Protein AF-A0A9D8P2E3-F1 (afdb_monomer)

Solvent-accessible surface area (backbone atoms only — not comparable to full-atom values): 29169 Å² total; per-residue (Å²): 138,85,83,88,77,84,81,76,83,80,77,72,72,70,61,58,59,57,54,50,51,53,44,51,53,55,45,45,49,53,52,40,58,39,42,75,50,46,48,81,75,89,86,77,85,79,82,81,90,66,70,71,58,58,64,69,48,49,19,51,64,49,50,43,54,34,58,38,59,102,59,78,70,54,92,93,61,76,92,52,52,84,47,95,86,68,56,60,76,79,76,80,75,77,88,76,88,56,60,74,71,55,41,52,54,51,53,50,34,49,52,54,42,51,51,45,50,49,53,26,52,52,40,48,55,60,71,46,38,33,45,60,37,39,52,32,76,71,88,42,74,64,48,43,43,51,50,51,30,30,46,50,18,46,23,49,38,45,32,58,51,54,49,43,42,58,48,35,79,68,34,75,81,51,68,69,54,44,73,40,96,79,84,43,28,60,89,45,56,67,64,60,22,33,53,74,66,74,49,82,53,68,67,63,52,42,51,36,31,32,38,14,31,60,62,40,90,37,77,38,65,62,50,93,55,98,43,68,56,27,41,49,49,38,46,46,40,26,57,56,34,65,64,42,56,64,26,52,54,48,48,53,50,56,41,48,73,54,24,48,80,50,57,45,33,62,60,62,10,56,46,78,64,44,62,58,81,67,59,68,90,66,32,55,47,94,54,72,74,41,41,54,46,33,56,51,50,36,70,77,50,44,34,61,42,32,56,67,56,47,74,68,55,35,52,45,31,26,52,52,50,55,43,46,53,51,42,53,57,48,38,48,54,31,37,31,34,73,73,62,32,59,40,48,65,46,94,87,61,82,79,69,36,66,70,44,32,51,55,44,50,54,45,45,53,53,43,38,53,47,49,54,44,46,26,75,34,91,83,58,77,58,63,70,61,49,52,53,46,30,50,48,44,42,66,70,43,32,50,52,27,56,74,46,50,24,28,38,24,39,32,35,29,42,32,70,66,46,33,82,30,46,52,52,54,77,62,70,81,57,94,41,65,68,56,38,24,52,50,34,33,34,38,26,53,44,50,40,53,55,43,48,56,50,44,74,71,46,85,47,66,72,59,36,54,53,41,53,51,50,39,52,55,39,48,54,38,21,50,32,30,75,76,43,59,65,75,49,25,59,49,31,43,56,50,49,32,55,50,50,53,34,62,87,47,26,68,76,75,43,42,53,58,45,48,54,30,70,75,77,72,36,60,59,71,58,54,52,42,66,90

pLDDT: mean 74.82, std 20.62, range [27.02, 98.5]

Structure (mmCIF, N/CA/C/O backbone):
data_AF-A0A9D8P2E3-F1
#
_entry.id   AF-A0A9D8P2E3-F1
#
loop_
_atom_site.group_PDB
_atom_site.id
_atom_site.type_symbol
_atom_site.label_atom_id
_atom_site.label_alt_id
_atom_site.label_comp_id
_atom_site.label_asym_id
_atom_site.label_entity_id
_atom_site.label_seq_id
_atom_site.pdbx_PDB_ins_code
_atom_site.Cartn_x
_atom_site.Cartn_y
_atom_site.Cartn_z
_atom_site.occupancy
_atom_site.B_iso_or_equiv
_atom_site.auth_seq_id
_atom_site.auth_comp_id
_atom_site.auth_asym_id
_atom_site.auth_atom_id
_atom_site.pdbx_PDB_model_num
ATOM 1 N N . MET A 1 1 ? 17.710 -29.732 71.715 1.00 38.12 1 MET A N 1
ATOM 2 C CA . MET A 1 1 ? 17.005 -28.810 70.798 1.00 38.12 1 MET A CA 1
ATOM 3 C C . MET A 1 1 ? 17.079 -29.367 69.381 1.00 38.12 1 MET A C 1
ATOM 5 O O . MET A 1 1 ? 18.173 -29.362 68.826 1.00 38.12 1 MET A O 1
ATOM 9 N N . PRO A 1 2 ? 15.993 -29.917 68.810 1.00 34.78 2 PRO A N 1
ATOM 10 C CA . PRO A 1 2 ? 15.981 -30.360 67.421 1.00 34.78 2 PRO A CA 1
ATOM 11 C C . PRO A 1 2 ? 15.560 -29.222 66.476 1.00 34.78 2 PRO A C 1
ATOM 13 O O . PRO A 1 2 ? 14.739 -28.375 66.820 1.00 34.78 2 PRO A O 1
ATOM 16 N N . LYS A 1 3 ? 16.186 -29.203 65.296 1.00 35.50 3 LYS A N 1
ATOM 17 C CA . LYS A 1 3 ? 16.074 -28.186 64.243 1.00 35.50 3 LYS A CA 1
ATOM 18 C C . LYS A 1 3 ? 14.697 -28.227 63.565 1.00 35.50 3 LYS A C 1
ATOM 20 O O . LYS A 1 3 ? 14.269 -29.285 63.114 1.00 35.50 3 LYS A O 1
ATOM 25 N N . HIS A 1 4 ? 14.054 -27.066 63.443 1.00 31.39 4 HIS A N 1
ATOM 26 C CA . HIS A 1 4 ? 12.866 -26.866 62.612 1.00 31.39 4 HIS A CA 1
ATOM 27 C C . HIS A 1 4 ? 13.264 -26.854 61.127 1.00 31.39 4 HIS A C 1
ATOM 29 O O . HIS A 1 4 ? 14.080 -26.035 60.709 1.00 31.39 4 HIS A O 1
ATOM 35 N N . ASN A 1 5 ? 12.677 -27.755 60.340 1.00 31.25 5 ASN A N 1
ATOM 36 C CA . ASN A 1 5 ? 12.717 -27.738 58.877 1.00 31.25 5 ASN A CA 1
ATOM 37 C C . ASN A 1 5 ? 11.469 -26.977 58.385 1.00 31.25 5 ASN A C 1
ATOM 39 O O . ASN A 1 5 ? 10.368 -27.373 58.777 1.00 31.25 5 ASN A O 1
ATOM 43 N N . PRO A 1 6 ? 11.577 -25.914 57.567 1.00 34.22 6 PRO A N 1
ATOM 44 C CA . PRO A 1 6 ? 10.404 -25.274 56.988 1.00 34.22 6 PRO A CA 1
ATOM 45 C C . PRO A 1 6 ? 9.897 -26.126 55.819 1.00 34.22 6 PRO A C 1
ATOM 47 O O . PRO A 1 6 ? 10.613 -26.390 54.852 1.00 34.22 6 PRO A O 1
ATOM 50 N N . SER A 1 7 ? 8.654 -26.587 55.927 1.00 31.66 7 SER A N 1
ATOM 51 C CA . SER A 1 7 ? 7.916 -27.246 54.852 1.00 31.66 7 SER A CA 1
ATOM 52 C C . SER A 1 7 ? 7.829 -26.331 53.627 1.00 31.66 7 SER A C 1
ATOM 54 O O . SER A 1 7 ? 7.375 -25.191 53.735 1.00 31.66 7 SER A O 1
ATOM 56 N N . LYS A 1 8 ? 8.252 -26.837 52.461 1.00 33.72 8 LYS A N 1
ATOM 57 C CA . LYS A 1 8 ? 8.002 -26.207 51.156 1.00 33.72 8 LYS A CA 1
ATOM 58 C C . LYS A 1 8 ? 6.492 -25.989 50.971 1.00 33.72 8 LYS A C 1
ATOM 60 O O . LYS A 1 8 ? 5.734 -26.907 51.289 1.00 33.72 8 LYS A O 1
ATOM 65 N N . PRO A 1 9 ? 6.047 -24.842 50.429 1.00 32.91 9 PRO A N 1
ATOM 66 C CA . PRO A 1 9 ? 4.656 -24.682 50.038 1.00 32.91 9 PRO A CA 1
ATOM 67 C C . PRO A 1 9 ? 4.351 -25.663 48.899 1.00 32.91 9 PRO A C 1
ATOM 69 O O . PRO A 1 9 ? 5.03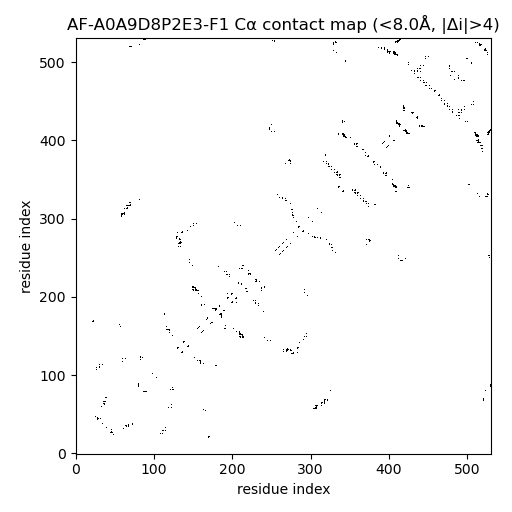6 -25.683 47.875 1.00 32.91 9 PRO A O 1
ATOM 72 N N . GLN A 1 10 ? 3.349 -26.514 49.116 1.00 30.88 10 GLN A N 1
ATOM 73 C CA . GLN A 1 10 ? 2.713 -27.301 48.068 1.00 30.88 10 GLN A CA 1
ATOM 74 C C . GLN A 1 10 ? 1.991 -26.308 47.153 1.00 30.88 10 GLN A C 1
ATOM 76 O O . GLN A 1 10 ? 1.020 -25.680 47.566 1.00 30.88 10 GLN A O 1
ATOM 81 N N . VAL A 1 11 ? 2.514 -26.115 45.943 1.00 32.72 11 VAL A N 1
ATOM 82 C CA . VAL A 1 11 ? 1.806 -25.401 44.878 1.00 32.72 11 VAL A CA 1
ATOM 83 C C . VAL A 1 11 ? 0.678 -26.321 44.422 1.00 32.72 11 VAL A C 1
ATOM 85 O O . VAL A 1 11 ? 0.929 -27.446 43.984 1.00 32.72 11 VAL A O 1
ATOM 88 N N . ASP A 1 12 ? -0.558 -25.874 44.615 1.00 33.88 12 ASP A N 1
ATOM 89 C CA . ASP A 1 12 ? -1.760 -26.603 44.233 1.00 33.88 12 ASP A CA 1
ATOM 90 C C . ASP A 1 12 ? -1.906 -26.545 42.702 1.00 33.88 12 ASP A C 1
ATOM 92 O O . ASP A 1 12 ? -2.413 -25.583 42.136 1.00 33.88 12 ASP A O 1
ATOM 96 N N . LEU A 1 13 ? -1.407 -27.574 42.011 1.00 32.78 13 LEU A N 1
ATOM 97 C CA . LEU A 1 13 ? -1.396 -27.706 40.541 1.00 32.78 13 LEU A CA 1
ATOM 98 C C . LEU A 1 13 ? -2.802 -27.830 39.909 1.00 32.78 13 LEU A C 1
ATOM 100 O O . LEU A 1 13 ? -2.926 -28.101 38.714 1.00 32.78 13 LEU A O 1
ATOM 104 N N . LYS A 1 14 ? -3.877 -27.679 40.690 1.00 30.48 14 LYS A N 1
ATOM 105 C CA . LYS A 1 14 ? -5.259 -27.763 40.198 1.00 30.48 14 LYS A CA 1
ATOM 106 C C . LYS A 1 14 ? -5.775 -26.458 39.582 1.00 30.48 14 LYS A C 1
ATOM 108 O O . LYS A 1 14 ? -6.649 -26.537 38.721 1.00 30.48 14 LYS A O 1
ATOM 113 N N . ASP A 1 15 ? -5.200 -25.304 39.926 1.00 35.75 15 ASP A N 1
ATOM 114 C CA . ASP A 1 15 ? -5.577 -24.007 39.328 1.00 35.75 15 ASP A CA 1
ATOM 115 C C . ASP A 1 15 ? -4.941 -23.766 37.940 1.00 35.75 15 ASP A C 1
ATOM 117 O O . ASP A 1 15 ? -5.504 -23.051 37.101 1.00 35.75 15 ASP A O 1
ATOM 121 N N . ASP A 1 16 ? -3.825 -24.434 37.629 1.00 36.22 16 ASP A N 1
ATOM 122 C CA . ASP A 1 16 ? -3.137 -24.304 36.333 1.00 36.22 16 ASP A CA 1
ATOM 123 C C . ASP A 1 16 ? -3.916 -24.963 35.182 1.00 36.22 16 ASP A C 1
ATOM 125 O O . ASP A 1 16 ? -3.954 -24.446 34.062 1.00 36.22 16 ASP A O 1
ATOM 129 N N . ALA A 1 17 ? -4.615 -26.071 35.453 1.00 31.86 17 ALA A N 1
ATOM 130 C CA . ALA A 1 17 ? -5.436 -26.750 34.449 1.00 31.86 17 ALA A CA 1
ATOM 131 C C . ALA A 1 17 ? -6.659 -25.909 34.038 1.00 31.86 17 ALA A C 1
ATOM 133 O O . ALA A 1 17 ? -7.037 -25.882 32.865 1.00 31.86 17 ALA A O 1
ATOM 134 N N . HIS A 1 18 ? -7.261 -25.176 34.981 1.00 35.44 18 HIS A N 1
ATOM 135 C CA . HIS A 1 18 ? -8.414 -24.317 34.704 1.00 35.44 18 HIS A CA 1
ATOM 136 C C . HIS A 1 18 ? -8.012 -23.077 33.887 1.00 35.44 18 HIS A C 1
ATOM 138 O O . HIS A 1 18 ? -8.683 -22.716 32.918 1.00 35.44 18 HIS A O 1
ATOM 144 N N . SER A 1 19 ? -6.854 -22.498 34.209 1.00 35.47 19 SER A N 1
ATOM 145 C CA . SER A 1 19 ? -6.251 -21.371 33.488 1.00 35.47 19 SER A CA 1
ATOM 146 C C . SER A 1 19 ? -5.864 -21.743 32.048 1.00 35.47 19 SER A C 1
ATOM 148 O O . SER A 1 19 ? -6.140 -20.990 31.109 1.00 35.47 19 SER A O 1
ATOM 150 N N . GLY A 1 20 ? -5.321 -22.951 31.846 1.00 33.09 20 GLY A N 1
ATOM 151 C CA . GLY A 1 20 ? -5.002 -23.493 30.522 1.00 33.09 20 GLY A CA 1
ATOM 152 C C . GLY A 1 20 ? -6.233 -23.698 29.630 1.00 33.09 20 GLY A C 1
ATOM 153 O O . GLY A 1 20 ? -6.209 -23.339 28.454 1.00 33.09 20 GLY A O 1
ATOM 154 N N . HIS A 1 21 ? -7.345 -24.197 30.178 1.00 38.09 21 HIS A N 1
ATOM 155 C CA . HIS A 1 21 ? -8.589 -24.373 29.416 1.00 38.09 21 HIS A CA 1
ATOM 156 C C . HIS A 1 21 ? -9.238 -23.044 28.995 1.00 38.09 21 HIS A C 1
ATOM 158 O O . HIS A 1 21 ? -9.774 -22.943 27.888 1.00 38.09 21 HIS A O 1
ATOM 164 N N . ILE A 1 22 ? -9.156 -22.003 29.830 1.00 40.62 22 ILE A N 1
ATOM 165 C CA . ILE A 1 22 ? -9.660 -20.660 29.499 1.00 40.62 22 ILE A CA 1
ATOM 166 C C . ILE A 1 22 ? -8.820 -20.028 28.378 1.00 40.62 22 ILE A C 1
ATOM 168 O O . ILE A 1 22 ? -9.382 -19.488 27.420 1.00 40.62 22 ILE A O 1
ATOM 172 N N . ALA A 1 23 ? -7.492 -20.160 28.453 1.00 36.94 23 ALA A N 1
ATOM 173 C CA . ALA A 1 23 ? -6.564 -19.727 27.409 1.00 36.94 23 ALA A CA 1
ATOM 174 C C . ALA A 1 23 ? -6.827 -20.437 26.068 1.00 36.94 23 ALA A C 1
ATOM 176 O O . ALA A 1 23 ? -6.941 -19.783 25.030 1.00 36.94 23 ALA A O 1
ATOM 177 N N . LEU A 1 24 ? -7.011 -21.762 26.097 1.00 37.88 24 LEU A N 1
ATOM 178 C CA . LEU A 1 24 ? -7.303 -22.584 24.917 1.00 37.88 24 LEU A CA 1
ATOM 179 C C . LEU A 1 24 ? -8.671 -22.261 24.289 1.00 37.88 24 LEU A C 1
ATOM 181 O O . LEU A 1 24 ? -8.797 -22.239 23.066 1.00 37.88 24 LEU A O 1
ATOM 185 N N . SER A 1 25 ? -9.689 -21.946 25.095 1.00 42.81 25 SER A N 1
ATOM 186 C CA . SER A 1 25 ? -11.013 -21.547 24.591 1.00 42.81 25 SER A CA 1
ATOM 187 C C . SER A 1 25 ? -11.018 -20.129 24.003 1.00 42.81 25 SER A C 1
ATOM 189 O O . SER A 1 25 ? -11.703 -19.868 23.015 1.00 42.81 25 SER A O 1
ATOM 191 N N . ALA A 1 26 ? -10.236 -19.196 24.560 1.00 43.19 26 ALA A N 1
ATOM 192 C CA . ALA A 1 26 ? -10.021 -17.882 23.948 1.00 43.19 26 ALA A CA 1
ATOM 193 C C . ALA A 1 26 ? -9.244 -17.994 22.619 1.00 43.19 26 ALA A C 1
ATOM 195 O O . ALA A 1 26 ? -9.565 -17.297 21.657 1.00 43.19 26 ALA A O 1
ATOM 196 N N . TYR A 1 27 ? -8.286 -18.921 22.549 1.00 49.69 27 TYR A N 1
ATOM 197 C CA . TYR A 1 27 ? -7.486 -19.231 21.365 1.00 49.69 27 TYR A CA 1
ATOM 198 C C . TYR A 1 27 ? -8.309 -19.840 20.224 1.00 49.69 27 TYR A C 1
ATOM 200 O O . TYR A 1 27 ? -8.257 -19.324 19.110 1.00 49.69 27 TYR A O 1
ATOM 208 N N . ALA A 1 28 ? -9.146 -20.848 20.497 1.00 47.94 28 ALA A N 1
ATOM 209 C CA . ALA A 1 28 ? -10.042 -21.439 19.498 1.00 47.94 28 ALA A CA 1
ATOM 210 C C . ALA A 1 28 ? -10.922 -20.385 18.800 1.00 47.94 28 ALA A C 1
ATOM 212 O O . ALA A 1 28 ? -11.223 -20.521 17.620 1.00 47.94 28 ALA A O 1
ATOM 213 N N . ARG A 1 29 ? -11.267 -19.294 19.496 1.00 54.09 29 ARG A N 1
ATOM 214 C CA . ARG A 1 29 ? -12.080 -18.188 18.966 1.00 54.09 29 ARG A CA 1
ATOM 215 C C . ARG A 1 29 ? -11.291 -17.179 18.141 1.00 54.09 29 ARG A C 1
ATOM 217 O O . ARG A 1 29 ? -11.833 -16.655 17.174 1.00 54.09 29 ARG A O 1
ATOM 224 N N . ILE A 1 30 ? -10.039 -16.892 18.510 1.00 51.50 30 ILE A N 1
ATOM 225 C CA . ILE A 1 30 ? -9.130 -16.100 17.666 1.00 51.50 30 ILE A CA 1
ATOM 226 C C . ILE A 1 30 ? -8.897 -16.855 16.356 1.00 51.50 30 ILE A C 1
ATOM 228 O O . ILE A 1 30 ? -9.066 -16.282 15.282 1.00 51.50 30 ILE A O 1
ATOM 232 N N . LEU A 1 31 ? -8.616 -18.159 16.446 1.00 49.06 31 LEU A N 1
ATOM 233 C CA . LEU A 1 31 ? -8.481 -19.022 15.278 1.00 49.06 31 LEU A CA 1
ATOM 234 C C . LEU A 1 31 ? -9.785 -19.121 14.477 1.00 49.06 31 LEU A C 1
ATOM 236 O O . LEU A 1 31 ? -9.736 -19.069 13.255 1.00 49.06 31 LEU A O 1
ATOM 240 N N . GLU A 1 32 ? -10.950 -19.206 15.126 1.00 53.66 32 GLU A N 1
ATOM 241 C CA . GLU A 1 32 ? -12.249 -19.203 14.443 1.00 53.66 32 GLU A CA 1
ATOM 242 C C . GLU A 1 32 ? -12.482 -17.880 13.701 1.00 53.66 32 GLU A C 1
ATOM 244 O O . GLU A 1 32 ? -12.817 -17.892 12.519 1.00 53.66 32 GLU A O 1
ATOM 249 N N . LEU A 1 33 ? -12.244 -16.734 14.343 1.00 50.31 33 LEU A N 1
ATOM 250 C CA . LEU A 1 33 ? -12.372 -15.420 13.714 1.00 50.31 33 LEU A CA 1
ATOM 251 C C . LEU A 1 33 ? -11.429 -15.280 12.509 1.00 50.31 33 LEU A C 1
ATOM 253 O O . LEU A 1 33 ? -11.852 -14.811 11.456 1.00 50.31 33 LEU A O 1
ATOM 257 N N . MET A 1 34 ? -10.186 -15.749 12.634 1.00 44.75 34 MET A N 1
ATOM 258 C CA . MET A 1 34 ? -9.228 -15.804 11.526 1.00 44.75 34 MET A CA 1
ATOM 259 C C . MET A 1 34 ? -9.680 -16.781 10.423 1.00 44.75 34 MET A C 1
ATOM 261 O O . MET A 1 34 ? -9.564 -16.466 9.237 1.00 44.75 34 MET A O 1
ATOM 265 N N . SER A 1 35 ? -10.296 -17.911 10.787 1.00 43.91 35 SER A N 1
ATOM 266 C CA . SER A 1 35 ? -10.834 -18.897 9.840 1.00 43.91 35 SER A CA 1
ATOM 267 C C . SER A 1 35 ? -12.041 -18.374 9.051 1.00 43.91 35 SER A C 1
ATOM 269 O O . SER A 1 35 ? -12.167 -18.668 7.864 1.00 43.91 35 SER A O 1
ATOM 271 N N . VAL A 1 36 ? -12.879 -17.522 9.659 1.00 45.44 36 VAL A N 1
ATOM 272 C CA . VAL A 1 36 ? -14.002 -16.832 8.994 1.00 45.44 36 VAL A CA 1
ATOM 273 C C . VAL A 1 36 ? -13.502 -15.880 7.894 1.00 45.44 36 VAL A C 1
ATOM 275 O O . VAL A 1 36 ? -14.210 -15.648 6.916 1.00 45.44 36 VAL A O 1
ATOM 278 N N . GLY A 1 37 ? -12.269 -15.372 8.009 1.00 36.78 37 GLY A N 1
ATOM 279 C CA . GLY A 1 37 ? -11.584 -14.591 6.971 1.00 36.78 37 GLY A CA 1
ATOM 280 C C . GLY A 1 37 ? -10.866 -15.425 5.900 1.00 36.78 37 GLY A C 1
ATOM 281 O O . GLY A 1 37 ? -10.373 -14.856 4.930 1.00 36.78 37 GLY A O 1
ATOM 282 N N . GLY A 1 38 ? -10.813 -16.755 6.037 1.00 34.66 38 GLY A N 1
ATOM 283 C CA . GLY A 1 38 ? -10.058 -17.638 5.143 1.00 34.66 38 GLY A CA 1
ATOM 284 C C . GLY A 1 38 ? -8.575 -17.808 5.501 1.00 34.66 38 GLY A C 1
ATOM 285 O O . GLY A 1 38 ? -7.848 -18.421 4.721 1.00 34.66 38 GLY A O 1
ATOM 286 N N . HIS A 1 39 ? -8.119 -17.327 6.665 1.00 37.47 39 HIS A N 1
ATOM 287 C CA . HIS A 1 39 ? -6.762 -17.585 7.156 1.00 37.47 39 HIS A CA 1
ATOM 288 C C . HIS A 1 39 ? -6.723 -18.983 7.789 1.00 37.47 39 HIS A C 1
ATOM 290 O O . HIS A 1 39 ? -7.245 -19.213 8.880 1.00 37.47 39 HIS A O 1
ATOM 296 N N . THR A 1 40 ? -6.153 -19.961 7.083 1.00 32.44 40 THR A N 1
ATOM 297 C CA . THR A 1 40 ? -6.008 -21.325 7.608 1.00 32.44 40 THR A CA 1
ATOM 298 C C . THR A 1 40 ? -4.780 -21.427 8.506 1.00 32.44 40 THR A C 1
ATOM 300 O O . THR A 1 40 ? -3.667 -21.612 8.015 1.00 32.44 40 THR A O 1
ATOM 303 N N . THR A 1 41 ? -4.976 -21.420 9.820 1.00 32.34 41 THR A N 1
ATOM 304 C CA . THR A 1 41 ? -4.053 -22.093 10.737 1.00 32.34 41 THR A CA 1
ATOM 305 C C . THR A 1 41 ? -4.379 -23.585 10.678 1.00 32.34 41 THR A C 1
ATOM 307 O O . THR A 1 41 ? -5.477 -24.036 11.004 1.00 32.34 41 THR A O 1
ATOM 310 N N . ARG A 1 42 ? -3.462 -24.388 10.132 1.00 31.27 42 ARG A N 1
ATOM 311 C CA . ARG A 1 42 ? -3.657 -25.842 10.055 1.00 31.27 42 ARG A CA 1
ATOM 312 C C . ARG A 1 42 ? -3.800 -26.408 11.473 1.00 31.27 42 ARG A C 1
ATOM 314 O O . ARG A 1 42 ? -2.842 -26.343 12.232 1.00 31.27 42 ARG A O 1
ATOM 321 N N . GLY A 1 43 ? -4.936 -27.045 11.776 1.00 33.47 43 GLY A N 1
ATOM 322 C CA . GLY A 1 43 ? -4.951 -28.162 12.729 1.00 33.47 43 GLY A CA 1
ATOM 323 C C . GLY A 1 43 ? -5.905 -28.140 13.925 1.00 33.47 43 GLY A C 1
ATOM 324 O O . GLY A 1 43 ? -5.767 -29.042 14.743 1.00 33.47 43 GLY A O 1
ATOM 325 N N . LEU A 1 44 ? -6.866 -27.219 14.070 1.00 32.66 44 LEU A N 1
ATOM 326 C CA . LEU A 1 44 ? -7.792 -27.252 15.220 1.00 32.66 44 LEU A CA 1
ATOM 327 C C . LEU A 1 44 ? -9.249 -26.980 14.819 1.00 32.66 44 LEU A C 1
ATOM 329 O O . LEU A 1 44 ? -9.533 -26.069 14.046 1.00 32.66 44 LEU A O 1
ATOM 333 N N . THR A 1 45 ? -10.171 -27.799 15.331 1.00 30.70 45 THR A N 1
ATOM 334 C CA . THR A 1 45 ? -11.615 -27.709 15.067 1.00 30.70 45 THR A CA 1
ATOM 335 C C . THR A 1 45 ? -12.293 -26.693 15.994 1.00 30.70 45 THR A C 1
ATOM 337 O O . THR A 1 45 ? -12.127 -26.795 17.211 1.00 30.70 45 THR A O 1
ATOM 340 N N . PRO A 1 46 ? -13.089 -25.750 15.456 1.00 35.09 46 PRO A N 1
ATOM 341 C CA . PRO A 1 46 ? -13.830 -24.775 16.244 1.00 35.09 46 PRO A CA 1
ATOM 342 C C . PRO A 1 46 ? -15.150 -25.382 16.733 1.00 35.09 46 PRO A C 1
ATOM 344 O O . PRO A 1 46 ? -16.108 -25.523 15.977 1.00 35.09 46 PRO A O 1
ATOM 347 N N . SER A 1 47 ? -15.214 -25.745 18.009 1.00 31.06 47 SER A N 1
ATOM 348 C CA . SER A 1 47 ? -16.483 -25.982 18.697 1.00 31.06 47 SER A CA 1
ATOM 349 C C . SER A 1 47 ? -16.382 -25.440 20.117 1.00 31.06 47 SER A C 1
ATOM 351 O O . SER A 1 47 ? -15.613 -25.973 20.910 1.00 31.06 47 SER A O 1
ATOM 353 N N . ASP A 1 48 ? -17.104 -24.338 20.348 1.00 29.83 48 ASP A N 1
ATOM 354 C CA . ASP A 1 48 ? -17.612 -23.776 21.615 1.00 29.83 48 ASP A CA 1
ATOM 355 C C . ASP A 1 48 ? -17.503 -22.239 21.595 1.00 29.83 48 ASP A C 1
ATOM 357 O O . ASP A 1 48 ? -16.601 -21.605 22.159 1.00 29.83 48 ASP A O 1
ATOM 361 N N . ILE A 1 49 ? -18.459 -21.633 20.883 1.00 32.22 49 ILE A N 1
ATOM 362 C CA . ILE A 1 49 ? -18.629 -20.183 20.750 1.00 32.22 49 ILE A CA 1
ATOM 363 C C . ILE A 1 49 ? -19.076 -19.611 22.099 1.00 32.22 49 ILE A C 1
ATOM 365 O O . ILE A 1 49 ? -20.086 -20.025 22.661 1.00 32.22 49 ILE A O 1
ATOM 369 N N . ASN A 1 50 ? -18.366 -18.597 22.592 1.00 33.44 50 ASN A N 1
ATOM 370 C CA . ASN A 1 50 ? -18.812 -17.780 23.720 1.00 33.44 50 ASN A CA 1
ATOM 371 C C . ASN A 1 50 ? -18.875 -16.318 23.243 1.00 33.44 50 ASN A C 1
ATOM 373 O O . ASN A 1 50 ? -17.850 -15.647 23.076 1.00 33.44 50 ASN A O 1
ATOM 377 N N . GLU A 1 51 ? -20.101 -15.852 22.996 1.00 33.59 51 GLU A N 1
ATOM 378 C CA . GLU A 1 51 ? -20.483 -14.519 22.501 1.00 33.59 51 GLU A CA 1
ATOM 379 C C . GLU A 1 51 ? -19.852 -13.286 23.198 1.00 33.59 51 GLU A C 1
ATOM 381 O O . GLU A 1 51 ? -19.668 -12.275 22.516 1.00 33.59 51 GLU A O 1
ATOM 386 N N . PRO A 1 52 ? -19.474 -13.289 24.496 1.00 37.06 52 PRO A N 1
ATOM 387 C CA . PRO A 1 52 ? -18.996 -12.082 25.178 1.00 37.06 52 PRO A CA 1
ATOM 388 C C . PRO A 1 52 ? -17.661 -11.520 24.661 1.00 37.06 52 PRO A C 1
ATOM 390 O O . PRO A 1 52 ? -17.445 -10.321 24.739 1.00 37.06 52 PRO A O 1
ATOM 393 N N . PHE A 1 53 ? -16.765 -12.344 24.102 1.00 36.34 53 PHE A N 1
ATOM 394 C CA . PHE A 1 53 ? -15.479 -11.863 23.554 1.00 36.34 53 PHE A CA 1
ATOM 395 C C . PHE A 1 53 ? -15.635 -11.141 22.218 1.00 36.34 53 PHE A C 1
ATOM 397 O O . PHE A 1 53 ? -15.000 -10.121 21.975 1.00 36.34 53 PHE A O 1
ATOM 404 N N . ILE A 1 54 ? -16.525 -11.655 21.366 1.00 37.94 54 ILE A N 1
ATOM 405 C CA . ILE A 1 54 ? -16.884 -11.005 20.102 1.00 37.94 54 ILE A CA 1
ATOM 406 C C . ILE A 1 54 ? -17.588 -9.671 20.396 1.00 37.94 54 ILE A C 1
ATOM 408 O O . ILE A 1 54 ? -17.378 -8.708 19.670 1.00 37.94 54 ILE A O 1
ATOM 412 N N . ARG A 1 55 ? -18.328 -9.576 21.513 1.00 37.97 55 ARG A N 1
ATOM 413 C CA . ARG A 1 55 ? -18.866 -8.302 22.022 1.00 37.97 55 ARG A CA 1
ATOM 414 C C . ARG A 1 55 ? -17.809 -7.332 22.570 1.00 37.97 55 ARG A C 1
ATOM 416 O O . ARG A 1 55 ? -18.129 -6.158 22.701 1.00 37.97 55 ARG A O 1
ATOM 423 N N . GLU A 1 56 ? -16.597 -7.774 22.912 1.00 45.00 56 GLU A N 1
ATOM 424 C CA . GLU A 1 56 ? -15.485 -6.887 23.317 1.00 45.00 56 GLU A CA 1
ATOM 425 C C . GLU A 1 56 ? -14.683 -6.410 22.095 1.00 45.00 56 GLU A C 1
ATOM 427 O O . GLU A 1 56 ? -14.296 -5.247 22.015 1.00 45.00 56 GLU A O 1
ATOM 432 N N . ALA A 1 57 ? -14.522 -7.275 21.091 1.00 51.41 57 ALA A N 1
ATOM 433 C CA . ALA A 1 57 ? -13.981 -6.962 19.768 1.00 51.41 57 ALA A CA 1
ATOM 434 C C . ALA A 1 57 ? -15.062 -6.381 18.829 1.00 51.41 57 ALA A C 1
ATOM 436 O O . ALA A 1 57 ? -15.207 -6.824 17.685 1.00 51.41 57 ALA A O 1
ATOM 437 N N . LYS A 1 58 ? -15.844 -5.414 19.331 1.00 58.81 58 LYS A N 1
ATOM 438 C CA . LYS A 1 58 ? -16.994 -4.823 18.630 1.00 58.81 58 LYS A CA 1
ATOM 439 C C . LYS A 1 58 ? -16.651 -4.409 17.204 1.00 58.81 58 LYS A C 1
ATOM 441 O O . LYS A 1 58 ? -15.666 -3.713 16.960 1.00 58.81 58 LYS A O 1
ATOM 446 N N . GLY A 1 59 ? -17.452 -4.856 16.250 1.00 56.31 59 GLY A N 1
ATOM 447 C CA . GLY A 1 59 ? -17.375 -4.485 14.846 1.00 56.31 59 GLY A CA 1
ATOM 448 C C . GLY A 1 59 ? -16.274 -5.181 14.047 1.00 56.31 59 GLY A C 1
ATOM 449 O O . GLY A 1 59 ? -16.371 -5.233 12.821 1.00 56.31 59 GLY A O 1
ATOM 450 N N . LEU A 1 60 ? -15.255 -5.766 14.693 1.00 62.38 60 LEU A N 1
ATOM 451 C CA . LEU A 1 60 ? -14.107 -6.381 14.010 1.00 62.38 60 LEU A CA 1
ATOM 452 C C . LEU A 1 60 ? -14.508 -7.579 13.152 1.00 62.38 60 LEU A C 1
ATOM 454 O O . LEU A 1 60 ? -13.996 -7.730 12.047 1.00 62.38 60 LEU A O 1
ATOM 458 N N . LYS A 1 61 ? -15.455 -8.404 13.619 1.00 66.69 61 LYS A N 1
ATOM 459 C CA . LYS A 1 61 ? -15.979 -9.532 12.834 1.00 66.69 61 LYS A CA 1
ATOM 460 C C . LYS A 1 61 ? -16.638 -9.046 11.547 1.00 66.69 61 LYS A C 1
ATOM 462 O O . LYS A 1 61 ? -16.318 -9.540 10.471 1.00 66.69 61 LYS A O 1
ATOM 467 N N . ASN A 1 62 ? -17.530 -8.063 11.638 1.00 66.50 62 ASN A N 1
ATOM 468 C CA . ASN A 1 62 ? -18.212 -7.533 10.460 1.00 66.50 62 ASN A CA 1
ATOM 469 C C . ASN A 1 62 ? -17.247 -6.775 9.544 1.00 66.50 62 ASN A C 1
ATOM 471 O O . ASN A 1 62 ? -17.331 -6.917 8.328 1.00 66.50 62 ASN A O 1
ATOM 475 N N . LEU A 1 63 ? -16.273 -6.055 10.100 1.00 62.97 63 LEU A N 1
ATOM 476 C CA . LEU A 1 63 ? -15.203 -5.431 9.330 1.00 62.97 63 LEU A CA 1
ATOM 477 C C . LEU A 1 63 ? -14.367 -6.473 8.575 1.00 62.97 63 LEU A C 1
ATOM 479 O O . LEU A 1 63 ? -14.179 -6.330 7.368 1.00 62.97 63 LEU A O 1
ATOM 483 N N . LEU A 1 64 ? -13.962 -7.564 9.227 1.00 64.75 64 LEU A N 1
ATOM 484 C CA . LEU A 1 64 ? -13.288 -8.684 8.572 1.00 64.75 64 LEU A CA 1
ATOM 485 C C . LEU A 1 64 ? -14.165 -9.286 7.468 1.00 64.75 64 LEU A C 1
ATOM 487 O O . LEU A 1 64 ? -13.685 -9.525 6.367 1.00 64.75 64 LEU A O 1
ATOM 491 N N . LEU A 1 65 ? -15.469 -9.451 7.698 1.00 61.12 65 LEU A N 1
ATOM 492 C CA . LEU A 1 65 ? -16.400 -9.946 6.678 1.00 61.12 65 LEU A CA 1
ATOM 493 C C . LEU A 1 65 ? -16.532 -8.991 5.482 1.00 61.12 65 LEU A C 1
ATOM 495 O O . LEU A 1 65 ? -16.595 -9.454 4.343 1.00 61.12 65 LEU A O 1
ATOM 499 N N . THR A 1 66 ? -16.496 -7.670 5.695 1.00 61.03 66 THR A N 1
ATOM 500 C CA . THR A 1 66 ? -16.443 -6.693 4.587 1.00 61.03 66 THR A CA 1
ATOM 501 C C . THR A 1 66 ? -15.133 -6.745 3.796 1.00 61.03 66 THR A C 1
ATOM 503 O O . THR A 1 66 ? -15.042 -6.146 2.722 1.00 61.03 66 THR A O 1
ATOM 506 N N . MET A 1 67 ? -14.117 -7.432 4.320 1.00 59.91 67 MET A N 1
ATOM 507 C CA . MET A 1 67 ? -12.812 -7.606 3.692 1.00 59.91 67 MET A CA 1
ATOM 508 C C . MET A 1 67 ? -12.560 -9.010 3.152 1.00 59.91 67 MET A C 1
ATOM 510 O O . MET A 1 67 ? -11.762 -9.143 2.228 1.00 59.91 67 MET A O 1
ATOM 514 N N . SER A 1 68 ? -13.243 -10.022 3.698 1.00 51.12 68 SER A N 1
ATOM 515 C CA . SER A 1 68 ? -13.184 -11.409 3.244 1.00 51.12 68 SER A CA 1
ATOM 516 C C . SER A 1 68 ? -13.434 -11.435 1.740 1.00 51.12 68 SER A C 1
ATOM 518 O O . SER A 1 68 ? -14.489 -11.032 1.242 1.00 51.12 68 SER A O 1
ATOM 520 N N . SER A 1 69 ? -12.391 -11.770 0.996 1.00 44.19 69 SER A N 1
ATOM 521 C CA . SER A 1 69 ? -12.334 -11.605 -0.444 1.00 44.19 69 SER A CA 1
ATOM 522 C C . SER A 1 69 ? -13.448 -12.380 -1.143 1.00 44.19 69 SER A C 1
ATOM 524 O O . SER A 1 69 ? -13.932 -13.418 -0.699 1.00 44.19 69 SER A O 1
ATOM 526 N N . VAL A 1 70 ? -13.798 -11.905 -2.334 1.00 33.72 70 VAL A N 1
ATOM 527 C CA . VAL A 1 70 ? -14.660 -12.585 -3.312 1.00 33.72 70 VAL A CA 1
ATOM 528 C C . VAL A 1 70 ? -13.988 -13.872 -3.881 1.00 33.72 70 VAL A C 1
ATOM 530 O O . VAL A 1 70 ? -14.416 -14.392 -4.900 1.00 33.72 70 VAL A O 1
ATOM 533 N N . ALA A 1 71 ? -12.939 -14.418 -3.243 1.00 28.66 71 ALA A N 1
ATOM 534 C CA . ALA A 1 71 ? -12.431 -15.794 -3.400 1.00 28.66 71 ALA A CA 1
ATOM 535 C C . ALA A 1 71 ? -11.457 -16.134 -2.245 1.00 28.66 71 ALA A C 1
ATOM 537 O O . ALA A 1 71 ? -10.794 -15.216 -1.764 1.00 28.66 71 ALA A O 1
ATOM 538 N N . PRO A 1 72 ? -11.331 -17.405 -1.817 1.00 28.95 72 PRO A N 1
ATOM 539 C CA . PRO A 1 72 ? -10.478 -17.806 -0.694 1.00 28.95 72 PRO A CA 1
ATOM 540 C C . PRO A 1 72 ? -8.994 -17.485 -0.922 1.00 28.95 72 PRO A C 1
ATOM 542 O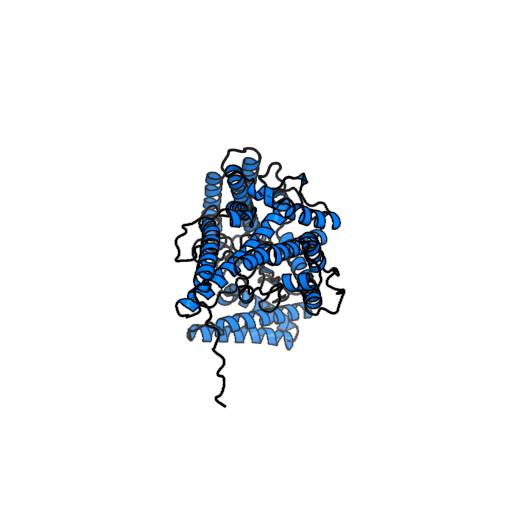 O . PRO A 1 72 ? -8.503 -17.572 -2.051 1.00 28.95 72 PRO A O 1
ATOM 545 N N . ALA A 1 73 ? -8.292 -17.156 0.168 1.00 32.34 73 ALA A N 1
ATOM 546 C CA . ALA A 1 73 ? -6.838 -17.057 0.207 1.00 32.34 73 ALA A CA 1
ATOM 547 C C . ALA A 1 73 ? -6.219 -18.334 -0.387 1.00 32.34 73 ALA A C 1
ATOM 549 O O . ALA A 1 73 ? -6.556 -19.454 0.004 1.00 32.34 73 ALA A O 1
ATOM 550 N N . ILE A 1 74 ? -5.350 -18.174 -1.384 1.00 31.58 74 ILE A N 1
ATOM 551 C CA . ILE A 1 74 ? -4.597 -19.292 -1.954 1.00 31.58 74 ILE A CA 1
ATOM 552 C C . ILE A 1 74 ? -3.326 -19.429 -1.104 1.00 31.58 74 ILE A C 1
ATOM 554 O O . ILE A 1 74 ? -2.718 -18.407 -0.785 1.00 31.58 74 ILE A O 1
ATOM 558 N N . PRO A 1 75 ? -2.872 -20.647 -0.764 1.00 30.27 75 PRO A N 1
ATOM 559 C CA . PRO A 1 75 ? -1.553 -20.832 -0.164 1.00 30.27 75 PRO A CA 1
ATOM 560 C C . PRO A 1 75 ? -0.478 -20.082 -0.977 1.00 30.27 75 PRO A C 1
ATOM 562 O O . PRO A 1 75 ? -0.514 -20.099 -2.210 1.00 30.27 75 PRO A O 1
ATOM 565 N N . ASP A 1 76 ? 0.446 -19.403 -0.294 1.00 34.97 76 ASP A N 1
ATOM 566 C CA . ASP A 1 76 ? 1.546 -18.591 -0.856 1.00 34.97 76 ASP A CA 1
ATOM 567 C C . ASP A 1 76 ? 1.188 -17.189 -1.403 1.00 34.97 76 ASP A C 1
ATOM 569 O O . ASP A 1 76 ? 2.021 -16.539 -2.047 1.00 34.97 76 ASP A O 1
ATOM 573 N N . THR A 1 77 ? -0.021 -16.671 -1.162 1.00 34.28 77 THR A N 1
ATOM 574 C CA . THR A 1 77 ? -0.270 -15.217 -1.228 1.00 34.28 77 THR A CA 1
ATOM 575 C C . THR A 1 77 ? -0.142 -14.634 0.169 1.00 34.28 77 THR A C 1
ATOM 577 O O . THR A 1 77 ? -0.847 -15.089 1.063 1.00 34.28 77 THR A O 1
ATOM 580 N N . SER A 1 78 ? 0.762 -13.672 0.372 1.00 36.22 78 SER A N 1
ATOM 581 C CA . SER A 1 78 ? 0.823 -12.955 1.642 1.00 36.22 78 SER A CA 1
ATOM 582 C C . SER A 1 78 ? -0.435 -12.102 1.806 1.00 36.22 78 SER A C 1
ATOM 584 O O . SER A 1 78 ? -0.945 -11.539 0.835 1.00 36.22 78 SER A O 1
ATOM 586 N N . ASP A 1 79 ? -0.919 -11.985 3.040 1.00 38.22 79 ASP A N 1
ATOM 587 C CA . ASP A 1 79 ? -2.031 -11.112 3.438 1.00 38.22 79 ASP A CA 1
ATOM 588 C C . ASP A 1 79 ? -1.684 -9.606 3.294 1.00 38.22 79 ASP A C 1
ATOM 590 O O . ASP A 1 79 ? -2.395 -8.740 3.793 1.00 38.22 79 ASP A O 1
ATOM 594 N N . GLU A 1 80 ? -0.577 -9.265 2.624 1.00 39.66 80 GLU A N 1
ATOM 595 C CA . GLU A 1 80 ? 0.150 -7.993 2.744 1.00 39.66 80 GLU A CA 1
ATOM 596 C C . GLU A 1 80 ? -0.406 -6.831 1.910 1.00 39.66 80 GLU A C 1
ATOM 598 O O . GLU A 1 80 ? 0.019 -5.692 2.089 1.00 39.66 80 GLU A O 1
ATOM 603 N N . GLU A 1 81 ? -1.323 -7.063 0.972 1.00 48.94 81 GLU A N 1
ATOM 604 C CA . GLU A 1 81 ? -1.473 -6.127 -0.159 1.00 48.94 81 GLU A CA 1
ATOM 605 C C . GLU A 1 81 ? -2.916 -5.637 -0.381 1.00 48.94 81 GLU A C 1
ATOM 607 O O . GLU A 1 81 ? -3.268 -5.120 -1.443 1.00 48.94 81 GLU A O 1
ATOM 612 N N . TRP A 1 82 ? -3.776 -5.747 0.633 1.00 43.16 82 TRP A N 1
ATOM 613 C CA . TRP A 1 82 ? -5.171 -5.295 0.547 1.00 43.16 82 TRP A CA 1
ATOM 614 C C . TRP A 1 82 ? -5.372 -3.825 0.961 1.00 43.16 82 TRP A C 1
ATOM 616 O O . TRP A 1 82 ? -6.330 -3.199 0.500 1.00 43.16 82 TRP A O 1
ATOM 626 N N . ASN A 1 83 ? -4.473 -3.249 1.771 1.00 47.97 83 ASN A N 1
ATOM 627 C CA . ASN A 1 83 ? -4.469 -1.822 2.095 1.00 47.97 83 ASN A CA 1
ATOM 628 C C . ASN A 1 83 ? -3.219 -1.128 1.524 1.00 47.97 83 ASN A C 1
ATOM 630 O O . ASN A 1 83 ? -2.137 -1.250 2.097 1.00 47.97 83 ASN A O 1
ATOM 634 N N . PRO A 1 84 ? -3.341 -0.333 0.447 1.00 42.56 84 PRO A N 1
ATOM 635 C CA . PRO A 1 84 ? -2.198 0.366 -0.139 1.00 42.56 84 PRO A CA 1
ATOM 636 C C . PRO A 1 84 ? -1.605 1.467 0.752 1.00 42.56 84 PRO A C 1
ATOM 638 O O . PRO A 1 84 ? -0.613 2.085 0.377 1.00 42.56 84 PRO A O 1
ATOM 641 N N . LEU A 1 85 ? -2.229 1.766 1.896 1.00 38.91 85 LEU A N 1
ATOM 642 C CA . LEU A 1 85 ? -1.827 2.839 2.803 1.00 38.91 85 LEU A CA 1
ATOM 643 C C . LEU A 1 85 ? -1.222 2.341 4.126 1.00 38.91 85 LEU A C 1
ATOM 645 O O . LEU A 1 85 ? -0.702 3.176 4.862 1.00 38.91 85 LEU A O 1
ATOM 649 N N . SER A 1 86 ? -1.276 1.036 4.432 1.00 42.75 86 SER A N 1
ATOM 650 C CA . SER A 1 86 ? -0.798 0.476 5.713 1.00 42.75 86 SER A CA 1
ATOM 651 C C . SER A 1 86 ? 0.028 -0.809 5.583 1.00 42.75 86 SER A C 1
ATOM 653 O O . SER A 1 86 ? 0.072 -1.617 6.498 1.00 42.75 86 SER A O 1
ATOM 655 N N . GLN A 1 87 ? 0.716 -1.028 4.462 1.00 44.41 87 GLN A N 1
ATOM 656 C CA . GLN A 1 87 ? 1.451 -2.285 4.275 1.00 44.41 87 GLN A CA 1
ATOM 657 C C . GLN A 1 87 ? 2.588 -2.419 5.300 1.00 44.41 87 GLN A C 1
ATOM 659 O O . GLN A 1 87 ? 3.490 -1.578 5.370 1.00 44.41 87 GLN A O 1
ATOM 664 N N . ARG A 1 88 ? 2.560 -3.510 6.069 1.00 38.44 88 ARG A N 1
ATOM 665 C CA . ARG A 1 88 ? 3.671 -3.941 6.920 1.00 38.44 88 ARG A CA 1
ATOM 666 C C . ARG A 1 88 ? 4.394 -5.104 6.249 1.00 38.44 88 ARG A C 1
ATOM 668 O O . ARG A 1 88 ? 3.721 -6.009 5.763 1.00 38.44 88 ARG A O 1
ATOM 675 N N . PRO A 1 89 ? 5.734 -5.125 6.248 1.00 30.91 89 PRO A N 1
ATOM 676 C CA . PRO A 1 89 ? 6.459 -6.334 5.892 1.00 30.91 89 PRO A CA 1
ATOM 677 C C . PRO A 1 89 ? 6.183 -7.420 6.944 1.00 30.91 89 PRO A C 1
ATOM 679 O O . PRO A 1 89 ? 6.414 -7.194 8.135 1.00 30.91 89 PRO A O 1
ATOM 682 N N . HIS A 1 90 ? 5.707 -8.599 6.534 1.00 29.56 90 HIS A N 1
ATOM 683 C CA . HIS A 1 90 ? 5.705 -9.768 7.408 1.00 29.56 90 HIS A CA 1
ATOM 684 C C . HIS A 1 90 ? 7.150 -10.199 7.657 1.00 29.56 90 HIS A C 1
ATOM 686 O O . HIS A 1 90 ? 7.899 -10.548 6.742 1.00 29.56 90 HIS A O 1
ATOM 692 N N . ALA A 1 91 ? 7.534 -10.257 8.929 1.00 27.27 91 ALA A N 1
ATOM 693 C CA . ALA A 1 91 ? 8.636 -11.115 9.320 1.00 27.27 91 ALA A CA 1
ATOM 694 C C . ALA A 1 91 ? 8.154 -12.567 9.185 1.00 27.27 91 ALA A C 1
ATOM 696 O O . ALA A 1 91 ? 7.197 -12.969 9.847 1.00 27.27 91 ALA A O 1
ATOM 697 N N . LEU A 1 92 ? 8.802 -13.353 8.321 1.00 27.02 92 LEU A N 1
ATOM 698 C CA . LEU A 1 92 ? 8.639 -14.805 8.315 1.00 27.02 92 LEU A CA 1
ATOM 699 C C . LEU A 1 92 ? 8.959 -15.317 9.724 1.00 27.02 92 LEU A C 1
ATOM 701 O O . LEU A 1 92 ? 10.096 -15.191 10.185 1.00 27.02 92 LEU A O 1
ATOM 705 N N . LEU A 1 93 ? 7.957 -15.868 10.410 1.00 31.05 93 LEU A N 1
ATOM 706 C CA . LEU A 1 93 ? 8.172 -16.521 11.694 1.00 31.05 93 LEU A CA 1
ATOM 707 C C . LEU A 1 93 ? 9.156 -17.686 11.486 1.00 31.05 93 LEU A C 1
ATOM 709 O O . LEU A 1 93 ? 8.957 -18.495 10.573 1.00 31.05 93 LEU A O 1
ATOM 713 N N . PRO A 1 94 ? 10.232 -17.789 12.284 1.00 28.77 94 PRO A N 1
ATOM 714 C CA . PRO A 1 94 ? 11.140 -18.920 12.193 1.00 28.77 94 PRO A CA 1
ATOM 715 C C . PRO A 1 94 ? 10.381 -20.217 12.481 1.00 28.77 94 PRO A C 1
ATOM 717 O O . PRO A 1 94 ? 9.609 -20.287 13.436 1.00 28.77 94 PRO A O 1
ATOM 720 N N . ALA A 1 95 ? 10.636 -21.262 11.692 1.00 30.55 95 ALA A N 1
ATOM 721 C CA . ALA A 1 95 ? 10.163 -22.604 12.008 1.00 30.55 95 ALA A CA 1
ATOM 722 C C . ALA A 1 95 ? 10.835 -23.072 13.310 1.00 30.55 95 ALA A C 1
ATOM 724 O O . ALA A 1 95 ? 12.002 -23.468 13.309 1.00 30.55 95 ALA A O 1
ATOM 725 N N . ALA A 1 96 ? 10.125 -22.980 14.432 1.00 37.22 96 ALA A N 1
ATOM 726 C CA . ALA A 1 96 ? 10.609 -23.491 15.703 1.00 37.22 96 ALA A CA 1
ATOM 727 C C . ALA A 1 96 ? 10.378 -25.009 15.763 1.00 37.22 96 ALA A C 1
ATOM 729 O O . ALA A 1 96 ? 9.244 -25.481 15.728 1.00 37.22 96 ALA A O 1
ATOM 730 N N . TYR A 1 97 ? 11.467 -25.772 15.861 1.00 41.19 97 TYR A N 1
ATOM 731 C CA . TYR A 1 97 ? 11.442 -27.144 16.369 1.00 41.19 97 TYR A CA 1
ATOM 732 C C . TYR A 1 97 ? 11.180 -27.080 17.874 1.00 41.19 97 TYR A C 1
ATOM 734 O O . TYR A 1 97 ? 12.061 -26.625 18.601 1.00 41.19 97 TYR A O 1
ATOM 742 N N . LEU A 1 98 ? 10.005 -27.502 18.344 1.00 36.84 98 LEU A N 1
ATOM 743 C CA . LEU A 1 98 ? 9.694 -27.556 19.775 1.00 36.84 98 LEU A CA 1
ATOM 744 C C . LEU A 1 98 ? 8.748 -28.719 20.106 1.00 36.84 98 LEU A C 1
ATOM 746 O O . LEU A 1 98 ? 7.793 -28.973 19.372 1.00 36.84 98 LEU A O 1
ATOM 750 N N . ASP A 1 99 ? 9.023 -29.379 21.235 1.00 46.72 99 ASP A N 1
ATOM 751 C CA . ASP A 1 99 ? 8.187 -30.403 21.879 1.00 46.72 99 ASP A CA 1
ATOM 752 C C . ASP A 1 99 ? 6.756 -29.889 22.167 1.00 46.72 99 ASP A C 1
ATOM 754 O O . ASP A 1 99 ? 6.529 -28.679 22.230 1.00 46.72 99 ASP A O 1
ATOM 758 N N . GLU A 1 100 ? 5.787 -30.792 22.379 1.00 46.56 100 GLU A N 1
ATOM 759 C CA . GLU A 1 100 ? 4.332 -30.507 22.416 1.00 46.56 100 GLU A CA 1
ATOM 760 C C . GLU A 1 100 ? 3.912 -29.289 23.267 1.00 46.56 100 GLU A C 1
ATOM 762 O O . GLU A 1 100 ? 3.083 -28.489 22.829 1.00 46.56 100 GLU A O 1
ATOM 767 N N . LEU A 1 101 ? 4.503 -29.085 24.452 1.00 42.41 101 LEU A N 1
ATOM 768 C CA . LEU A 1 101 ? 4.183 -27.936 25.315 1.00 42.41 101 LEU A CA 1
ATOM 769 C C . LEU A 1 101 ? 4.761 -26.613 24.778 1.00 42.41 101 LEU A C 1
ATOM 771 O O . LEU A 1 101 ? 4.107 -25.570 24.831 1.00 42.41 101 LEU A O 1
ATOM 775 N N . GLY A 1 102 ? 5.979 -26.659 24.230 1.00 50.69 102 GLY A N 1
ATOM 776 C CA . GLY A 1 102 ? 6.603 -25.516 23.564 1.00 50.69 102 GLY A CA 1
ATOM 777 C C . GLY A 1 102 ? 5.849 -25.140 22.290 1.00 50.69 102 GLY A C 1
ATOM 778 O O . GLY A 1 102 ? 5.620 -23.960 22.041 1.00 50.69 102 GLY A O 1
ATOM 779 N N . SER A 1 103 ? 5.368 -26.140 21.546 1.00 56.56 103 SER A N 1
ATOM 780 C CA . SER A 1 103 ? 4.515 -25.951 20.372 1.00 56.56 103 SER A CA 1
ATOM 781 C C . SER A 1 103 ? 3.213 -25.220 20.718 1.00 56.56 103 SER A C 1
ATOM 783 O O . SER A 1 103 ? 2.872 -24.252 20.041 1.00 56.56 103 SER A O 1
ATOM 785 N N . ALA A 1 104 ? 2.529 -25.597 21.805 1.00 53.94 104 ALA A N 1
ATOM 786 C CA . ALA A 1 104 ? 1.276 -24.958 22.216 1.00 53.94 104 ALA A CA 1
ATOM 787 C C . ALA A 1 104 ? 1.457 -23.482 22.623 1.00 53.94 104 ALA A C 1
ATOM 789 O O . ALA A 1 104 ? 0.685 -22.620 22.199 1.00 53.94 104 ALA A O 1
ATOM 790 N N . ILE A 1 105 ? 2.498 -23.165 23.404 1.00 57.44 105 ILE A N 1
ATOM 791 C CA . ILE A 1 105 ? 2.795 -21.784 23.822 1.00 57.44 105 ILE A CA 1
ATOM 792 C C . ILE A 1 105 ? 3.242 -20.933 22.627 1.00 57.44 105 ILE A C 1
ATOM 794 O O . ILE A 1 105 ? 2.805 -19.790 22.487 1.00 57.44 105 ILE A O 1
ATOM 798 N N . THR A 1 106 ? 4.077 -21.476 21.737 1.00 61.47 106 THR A N 1
ATOM 799 C CA . THR A 1 106 ? 4.481 -20.783 20.507 1.00 61.47 106 THR A CA 1
ATOM 800 C C . THR A 1 106 ? 3.291 -20.548 19.581 1.00 61.47 106 THR A C 1
ATOM 802 O O . THR A 1 106 ? 3.138 -19.440 19.079 1.00 61.47 106 THR A O 1
ATOM 805 N N . ALA A 1 107 ? 2.406 -21.530 19.408 1.00 60.41 107 ALA A N 1
ATOM 806 C CA . ALA A 1 107 ? 1.199 -21.381 18.600 1.00 60.41 107 ALA A CA 1
ATOM 807 C C . ALA A 1 107 ? 0.245 -20.319 19.174 1.00 60.41 107 ALA A C 1
ATOM 809 O O . ALA A 1 107 ? -0.331 -19.538 18.414 1.00 60.41 107 ALA A O 1
ATOM 810 N N . LEU A 1 108 ? 0.115 -20.249 20.505 1.00 59.47 108 LEU A N 1
ATOM 811 C CA . LEU A 1 108 ? -0.647 -19.200 21.183 1.00 59.47 108 LEU A CA 1
ATOM 812 C C . LEU A 1 108 ? -0.032 -17.817 20.940 1.00 59.47 108 LEU A C 1
ATOM 814 O O . LEU A 1 108 ? -0.745 -16.904 20.534 1.00 59.47 108 LEU A O 1
ATOM 818 N N . LYS A 1 109 ? 1.285 -17.675 21.144 1.00 63.25 109 LYS A N 1
ATOM 819 C CA . LYS A 1 109 ? 2.031 -16.437 20.869 1.00 63.25 109 LYS A CA 1
ATOM 820 C C . LYS A 1 109 ? 1.790 -15.962 19.436 1.00 63.25 109 LYS A C 1
ATOM 822 O O . LYS A 1 109 ? 1.335 -14.841 19.234 1.00 63.25 109 LYS A O 1
ATOM 827 N N . THR A 1 110 ? 2.005 -16.849 18.466 1.00 64.50 110 THR A N 1
ATOM 828 C CA . THR A 1 110 ? 1.806 -16.567 17.042 1.00 64.50 110 THR A CA 1
ATOM 829 C C . THR A 1 110 ? 0.385 -16.108 16.738 1.00 64.50 110 THR A C 1
ATOM 831 O O . THR A 1 110 ? 0.222 -15.081 16.092 1.00 64.50 110 THR A O 1
ATOM 834 N N . ALA A 1 111 ? -0.647 -16.797 17.229 1.00 62.12 111 ALA A N 1
ATOM 835 C CA . ALA A 1 111 ? -2.020 -16.401 16.919 1.00 62.12 111 ALA A CA 1
ATOM 836 C C . ALA A 1 111 ? -2.415 -15.061 17.549 1.00 62.12 111 ALA A C 1
ATOM 838 O O . ALA A 1 111 ? -3.148 -14.290 16.932 1.00 62.12 111 ALA A O 1
ATOM 839 N N . VAL A 1 112 ? -1.951 -14.761 18.769 1.00 64.94 112 VAL A N 1
ATOM 840 C CA . VAL A 1 112 ? -2.229 -13.454 19.381 1.00 64.94 112 VAL A CA 1
ATOM 841 C C . VAL A 1 112 ? -1.478 -12.350 18.636 1.00 64.94 112 VAL A C 1
ATOM 843 O O . VAL A 1 112 ? -2.069 -11.298 18.386 1.00 64.94 112 VAL A O 1
ATOM 846 N N . ASP A 1 113 ? -0.231 -12.586 18.223 1.00 69.12 113 ASP A N 1
ATOM 847 C CA . ASP A 1 113 ? 0.536 -11.647 17.398 1.00 69.12 113 ASP A CA 1
ATOM 848 C C . ASP A 1 113 ? -0.158 -11.393 16.052 1.00 69.12 113 ASP A C 1
ATOM 850 O O . ASP A 1 113 ? -0.427 -10.240 15.707 1.00 69.12 113 ASP A O 1
ATOM 854 N N . GLU A 1 114 ? -0.532 -12.451 15.330 1.00 66.06 114 GLU A N 1
ATOM 855 C CA . GLU A 1 114 ? -1.242 -12.371 14.050 1.00 66.06 114 GLU A CA 1
ATOM 856 C C . GLU A 1 114 ? -2.586 -11.656 14.191 1.00 66.06 114 GLU A C 1
ATOM 858 O O . GLU A 1 114 ? -2.884 -10.754 13.414 1.00 66.06 114 GLU A O 1
ATOM 863 N N . PHE A 1 115 ? -3.381 -11.978 15.214 1.00 66.38 115 PHE A N 1
ATOM 864 C CA . PHE A 1 115 ? -4.655 -11.307 15.465 1.00 66.38 115 PHE A CA 1
ATOM 865 C C . PHE A 1 115 ? -4.484 -9.825 15.796 1.00 66.38 115 PHE A C 1
ATOM 867 O O . PHE A 1 115 ? -5.266 -8.975 15.361 1.00 66.38 115 PHE A O 1
ATOM 874 N N . THR A 1 116 ? -3.452 -9.498 16.566 1.00 70.62 116 THR A N 1
ATOM 875 C CA . THR A 1 116 ? -3.155 -8.124 16.958 1.00 70.62 116 THR A CA 1
ATOM 876 C C . THR A 1 116 ? -2.656 -7.323 15.752 1.00 70.62 116 THR A C 1
ATOM 878 O O . THR A 1 116 ? -3.024 -6.159 15.597 1.00 70.62 116 THR A O 1
ATOM 881 N N . ILE A 1 117 ? -1.853 -7.922 14.865 1.00 70.38 117 ILE A N 1
ATOM 882 C CA . ILE A 1 117 ? -1.463 -7.335 13.572 1.00 70.38 117 ILE A CA 1
ATOM 883 C C . ILE A 1 117 ? -2.689 -7.169 12.671 1.00 70.38 117 ILE A C 1
ATOM 885 O O . ILE A 1 117 ? -2.934 -6.071 12.187 1.00 70.38 117 ILE A O 1
ATOM 889 N N . LEU A 1 118 ? -3.512 -8.202 12.509 1.00 68.81 118 LEU A N 1
ATOM 890 C CA . LEU A 1 118 ? -4.725 -8.134 11.701 1.00 68.81 118 LEU A CA 1
ATOM 891 C C . LEU A 1 118 ? -5.642 -7.008 12.188 1.00 68.81 118 LEU A C 1
ATOM 893 O O . LEU A 1 118 ? -6.050 -6.169 11.396 1.00 68.81 118 LEU A O 1
ATOM 897 N N . SER A 1 119 ? -5.906 -6.926 13.493 1.00 70.00 119 SER A N 1
ATOM 898 C CA . SER A 1 119 ? -6.739 -5.871 14.088 1.00 70.00 119 SER A CA 1
ATOM 899 C C . SER A 1 119 ? -6.205 -4.466 13.798 1.00 70.00 119 SER A C 1
ATOM 901 O O . SER A 1 119 ? -6.986 -3.557 13.519 1.00 70.00 119 SER A O 1
ATOM 903 N N . HIS A 1 120 ? -4.881 -4.292 13.831 1.00 77.88 120 HIS A N 1
ATOM 904 C CA . HIS A 1 120 ? -4.222 -3.045 13.451 1.00 77.88 120 HIS A CA 1
ATOM 905 C C . HIS A 1 120 ? -4.533 -2.666 11.998 1.00 77.88 120 HIS A C 1
ATOM 907 O O . HIS A 1 120 ? -4.976 -1.552 11.718 1.00 77.88 120 HIS A O 1
ATOM 913 N N . GLU A 1 121 ? -4.354 -3.614 11.081 1.00 72.56 121 GLU A N 1
ATOM 914 C CA . GLU A 1 121 ? -4.578 -3.385 9.657 1.00 72.56 121 GLU A CA 1
ATOM 915 C C . GLU A 1 121 ? -6.062 -3.154 9.335 1.00 72.56 121 GLU A C 1
ATOM 917 O O . GLU A 1 121 ? -6.403 -2.212 8.614 1.00 72.56 121 GLU A O 1
ATOM 922 N N . LEU A 1 122 ? -6.966 -3.934 9.943 1.00 73.75 122 LEU A N 1
ATOM 923 C CA . LEU A 1 122 ? -8.420 -3.751 9.859 1.00 73.75 122 LEU A CA 1
ATOM 924 C C . LEU A 1 122 ? -8.815 -2.312 10.214 1.00 73.75 122 LEU A C 1
ATOM 926 O O . LEU A 1 122 ? -9.577 -1.675 9.478 1.00 73.75 122 LEU A O 1
ATOM 930 N N . MET A 1 123 ? -8.266 -1.777 11.308 1.00 82.19 123 MET A N 1
ATOM 931 C CA . MET A 1 123 ? -8.554 -0.410 11.735 1.00 82.19 123 MET A CA 1
ATOM 932 C C . MET A 1 123 ? -8.116 0.627 10.707 1.00 82.19 123 MET A C 1
ATOM 934 O O . MET A 1 123 ? -8.868 1.570 10.476 1.00 82.19 123 MET A O 1
ATOM 938 N N . HIS A 1 124 ? -6.993 0.448 10.007 1.00 83.81 124 HIS A N 1
ATOM 939 C CA . HIS A 1 124 ? -6.632 1.386 8.944 1.00 83.81 124 HIS A CA 1
ATOM 940 C C . HIS A 1 124 ? -7.712 1.481 7.875 1.00 83.81 124 HIS A C 1
ATOM 942 O O . HIS A 1 124 ? -8.102 2.586 7.498 1.00 83.81 124 HIS A O 1
ATOM 948 N N . VAL A 1 125 ? -8.234 0.353 7.399 1.00 81.75 125 VAL A N 1
ATOM 949 C CA . VAL A 1 125 ? -9.285 0.402 6.378 1.00 81.75 125 VAL A CA 1
ATOM 950 C C . VAL A 1 125 ? -10.587 0.949 6.910 1.00 81.75 125 VAL A C 1
ATOM 952 O O . VAL A 1 125 ? -11.267 1.672 6.181 1.00 81.75 125 VAL A O 1
ATOM 955 N N . ALA A 1 126 ? -10.909 0.693 8.174 1.00 85.19 126 ALA A N 1
ATOM 956 C CA . ALA A 1 126 ? -12.075 1.316 8.762 1.00 85.19 126 ALA A CA 1
ATOM 957 C C . ALA A 1 126 ? -11.923 2.849 8.828 1.00 85.19 126 ALA A C 1
ATOM 959 O O . ALA A 1 126 ? -12.804 3.595 8.405 1.00 85.19 126 ALA A O 1
ATOM 960 N N . LEU A 1 127 ? -10.764 3.331 9.270 1.00 90.56 127 LEU A N 1
ATOM 961 C CA . LEU A 1 127 ? -10.489 4.759 9.389 1.00 90.56 127 LEU A CA 1
ATOM 962 C C . LEU A 1 127 ? -10.448 5.457 8.026 1.00 90.56 127 LEU A C 1
ATOM 964 O O . LEU A 1 127 ? -10.894 6.597 7.932 1.00 90.56 127 LEU A O 1
ATOM 968 N N . TRP A 1 128 ? -9.969 4.789 6.972 1.00 91.31 128 TRP A N 1
ATOM 969 C CA . TRP A 1 128 ? -9.940 5.315 5.600 1.00 91.31 128 TRP A CA 1
ATOM 970 C C . TRP A 1 128 ? -11.266 5.171 4.834 1.00 91.31 128 TRP A C 1
ATOM 972 O O . TRP A 1 128 ? -11.378 5.684 3.719 1.00 91.31 128 TRP A O 1
ATOM 982 N N . GLU A 1 129 ? -12.296 4.545 5.409 1.00 91.44 129 GLU A N 1
ATOM 983 C CA . GLU A 1 129 ? -13.611 4.388 4.773 1.00 91.44 129 GLU A CA 1
ATOM 984 C C . GLU A 1 129 ? -14.202 5.703 4.223 1.00 91.44 129 GLU A C 1
ATOM 986 O O . GLU A 1 129 ? -14.694 5.676 3.091 1.00 91.44 129 GLU A O 1
ATOM 991 N N . PRO A 1 130 ? -14.112 6.870 4.902 1.00 92.75 130 PRO A N 1
ATOM 992 C CA . PRO A 1 130 ? -14.620 8.129 4.355 1.00 92.75 130 PRO A CA 1
ATOM 993 C C . PRO A 1 130 ? -13.966 8.537 3.032 1.00 92.75 130 PRO A C 1
ATOM 995 O O . PRO A 1 130 ? -14.620 9.170 2.205 1.00 92.75 130 PRO A O 1
ATOM 998 N N . PHE A 1 131 ? -12.700 8.169 2.803 1.00 93.25 131 PHE A N 1
ATOM 999 C CA . PHE A 1 131 ? -12.044 8.390 1.515 1.00 93.25 131 PHE A CA 1
ATOM 1000 C C . PHE A 1 131 ? -12.658 7.514 0.432 1.00 93.25 131 PHE A C 1
ATOM 1002 O O . PHE A 1 131 ? -13.007 8.008 -0.636 1.00 93.25 131 PHE A O 1
ATOM 1009 N N . PHE A 1 132 ? -12.826 6.223 0.706 1.00 93.31 132 PHE A N 1
ATOM 1010 C CA . PHE A 1 132 ? -13.329 5.279 -0.286 1.00 93.31 132 PHE A CA 1
ATOM 1011 C C . PHE A 1 132 ? -14.838 5.392 -0.540 1.00 93.31 132 PHE A C 1
ATOM 1013 O O . PHE A 1 132 ? -15.301 5.002 -1.609 1.00 93.31 132 PHE A O 1
ATOM 1020 N N . ALA A 1 133 ? -15.601 5.931 0.409 1.00 92.75 133 ALA A N 1
ATOM 1021 C CA . ALA A 1 133 ? -17.021 6.242 0.254 1.00 92.75 133 ALA A CA 1
ATOM 1022 C C . ALA A 1 133 ? -17.276 7.667 -0.278 1.00 92.75 133 ALA A C 1
ATOM 1024 O O . ALA A 1 133 ? -18.425 8.080 -0.402 1.00 92.75 133 ALA A O 1
ATOM 1025 N N . GLY A 1 134 ? -16.220 8.439 -0.564 1.00 92.25 134 GLY A N 1
ATOM 1026 C CA . GLY A 1 134 ? -16.336 9.777 -1.152 1.00 92.25 134 GLY A CA 1
ATOM 1027 C C . GLY A 1 134 ? -16.756 10.881 -0.184 1.00 92.25 134 GLY A C 1
ATOM 1028 O O . GLY A 1 134 ? -16.960 12.015 -0.612 1.00 92.25 134 GLY A O 1
ATOM 1029 N N . TYR A 1 135 ? -16.857 10.593 1.112 1.00 91.81 135 TYR A N 1
ATOM 1030 C CA . TYR A 1 135 ? -17.257 11.572 2.122 1.00 91.81 135 TYR A CA 1
ATOM 1031 C C . TYR A 1 135 ? -16.132 12.534 2.511 1.00 91.81 135 TYR A C 1
ATOM 1033 O O . TYR A 1 135 ? -16.395 13.634 2.994 1.00 91.81 135 TYR A O 1
ATOM 1041 N N . TRP A 1 136 ? -14.874 12.145 2.296 1.00 91.81 136 TRP A N 1
ATOM 1042 C CA . TRP A 1 136 ? -13.717 12.992 2.562 1.00 91.81 136 TRP A CA 1
ATOM 1043 C C . TRP A 1 136 ? -12.589 12.760 1.558 1.00 91.81 136 TRP A C 1
ATOM 1045 O O . TRP A 1 136 ? -12.377 11.655 1.075 1.00 91.81 136 TRP A O 1
ATOM 1055 N N . ARG A 1 137 ? -11.813 13.808 1.271 1.00 90.31 137 ARG A N 1
ATOM 1056 C CA . ARG A 1 137 ? -10.597 13.732 0.456 1.00 90.31 137 ARG A CA 1
ATOM 1057 C C . ARG A 1 137 ? -9.513 14.607 1.079 1.00 90.31 137 ARG A C 1
ATOM 1059 O O . ARG A 1 137 ? -9.807 15.763 1.397 1.00 90.31 137 ARG A O 1
ATOM 1066 N N . PRO A 1 138 ? -8.259 14.134 1.176 1.00 87.81 138 PRO A N 1
ATOM 1067 C CA . PRO A 1 138 ? -7.155 14.996 1.573 1.00 87.81 138 PRO A CA 1
ATOM 1068 C C . PRO A 1 138 ? -7.000 16.137 0.559 1.00 87.81 138 PRO A C 1
ATOM 1070 O O . PRO A 1 138 ? -6.845 15.899 -0.641 1.00 87.81 138 PRO A O 1
ATOM 1073 N N . ARG A 1 139 ? -7.046 17.387 1.033 1.00 85.56 139 ARG A N 1
ATOM 1074 C CA . ARG A 1 139 ? -6.930 18.583 0.174 1.00 85.56 139 ARG A CA 1
ATOM 1075 C C . ARG A 1 139 ? -5.481 18.973 -0.094 1.00 85.56 139 ARG A C 1
ATOM 1077 O O . ARG A 1 139 ? -5.198 19.717 -1.028 1.00 85.56 139 ARG A O 1
ATOM 1084 N N . SER A 1 140 ? -4.566 18.486 0.737 1.00 86.69 140 SER A N 1
ATOM 1085 C CA . SER A 1 140 ? -3.147 18.799 0.666 1.00 86.69 140 SER A CA 1
ATOM 1086 C C . SER A 1 140 ? -2.295 17.600 1.089 1.00 86.69 140 SER A C 1
ATOM 1088 O O . SER A 1 140 ? -2.759 16.687 1.776 1.00 86.69 140 SER A O 1
ATOM 1090 N N . LYS A 1 141 ? -1.003 17.644 0.746 1.00 87.62 141 LYS A N 1
ATOM 1091 C CA . LYS A 1 141 ? -0.004 16.694 1.259 1.00 87.62 141 LYS A CA 1
ATOM 1092 C C . LYS A 1 141 ? 0.071 16.708 2.791 1.00 87.62 141 LYS A C 1
ATOM 1094 O O . LYS A 1 141 ? 0.334 15.675 3.400 1.00 87.62 141 LYS A O 1
ATOM 1099 N N . SER A 1 142 ? -0.149 17.871 3.411 1.00 87.62 142 SER A N 1
ATOM 1100 C CA . SER A 1 142 ? -0.168 17.993 4.871 1.00 87.62 142 SER A CA 1
ATOM 1101 C C . SER A 1 142 ? -1.397 17.314 5.467 1.00 87.62 142 SER A C 1
ATOM 1103 O O . SER A 1 142 ? -1.248 16.592 6.445 1.00 87.62 142 SER A O 1
ATOM 1105 N N . ASP A 1 143 ? -2.573 17.485 4.856 1.00 87.88 143 ASP A N 1
ATOM 1106 C CA . ASP A 1 143 ? -3.821 16.840 5.285 1.00 87.88 143 ASP A CA 1
ATOM 1107 C C . ASP A 1 143 ? -3.667 15.320 5.233 1.00 87.88 143 ASP A C 1
ATOM 1109 O O . ASP A 1 143 ? -3.943 14.637 6.214 1.00 87.88 143 ASP A O 1
ATOM 1113 N N . PHE A 1 144 ? -3.152 14.796 4.114 1.00 88.69 144 PHE A N 1
ATOM 1114 C CA . PHE A 1 144 ? -2.877 13.370 3.958 1.00 88.69 144 PHE A CA 1
ATOM 1115 C C . PHE A 1 144 ? -1.916 12.855 5.030 1.00 88.69 144 PHE A C 1
ATOM 1117 O O . PHE A 1 144 ? -2.184 11.837 5.662 1.00 88.69 144 PHE A O 1
ATOM 1124 N N . ARG A 1 145 ? -0.805 13.564 5.259 1.00 86.88 145 ARG A N 1
ATOM 1125 C CA . ARG A 1 145 ? 0.199 13.184 6.258 1.00 86.88 145 ARG A CA 1
ATOM 1126 C C . ARG A 1 145 ? -0.388 13.173 7.664 1.00 86.88 145 ARG A C 1
ATOM 1128 O O . ARG A 1 145 ? -0.208 12.196 8.376 1.00 86.88 145 ARG A O 1
ATOM 1135 N N . THR A 1 146 ? -1.074 14.241 8.061 1.00 88.00 146 THR A N 1
ATOM 1136 C CA . THR A 1 146 ? -1.660 14.349 9.399 1.00 88.00 146 THR A CA 1
ATOM 1137 C C . THR A 1 146 ? -2.741 13.300 9.614 1.00 88.00 146 THR A C 1
ATOM 1139 O O . THR A 1 146 ? -2.724 12.641 10.647 1.00 88.00 146 THR A O 1
ATOM 1142 N N . PHE A 1 147 ? -3.620 13.081 8.632 1.00 91.50 147 PHE A N 1
ATOM 1143 C CA . PHE A 1 147 ? -4.608 12.010 8.708 1.00 91.50 147 PHE A CA 1
ATOM 1144 C C . PHE A 1 147 ? -3.942 10.635 8.832 1.00 91.50 147 PHE A C 1
ATOM 1146 O O . PHE A 1 147 ? -4.301 9.872 9.718 1.00 91.50 147 PHE A O 1
ATOM 1153 N N . SER A 1 148 ? -2.938 10.340 7.998 1.00 89.00 148 SER A N 1
ATOM 1154 C CA . SER A 1 148 ? -2.230 9.050 8.017 1.00 89.00 148 SER A CA 1
ATOM 1155 C C . SER A 1 148 ? -1.555 8.785 9.366 1.00 89.00 148 SER A C 1
ATOM 1157 O O . SER A 1 148 ? -1.663 7.686 9.892 1.00 89.00 148 SER A O 1
ATOM 1159 N N . LEU A 1 149 ? -0.901 9.797 9.950 1.00 87.06 149 LEU A N 1
ATOM 1160 C CA . LEU A 1 149 ? -0.248 9.680 11.260 1.00 87.06 149 LEU A CA 1
ATOM 1161 C C . LEU A 1 149 ? -1.248 9.485 12.395 1.00 87.06 149 LEU A C 1
ATOM 1163 O O . LEU A 1 149 ? -1.018 8.667 13.277 1.00 87.06 149 LEU A O 1
ATOM 1167 N N . MET A 1 150 ? -2.356 10.229 12.379 1.00 90.25 150 MET A N 1
ATOM 1168 C CA . MET A 1 150 ? -3.415 10.052 13.371 1.00 90.25 150 MET A CA 1
ATOM 1169 C C . MET A 1 150 ? -4.095 8.688 13.223 1.00 90.25 150 MET A C 1
ATOM 1171 O O . MET A 1 150 ? -4.388 8.056 14.231 1.00 90.25 150 MET A O 1
ATOM 1175 N N . ALA A 1 151 ? -4.291 8.208 11.992 1.00 90.81 151 ALA A N 1
ATOM 1176 C CA . ALA A 1 151 ? -4.825 6.876 11.744 1.00 90.81 151 ALA A CA 1
ATOM 1177 C C . ALA A 1 151 ? -3.889 5.790 12.283 1.00 90.81 151 ALA A C 1
ATOM 1179 O O . ALA A 1 151 ? -4.346 4.923 13.014 1.00 90.81 151 ALA A O 1
ATOM 1180 N N . GLU A 1 152 ? -2.582 5.877 12.021 1.00 85.88 152 GLU A N 1
ATOM 1181 C CA . GLU A 1 152 ? -1.605 4.964 12.628 1.00 85.88 152 GLU A CA 1
ATOM 1182 C C . GLU A 1 152 ? -1.644 5.052 14.165 1.00 85.88 152 GLU A C 1
ATOM 1184 O O . GLU A 1 152 ? -1.729 4.030 14.840 1.00 85.88 152 GLU A O 1
ATOM 1189 N N . GLY A 1 153 ? -1.675 6.265 14.731 1.00 86.81 153 GLY A N 1
ATOM 1190 C CA . GLY A 1 153 ? -1.786 6.477 16.179 1.00 86.81 153 GLY A CA 1
ATOM 1191 C C . GLY A 1 153 ? -3.014 5.798 16.776 1.00 86.81 153 GLY A C 1
ATOM 1192 O O . GLY A 1 153 ? -2.912 5.122 17.800 1.00 86.81 153 GLY A O 1
ATOM 1193 N N . PHE A 1 154 ? -4.157 5.906 16.100 1.00 90.69 154 PHE A N 1
ATOM 1194 C CA . PHE A 1 154 ? -5.370 5.189 16.469 1.00 90.69 154 PHE A CA 1
ATOM 1195 C C . PHE A 1 154 ? -5.178 3.670 16.405 1.00 90.69 154 PHE A C 1
ATOM 1197 O O . PHE A 1 154 ? -5.562 2.970 17.338 1.00 90.69 154 PHE A O 1
ATOM 1204 N N . CYS A 1 155 ? -4.590 3.143 15.330 1.00 85.88 155 CYS A N 1
ATOM 1205 C CA . CYS A 1 155 ? -4.413 1.704 15.152 1.00 85.88 155 CYS A CA 1
ATOM 1206 C C . CYS A 1 155 ? -3.503 1.097 16.235 1.00 85.88 155 CYS A C 1
ATOM 1208 O O . CYS A 1 155 ? -3.804 0.011 16.751 1.00 85.88 155 CYS A O 1
ATOM 1210 N N . TYR A 1 156 ? -2.439 1.798 16.650 1.00 83.31 156 TYR A N 1
ATOM 1211 C CA . TYR A 1 156 ? -1.635 1.377 17.803 1.00 83.31 156 TYR A CA 1
ATOM 1212 C C . TYR A 1 156 ? -2.386 1.511 19.116 1.00 83.31 156 TYR A C 1
ATOM 1214 O O . TYR A 1 156 ? -2.372 0.556 19.881 1.00 83.31 156 TYR A O 1
ATOM 1222 N N . PHE A 1 157 ? -3.087 2.621 19.362 1.00 86.38 157 PHE A N 1
ATOM 1223 C CA . PHE A 1 157 ? -3.947 2.752 20.539 1.00 86.38 157 PHE A CA 1
ATOM 1224 C C . PHE A 1 157 ? -4.910 1.563 20.652 1.00 86.38 157 PHE A C 1
ATOM 1226 O O . PHE A 1 157 ? -4.963 0.890 21.681 1.00 86.38 157 PHE A O 1
ATOM 1233 N N . PHE A 1 158 ? -5.633 1.264 19.574 1.00 83.56 158 PHE A N 1
ATOM 1234 C CA . PHE A 1 158 ? -6.615 0.193 19.548 1.00 83.56 158 PHE A CA 1
ATOM 1235 C C . PHE A 1 158 ? -5.955 -1.165 19.806 1.00 83.56 158 PHE A C 1
ATOM 1237 O O . PHE A 1 158 ? -6.409 -1.943 20.640 1.00 83.56 158 PHE A O 1
ATOM 1244 N N . SER A 1 159 ? -4.827 -1.436 19.158 1.00 78.19 159 SER A N 1
ATOM 1245 C CA . SER A 1 159 ? -4.116 -2.697 19.349 1.00 78.19 159 SER A CA 1
ATOM 1246 C C . SER A 1 159 ? -3.497 -2.848 20.743 1.00 78.19 159 SER A C 1
ATOM 1248 O O . SER A 1 159 ? -3.602 -3.905 21.355 1.00 78.19 159 SER A O 1
ATOM 1250 N N . ASP A 1 160 ? -2.823 -1.814 21.241 1.00 77.50 160 ASP A N 1
ATOM 1251 C CA . ASP A 1 160 ? -2.027 -1.870 22.467 1.00 77.50 160 ASP A CA 1
ATOM 1252 C C . ASP A 1 160 ? -2.914 -1.800 23.717 1.00 77.50 160 ASP A C 1
ATOM 1254 O O . ASP A 1 160 ? -2.648 -2.473 24.717 1.00 77.50 160 ASP A O 1
ATOM 1258 N N . ILE A 1 161 ? -3.960 -0.968 23.665 1.00 80.75 161 ILE A N 1
ATOM 1259 C CA . ILE A 1 161 ? -4.796 -0.618 24.817 1.00 80.75 161 ILE A CA 1
ATOM 1260 C C . ILE A 1 161 ? -6.104 -1.400 24.802 1.00 80.75 161 ILE A C 1
ATOM 1262 O O . ILE A 1 161 ? -6.446 -2.004 25.814 1.00 80.75 161 ILE A O 1
ATOM 1266 N N . VAL A 1 162 ? -6.813 -1.439 23.669 1.00 79.25 162 VAL A N 1
ATOM 1267 C CA . VAL A 1 162 ? -8.119 -2.115 23.587 1.00 79.25 162 VAL A CA 1
ATOM 1268 C C . VAL A 1 162 ? -7.925 -3.626 23.459 1.00 79.25 162 VAL A C 1
ATOM 1270 O O . VAL A 1 162 ? -8.313 -4.374 24.355 1.00 79.25 162 VAL A O 1
ATOM 1273 N N . ILE A 1 163 ? -7.256 -4.080 22.394 1.00 74.12 163 ILE A N 1
ATOM 1274 C CA . ILE A 1 163 ? -7.014 -5.511 22.150 1.00 74.12 163 ILE A CA 1
ATOM 1275 C C . ILE A 1 163 ? -6.040 -6.078 23.181 1.00 74.12 163 ILE A C 1
ATOM 1277 O O . ILE A 1 163 ? -6.360 -7.052 23.859 1.00 74.12 163 ILE A O 1
ATOM 1281 N N . GLY A 1 164 ? -4.888 -5.432 23.371 1.00 71.50 164 GLY A N 1
ATOM 1282 C CA . GLY A 1 164 ? -3.910 -5.831 24.380 1.00 71.50 164 GLY A CA 1
ATOM 1283 C C . GLY A 1 164 ? -4.494 -5.839 25.795 1.00 71.50 164 GLY A C 1
ATOM 1284 O O . GLY A 1 164 ? -4.194 -6.743 26.571 1.00 71.50 164 GLY A O 1
ATOM 1285 N N . GLY A 1 165 ? -5.371 -4.884 26.126 1.00 68.25 165 GLY A N 1
ATOM 1286 C CA . GLY A 1 165 ? -6.134 -4.862 27.377 1.00 68.25 165 GLY A CA 1
ATOM 1287 C C . GLY A 1 165 ? -7.022 -6.094 27.555 1.00 68.25 165 GLY A C 1
ATOM 1288 O O . GLY A 1 165 ? -6.919 -6.784 28.570 1.00 68.25 165 GLY A O 1
ATOM 1289 N N . ALA A 1 166 ? -7.847 -6.406 26.553 1.00 68.12 166 ALA A N 1
ATOM 1290 C CA . ALA A 1 166 ? -8.745 -7.561 26.577 1.00 68.12 166 ALA A CA 1
ATOM 1291 C C . ALA A 1 166 ? -7.983 -8.896 26.669 1.00 68.12 166 ALA A C 1
ATOM 1293 O O . ALA A 1 166 ? -8.371 -9.784 27.431 1.00 68.12 166 ALA A O 1
ATOM 1294 N N . VAL A 1 167 ? -6.861 -9.021 25.952 1.00 65.19 167 VAL A N 1
ATOM 1295 C CA . VAL A 1 167 ? -5.975 -10.191 26.040 1.00 65.19 167 VAL A CA 1
ATOM 1296 C C . VAL A 1 167 ? -5.429 -10.351 27.462 1.00 65.19 167 VAL A C 1
ATOM 1298 O O . VAL A 1 167 ? -5.496 -11.450 28.002 1.00 65.19 167 VAL A O 1
ATOM 1301 N N . ARG A 1 168 ? -4.969 -9.273 28.116 1.00 63.75 168 ARG A N 1
ATOM 1302 C CA . ARG A 1 168 ? -4.421 -9.318 29.491 1.00 63.75 168 ARG A CA 1
ATOM 1303 C C . ARG A 1 168 ? -5.427 -9.777 30.537 1.00 63.75 168 ARG A C 1
ATOM 1305 O O . ARG A 1 168 ? -5.042 -10.462 31.473 1.00 63.75 168 ARG A O 1
ATOM 1312 N N . VAL A 1 169 ? -6.701 -9.403 30.408 1.00 63.62 169 VAL A N 1
ATOM 1313 C CA . VAL A 1 169 ? -7.743 -9.863 31.346 1.00 63.62 169 VAL A CA 1
ATOM 1314 C C . VAL A 1 169 ? -7.856 -11.389 31.326 1.00 63.62 169 VAL A C 1
ATOM 1316 O O . VAL A 1 169 ? -8.157 -12.001 32.346 1.00 63.62 169 VAL A O 1
ATOM 1319 N N . ARG A 1 170 ? -7.592 -12.010 30.173 1.00 59.91 170 ARG A N 1
ATOM 1320 C CA . ARG A 1 170 ? -7.745 -13.456 29.964 1.00 59.91 170 ARG A CA 1
ATOM 1321 C C . ARG A 1 170 ? -6.437 -14.229 30.067 1.00 59.91 170 ARG A C 1
ATOM 1323 O O . ARG A 1 170 ? -6.465 -15.418 30.356 1.00 59.91 170 ARG A O 1
ATOM 1330 N N . LEU A 1 171 ? -5.318 -13.553 29.822 1.00 60.00 171 LEU A N 1
ATOM 1331 C CA . LEU A 1 171 ? -3.952 -14.066 29.870 1.00 60.00 171 LEU A CA 1
ATOM 1332 C C . LEU A 1 171 ? -3.076 -13.072 30.655 1.00 60.00 171 LEU A C 1
ATOM 1334 O O . LEU A 1 171 ? -2.260 -12.368 30.051 1.00 60.00 171 LEU A O 1
ATOM 1338 N N . PRO A 1 172 ? -3.246 -12.970 31.988 1.00 54.72 172 PRO A N 1
ATOM 1339 C CA . PRO A 1 172 ? -2.559 -11.970 32.813 1.00 54.72 172 PRO A CA 1
ATOM 1340 C C . PRO A 1 172 ? -1.026 -12.058 32.736 1.00 54.72 172 PRO A C 1
ATOM 1342 O O . PRO A 1 172 ? -0.361 -11.025 32.810 1.00 54.72 172 PRO A O 1
ATOM 1345 N N . ASP A 1 173 ? -0.481 -13.251 32.473 1.00 48.91 173 ASP A N 1
ATOM 1346 C CA . ASP A 1 173 ? 0.960 -13.498 32.304 1.00 48.91 173 ASP A CA 1
ATOM 1347 C C . ASP A 1 173 ? 1.418 -13.558 30.829 1.00 48.91 173 ASP A C 1
ATOM 1349 O O . ASP A 1 173 ? 2.607 -13.692 30.541 1.00 48.91 173 ASP A O 1
ATOM 1353 N N . GLY A 1 174 ? 0.498 -13.415 29.865 1.00 49.62 174 GLY A N 1
ATOM 1354 C CA . GLY A 1 174 ? 0.776 -13.500 28.422 1.00 49.62 174 GLY A CA 1
ATOM 1355 C C . GLY A 1 174 ? 1.448 -12.258 27.819 1.00 49.62 174 GLY A C 1
ATOM 1356 O O . GLY A 1 174 ? 1.804 -12.254 26.642 1.00 49.62 174 GLY A O 1
ATOM 1357 N N . GLU A 1 175 ? 1.647 -11.200 28.611 1.00 46.25 175 GLU A N 1
ATOM 1358 C CA . GLU A 1 175 ? 2.202 -9.908 28.174 1.00 46.25 175 GLU A CA 1
ATOM 1359 C C . GLU A 1 175 ? 3.625 -10.025 27.590 1.00 46.25 175 GLU A C 1
ATOM 1361 O O . GLU A 1 175 ? 4.012 -9.230 26.737 1.00 46.25 175 GLU A O 1
ATOM 1366 N N . PHE A 1 176 ? 4.391 -11.036 28.010 1.00 47.47 176 PHE A N 1
ATOM 1367 C CA . PHE A 1 176 ? 5.762 -11.280 27.544 1.00 47.47 176 PHE A CA 1
ATOM 1368 C C . PHE A 1 176 ? 5.844 -11.866 26.130 1.00 47.47 176 PHE A C 1
ATOM 1370 O O . PHE A 1 176 ? 6.928 -11.914 25.549 1.00 47.47 176 PHE A O 1
ATOM 1377 N N . ALA A 1 177 ? 4.719 -12.325 25.581 1.00 46.69 177 ALA A N 1
ATOM 1378 C CA . ALA A 1 177 ? 4.684 -13.016 24.304 1.00 46.69 177 ALA A CA 1
ATOM 1379 C C . ALA A 1 177 ? 4.438 -12.078 23.112 1.00 46.69 177 ALA A C 1
ATOM 1381 O O . ALA A 1 177 ? 4.692 -12.484 21.992 1.00 46.69 177 ALA A O 1
ATOM 1382 N N . LEU A 1 178 ? 3.991 -10.834 23.302 1.00 50.62 178 LEU A N 1
ATOM 1383 C CA . LEU A 1 178 ? 3.605 -9.998 22.159 1.00 50.62 178 LEU A CA 1
ATOM 1384 C C . LEU A 1 178 ? 4.793 -9.197 21.624 1.00 50.62 178 LEU A C 1
ATOM 1386 O O . LEU A 1 178 ? 5.152 -8.139 22.148 1.00 50.62 178 LEU A O 1
ATOM 1390 N N . GLU A 1 179 ? 5.439 -9.722 20.586 1.00 49.19 179 GLU A N 1
ATOM 1391 C CA . GLU A 1 179 ? 6.535 -9.044 19.900 1.00 49.19 179 GLU A CA 1
ATOM 1392 C C . GLU A 1 179 ? 5.987 -8.192 18.749 1.00 49.19 179 GLU A C 1
ATOM 1394 O O . GLU A 1 179 ? 5.648 -8.704 17.687 1.00 49.19 179 GLU A O 1
ATOM 1399 N N . ARG A 1 180 ? 5.962 -6.859 18.906 1.00 53.88 180 ARG A N 1
ATOM 1400 C CA . ARG A 1 180 ? 5.847 -5.934 17.761 1.00 53.88 180 ARG A CA 1
ATOM 1401 C C . ARG A 1 180 ? 7.123 -5.122 17.608 1.00 53.88 180 ARG A C 1
ATOM 1403 O O . ARG A 1 180 ? 7.819 -4.825 18.577 1.00 53.88 180 ARG A O 1
ATOM 1410 N N . GLN A 1 181 ? 7.435 -4.742 16.375 1.00 44.56 181 GLN A N 1
ATOM 1411 C CA . GLN A 1 181 ? 8.723 -4.128 16.053 1.00 44.56 181 GLN A CA 1
ATOM 1412 C C . GLN A 1 181 ? 8.832 -2.627 16.387 1.00 44.56 181 GLN A C 1
ATOM 1414 O O . GLN A 1 181 ? 9.925 -2.083 16.265 1.00 44.56 181 GLN A O 1
ATOM 1419 N N . THR A 1 182 ? 7.764 -1.930 16.802 1.00 48.22 182 THR A N 1
ATOM 1420 C CA . THR A 1 182 ? 7.744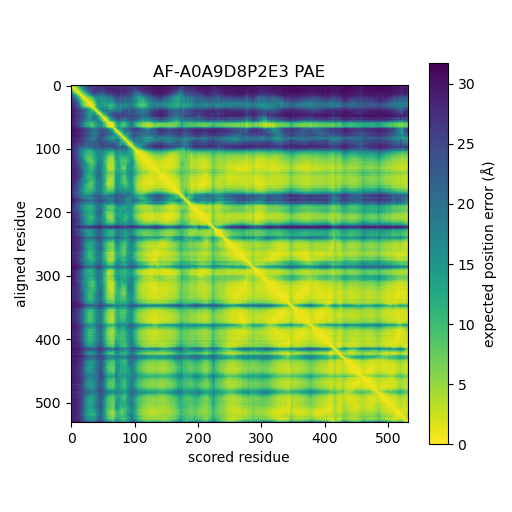 -0.462 16.599 1.00 48.22 182 THR A CA 1
ATOM 1421 C C . THR A 1 182 ? 7.117 0.427 17.690 1.00 48.22 182 THR A C 1
ATOM 1423 O O . THR A 1 182 ? 7.607 1.538 17.859 1.00 48.22 182 THR A O 1
ATOM 1426 N N . ALA A 1 183 ? 6.120 -0.011 18.475 1.00 48.03 183 ALA A N 1
ATOM 1427 C CA . ALA A 1 183 ? 5.603 0.778 19.624 1.00 48.03 183 ALA A CA 1
ATOM 1428 C C . ALA A 1 183 ? 5.356 -0.052 20.899 1.00 48.03 183 ALA A C 1
ATOM 1430 O O . ALA A 1 183 ? 5.611 0.417 22.005 1.00 48.03 183 ALA A O 1
ATOM 1431 N N . SER A 1 184 ? 4.939 -1.311 20.736 1.00 50.34 184 SER A N 1
ATOM 1432 C CA . SER A 1 184 ? 4.856 -2.319 21.799 1.00 50.34 184 SER A CA 1
ATOM 1433 C C . SER A 1 184 ? 5.775 -3.474 21.442 1.00 50.34 184 SER A C 1
ATOM 1435 O O . SER A 1 184 ? 5.409 -4.328 20.645 1.00 50.34 184 SER A O 1
ATOM 1437 N N . ASN A 1 185 ? 6.989 -3.487 21.977 1.00 55.84 185 ASN A N 1
ATOM 1438 C CA . ASN A 1 185 ? 7.881 -4.636 21.843 1.00 55.84 185 ASN A CA 1
ATOM 1439 C C . ASN A 1 185 ? 7.872 -5.442 23.146 1.00 55.84 185 ASN A C 1
ATOM 1441 O O . ASN A 1 185 ? 7.413 -4.951 24.175 1.00 55.84 185 ASN A O 1
ATOM 1445 N N . ALA A 1 186 ? 8.447 -6.646 23.138 1.00 51.81 186 ALA A N 1
ATOM 1446 C CA . ALA A 1 186 ? 8.539 -7.486 24.337 1.00 51.81 186 ALA A CA 1
ATOM 1447 C C . ALA A 1 186 ? 9.235 -6.804 25.541 1.00 51.81 186 ALA A C 1
ATOM 1449 O O . ALA A 1 186 ? 9.210 -7.329 26.650 1.00 51.81 186 ALA A O 1
ATOM 1450 N N . ARG A 1 187 ? 9.879 -5.644 25.340 1.00 53.69 187 ARG A N 1
ATOM 1451 C CA . ARG A 1 187 ? 10.575 -4.856 26.365 1.00 53.69 187 ARG A CA 1
ATOM 1452 C C . ARG A 1 187 ? 9.811 -3.594 26.787 1.00 53.69 187 ARG A C 1
ATOM 1454 O O . ARG A 1 187 ? 10.320 -2.855 27.629 1.00 53.69 187 ARG A O 1
ATOM 1461 N N . PHE A 1 188 ? 8.632 -3.314 26.224 1.00 61.53 188 PHE A N 1
ATOM 1462 C CA . PHE A 1 188 ? 7.886 -2.088 26.493 1.00 61.53 188 PHE A CA 1
ATOM 1463 C C . PHE A 1 188 ? 6.365 -2.316 26.575 1.00 61.53 188 PHE A C 1
ATOM 1465 O O . PHE A 1 188 ? 5.759 -2.935 25.706 1.00 61.53 188 PHE A O 1
ATOM 1472 N N . HIS A 1 189 ? 5.734 -1.769 27.622 1.00 70.00 189 HIS A N 1
ATOM 1473 C CA . HIS A 1 189 ? 4.345 -2.061 27.988 1.00 70.00 189 HIS A CA 1
ATOM 1474 C C . HIS A 1 189 ? 3.508 -0.777 28.150 1.00 70.00 189 HIS A C 1
ATOM 1476 O O . HIS A 1 189 ? 3.464 -0.216 29.254 1.00 70.00 189 HIS A O 1
ATOM 1482 N N . PRO A 1 190 ? 2.799 -0.316 27.099 1.00 75.81 190 PRO A N 1
ATOM 1483 C CA . PRO A 1 190 ? 2.083 0.961 27.130 1.00 75.81 190 PRO A CA 1
ATOM 1484 C C . PRO A 1 190 ? 1.084 1.093 28.284 1.00 75.81 190 PRO A C 1
ATOM 1486 O O . PRO A 1 190 ? 1.090 2.095 28.992 1.00 75.81 190 PRO A O 1
ATOM 1489 N N . VAL A 1 191 ? 0.289 0.055 28.562 1.00 75.00 191 VAL A N 1
ATOM 1490 C CA . VAL A 1 191 ? -0.691 0.060 29.668 1.00 75.00 191 VAL A CA 1
ATOM 1491 C C . VAL A 1 191 ? -0.021 0.289 31.028 1.00 75.00 191 VAL A C 1
ATOM 1493 O O . VAL A 1 191 ? -0.541 1.041 31.854 1.00 75.00 191 VAL A O 1
ATOM 1496 N N . ARG A 1 192 ? 1.155 -0.313 31.270 1.00 74.75 192 ARG A N 1
ATOM 1497 C CA . ARG A 1 192 ? 1.913 -0.090 32.514 1.00 74.75 192 ARG A CA 1
ATOM 1498 C C . ARG A 1 192 ? 2.413 1.350 32.595 1.00 74.75 192 ARG A C 1
ATOM 1500 O O . ARG A 1 192 ? 2.331 1.948 33.665 1.00 74.75 192 ARG A O 1
ATOM 1507 N N . ALA A 1 193 ? 2.871 1.915 31.477 1.00 77.56 193 ALA A N 1
ATOM 1508 C CA . ALA A 1 193 ? 3.309 3.306 31.409 1.00 77.56 193 ALA A CA 1
ATOM 1509 C C . ALA A 1 193 ? 2.160 4.289 31.708 1.00 77.56 193 ALA A C 1
ATOM 1511 O O . ALA A 1 193 ? 2.328 5.171 32.547 1.00 77.56 193 ALA A O 1
ATOM 1512 N N . PHE A 1 194 ? 0.975 4.097 31.114 1.00 80.75 194 PHE A N 1
ATOM 1513 C CA . PHE A 1 194 ? -0.204 4.931 31.392 1.00 80.75 194 PHE A CA 1
ATOM 1514 C C . PHE A 1 194 ? -0.689 4.797 32.837 1.00 80.75 194 PHE A C 1
ATOM 1516 O O . PHE A 1 194 ? -0.896 5.809 33.511 1.00 80.75 194 PHE A O 1
ATOM 1523 N N . LYS A 1 195 ? -0.769 3.566 33.363 1.00 79.69 195 LYS A N 1
ATOM 1524 C CA . LYS A 1 195 ? -1.122 3.318 34.770 1.00 79.69 195 LYS A CA 1
ATOM 1525 C C . LYS A 1 195 ? -0.166 4.037 35.718 1.00 79.69 195 LYS A C 1
ATOM 1527 O O . LYS A 1 195 ? -0.599 4.662 36.682 1.00 79.69 195 LYS A O 1
ATOM 1532 N N . ALA A 1 196 ? 1.129 3.974 35.434 1.00 77.38 196 ALA A N 1
ATOM 1533 C CA . ALA A 1 196 ? 2.151 4.578 36.272 1.00 77.38 196 ALA A CA 1
ATOM 1534 C C . ALA A 1 196 ? 2.253 6.111 36.100 1.00 77.38 196 ALA A C 1
ATOM 1536 O O . ALA A 1 196 ? 2.834 6.779 36.952 1.00 77.38 196 ALA A O 1
ATOM 1537 N N . ALA A 1 197 ? 1.642 6.670 35.050 1.00 78.62 197 ALA A N 1
ATOM 1538 C CA . ALA A 1 197 ? 1.380 8.101 34.882 1.00 78.62 197 ALA A CA 1
ATOM 1539 C C . ALA A 1 197 ? 0.022 8.547 35.471 1.00 78.62 197 ALA A C 1
ATOM 1541 O O . ALA A 1 197 ? -0.354 9.708 35.319 1.00 78.62 197 ALA A O 1
ATOM 1542 N N . ALA A 1 198 ? -0.713 7.643 36.135 1.00 83.62 198 ALA A N 1
ATOM 1543 C CA . ALA A 1 198 ? -2.070 7.861 36.642 1.00 83.62 198 ALA A CA 1
ATOM 1544 C C . ALA A 1 198 ? -3.088 8.279 35.558 1.00 83.62 198 ALA A C 1
ATOM 1546 O O . ALA A 1 198 ? -4.037 9.011 35.834 1.00 83.62 198 ALA A O 1
ATOM 1547 N N . ILE A 1 199 ? -2.905 7.791 34.327 1.00 82.44 199 ILE A N 1
ATOM 1548 C CA . ILE A 1 199 ? -3.818 7.999 33.199 1.00 82.44 199 ILE A CA 1
ATOM 1549 C C . ILE A 1 199 ? -4.548 6.681 32.945 1.00 82.44 199 ILE A C 1
ATOM 1551 O O . ILE A 1 199 ? -3.937 5.687 32.558 1.00 82.44 199 ILE A O 1
ATOM 1555 N N . THR A 1 200 ? -5.855 6.659 33.191 1.00 80.50 200 THR A N 1
ATOM 1556 C CA . THR A 1 200 ? -6.678 5.438 33.102 1.00 80.50 200 THR A CA 1
ATOM 1557 C C . THR A 1 200 ? -7.802 5.535 32.073 1.00 80.50 200 THR A C 1
ATOM 1559 O O . THR A 1 200 ? -8.332 4.511 31.652 1.00 80.50 200 THR A O 1
ATOM 1562 N N . SER A 1 201 ? -8.163 6.745 31.643 1.00 85.25 201 SER A N 1
ATOM 1563 C CA . SER A 1 201 ? -9.202 6.980 30.639 1.00 85.25 201 SER A CA 1
ATOM 1564 C C . SER A 1 201 ? -8.721 6.572 29.246 1.00 85.25 201 SER A C 1
ATOM 1566 O O . SER A 1 201 ? -7.729 7.105 28.752 1.00 85.25 201 SER A O 1
ATOM 1568 N N . HIS A 1 202 ? -9.453 5.680 28.568 1.00 84.12 202 HIS A N 1
ATOM 1569 C CA . HIS A 1 202 ? -9.163 5.315 27.175 1.00 84.12 202 HIS A CA 1
ATOM 1570 C C . HIS A 1 202 ? -9.167 6.523 26.236 1.00 84.12 202 HIS A C 1
ATOM 1572 O O . HIS A 1 202 ? -8.361 6.573 25.312 1.00 84.12 202 HIS A O 1
ATOM 1578 N N . ARG A 1 203 ? -10.028 7.513 26.490 1.00 86.00 203 ARG A N 1
ATOM 1579 C CA . ARG A 1 203 ? -10.091 8.742 25.695 1.00 86.00 203 ARG A CA 1
ATOM 1580 C C . ARG A 1 203 ? -8.822 9.578 25.845 1.00 86.00 203 ARG A C 1
ATOM 1582 O O . ARG A 1 203 ? -8.265 10.022 24.847 1.00 86.00 203 ARG A O 1
ATOM 1589 N N . ASP A 1 204 ? -8.332 9.733 27.072 1.00 85.69 204 ASP A N 1
ATOM 1590 C CA . ASP A 1 204 ? -7.105 10.494 27.336 1.00 85.69 204 ASP A CA 1
ATOM 1591 C C . ASP A 1 204 ? -5.880 9.773 26.759 1.00 85.69 204 ASP A C 1
ATOM 1593 O O . ASP A 1 204 ? -4.966 10.400 26.224 1.00 85.69 204 ASP A O 1
ATOM 1597 N N . ILE A 1 205 ? -5.878 8.438 26.823 1.00 87.00 205 ILE A N 1
ATOM 1598 C CA . ILE A 1 205 ? -4.841 7.604 26.215 1.00 87.00 205 ILE A CA 1
ATOM 1599 C C . ILE A 1 205 ? -4.869 7.734 24.684 1.00 87.00 205 ILE A C 1
ATOM 1601 O O . ILE A 1 205 ? -3.819 7.957 24.082 1.00 87.00 205 ILE A O 1
ATOM 1605 N N . LEU A 1 206 ? -6.043 7.647 24.048 1.00 88.94 206 LEU A N 1
ATOM 1606 C CA . LEU A 1 206 ? -6.198 7.853 22.604 1.00 88.94 206 LEU A CA 1
ATOM 1607 C C . LEU A 1 206 ? -5.656 9.224 22.188 1.00 88.94 206 LEU A C 1
ATOM 1609 O O . LEU A 1 206 ? -4.860 9.317 21.257 1.00 88.94 206 LEU A O 1
ATOM 1613 N N . ASP A 1 207 ? -6.023 10.277 22.913 1.00 89.50 207 ASP A N 1
ATOM 1614 C CA . ASP A 1 207 ? -5.540 11.633 22.668 1.00 89.50 207 ASP A CA 1
ATOM 1615 C C . ASP A 1 207 ? -4.008 11.724 22.679 1.00 89.50 207 ASP A C 1
ATOM 1617 O O . ASP A 1 207 ? -3.423 12.388 21.820 1.00 89.50 207 ASP A O 1
ATOM 1621 N N . ILE A 1 208 ? -3.357 11.013 23.603 1.00 87.56 208 ILE A N 1
ATOM 1622 C CA . ILE A 1 208 ? -1.897 10.924 23.683 1.00 87.56 208 ILE A CA 1
ATOM 1623 C C . ILE A 1 208 ? -1.311 10.222 22.456 1.00 87.56 208 ILE A C 1
ATOM 1625 O O . ILE A 1 208 ? -0.328 10.715 21.905 1.00 87.56 208 ILE A O 1
ATOM 1629 N N . TYR A 1 209 ? -1.899 9.115 21.997 1.00 88.12 209 TYR A N 1
ATOM 1630 C CA . TYR A 1 209 ? -1.442 8.445 20.775 1.00 88.12 209 TYR A CA 1
ATOM 1631 C C . TYR A 1 209 ? -1.598 9.349 19.545 1.00 88.12 209 TYR A C 1
ATOM 1633 O O . TYR A 1 209 ? -0.638 9.536 18.798 1.00 88.12 209 TYR A O 1
ATOM 1641 N N . LEU A 1 210 ? -2.770 9.966 19.360 1.00 89.62 210 LEU A N 1
ATOM 1642 C CA . LEU A 1 210 ? -3.049 10.843 18.217 1.00 89.62 210 LEU A CA 1
ATOM 1643 C C . LEU A 1 210 ? -2.107 12.055 18.174 1.00 89.62 210 LEU A C 1
ATOM 1645 O O . LEU A 1 210 ? -1.595 12.413 17.111 1.00 89.62 210 LEU A O 1
ATOM 1649 N N . ASP A 1 211 ? -1.876 12.701 19.319 1.00 87.69 211 ASP A N 1
ATOM 1650 C CA . ASP A 1 211 ? -1.000 13.868 19.396 1.00 87.69 211 ASP A CA 1
ATOM 1651 C C . ASP A 1 211 ? 0.484 13.477 19.300 1.00 87.69 211 ASP A C 1
ATOM 1653 O O . ASP A 1 211 ? 1.227 14.128 18.561 1.00 87.69 211 ASP A O 1
ATOM 1657 N N . GLY A 1 212 ? 0.903 12.393 19.962 1.00 82.62 212 GLY A N 1
ATOM 1658 C CA . GLY A 1 212 ? 2.281 11.896 19.933 1.00 82.62 212 GLY A CA 1
ATOM 1659 C C . GLY A 1 212 ? 2.733 11.510 18.526 1.00 82.62 212 GLY A C 1
ATOM 1660 O O . GLY A 1 212 ? 3.753 12.005 18.047 1.00 82.62 212 GLY A O 1
ATOM 1661 N N . PHE A 1 213 ? 1.915 10.732 17.811 1.00 83.38 213 PHE A N 1
ATOM 1662 C CA . PHE A 1 213 ? 2.206 10.296 16.441 1.00 83.38 213 PHE A CA 1
ATOM 1663 C C . PHE A 1 213 ? 2.217 11.451 15.442 1.00 83.38 213 PHE A C 1
ATOM 1665 O O . PHE A 1 213 ? 2.951 11.438 14.455 1.00 83.38 213 PHE A O 1
ATOM 1672 N N . ASN A 1 214 ? 1.435 12.497 15.705 1.00 82.19 214 ASN A N 1
ATOM 1673 C CA . ASN A 1 214 ? 1.459 13.715 14.905 1.00 82.19 214 ASN A CA 1
ATOM 1674 C C . ASN A 1 214 ? 2.594 14.677 15.326 1.00 82.19 214 ASN A C 1
ATOM 1676 O O . ASN A 1 214 ? 2.593 15.847 14.936 1.00 82.19 214 ASN A O 1
ATOM 1680 N N . GLY A 1 215 ? 3.563 14.200 16.117 1.00 78.19 215 GLY A N 1
ATOM 1681 C CA . GLY A 1 215 ? 4.775 14.922 16.496 1.00 78.19 215 GLY A CA 1
ATOM 1682 C C . GLY A 1 215 ? 4.562 16.012 17.545 1.00 78.19 215 GLY A C 1
ATOM 1683 O O . GLY A 1 215 ? 5.377 16.930 17.636 1.00 78.19 215 GLY A O 1
ATOM 1684 N N . LYS A 1 216 ? 3.471 15.960 18.316 1.00 83.44 216 LYS A N 1
ATOM 1685 C CA . LYS A 1 216 ? 3.228 16.901 19.414 1.00 83.44 216 LYS A CA 1
ATOM 1686 C C . LYS A 1 216 ? 3.723 16.328 20.735 1.00 83.44 216 LYS A C 1
ATOM 1688 O O . LYS A 1 216 ? 3.718 15.120 20.956 1.00 83.44 216 LYS A O 1
ATOM 1693 N N . GLN A 1 217 ? 4.095 17.221 21.646 1.00 80.56 217 GLN A N 1
ATOM 1694 C CA . GLN A 1 217 ? 4.342 16.841 23.032 1.00 80.56 217 GLN A CA 1
ATOM 1695 C C . GLN A 1 217 ? 3.021 16.482 23.715 1.00 80.56 217 GLN A C 1
ATOM 1697 O O . GLN A 1 217 ? 2.021 17.181 23.552 1.00 80.56 217 GLN A O 1
ATOM 1702 N N . THR A 1 218 ? 3.025 15.390 24.472 1.00 80.62 218 THR A N 1
ATOM 1703 C CA . THR A 1 218 ? 1.841 14.841 25.141 1.00 80.62 218 THR A CA 1
ATOM 1704 C C . THR A 1 218 ? 1.993 14.923 26.657 1.00 80.62 218 THR A C 1
ATOM 1706 O O . THR A 1 218 ? 3.067 15.244 27.171 1.00 80.62 218 THR A O 1
ATOM 1709 N N . ALA A 1 219 ? 0.936 14.584 27.399 1.00 76.94 219 ALA A N 1
ATOM 1710 C CA . ALA A 1 219 ? 0.973 14.536 28.862 1.00 76.94 219 ALA A CA 1
ATOM 1711 C C . ALA A 1 219 ? 2.039 13.568 29.423 1.00 76.94 219 ALA A C 1
ATOM 1713 O O . ALA A 1 219 ? 2.479 13.740 30.556 1.00 76.94 219 ALA A O 1
ATOM 1714 N N . LEU A 1 220 ? 2.499 12.589 28.633 1.00 75.19 220 LEU A N 1
ATOM 1715 C CA . LEU A 1 220 ? 3.580 11.678 29.026 1.00 75.19 220 LEU A CA 1
ATOM 1716 C C . LEU A 1 220 ? 4.976 12.327 28.983 1.00 75.19 220 LEU A C 1
ATOM 1718 O O . LEU A 1 220 ? 5.911 11.799 29.580 1.00 75.19 220 LEU A O 1
ATOM 1722 N N . TRP A 1 221 ? 5.132 13.463 28.295 1.00 70.31 221 TRP A N 1
ATOM 1723 C CA . TRP A 1 221 ? 6.425 14.132 28.108 1.00 70.31 221 TRP A CA 1
ATOM 1724 C C . TRP A 1 221 ? 6.903 14.900 29.340 1.00 70.31 221 TRP A C 1
ATOM 1726 O O . TRP A 1 221 ? 8.102 15.065 29.558 1.00 70.31 221 TRP A O 1
ATOM 1736 N N . GLN A 1 222 ? 5.965 15.363 30.163 1.00 62.53 222 GLN A N 1
ATOM 1737 C CA . GLN A 1 222 ? 6.250 15.919 31.480 1.00 62.53 222 GLN A CA 1
ATOM 1738 C C . GLN A 1 222 ? 5.611 15.009 32.522 1.00 62.53 222 GLN A C 1
ATOM 1740 O O . GLN A 1 222 ? 4.499 15.290 32.975 1.00 62.53 222 GLN A O 1
ATOM 1745 N N . PRO A 1 223 ? 6.272 13.898 32.893 1.00 53.94 223 PRO A N 1
ATOM 1746 C CA . PRO A 1 223 ? 5.746 13.032 33.926 1.00 53.94 223 PRO A CA 1
ATOM 1747 C C . PRO A 1 223 ? 5.475 13.864 35.181 1.00 53.94 223 PRO A C 1
ATOM 1749 O O . PRO A 1 223 ? 6.382 14.504 35.725 1.00 53.94 223 PRO A O 1
ATOM 1752 N N . ARG A 1 224 ? 4.231 13.856 35.670 1.00 49.50 224 ARG A N 1
ATOM 1753 C CA . ARG A 1 224 ? 3.947 14.216 37.063 1.00 49.50 224 ARG A CA 1
ATOM 1754 C C . ARG A 1 224 ? 4.612 13.139 37.935 1.00 49.50 224 ARG A C 1
ATOM 1756 O O . ARG A 1 224 ? 3.976 12.169 38.316 1.00 49.50 224 ARG A O 1
ATOM 1763 N N . GLY A 1 225 ? 5.916 13.279 38.173 1.00 52.38 225 GLY A N 1
ATOM 1764 C CA . GLY A 1 225 ? 6.765 12.296 38.854 1.00 52.38 225 GLY A CA 1
ATOM 1765 C C . GLY A 1 225 ? 7.665 11.522 37.886 1.00 52.38 225 GLY A C 1
ATOM 1766 O O . GLY A 1 225 ? 7.187 10.994 36.894 1.00 52.38 225 GLY A O 1
ATOM 1767 N N . LYS A 1 226 ? 8.972 11.475 38.176 1.00 56.31 226 LYS A N 1
ATOM 1768 C CA . LYS A 1 226 ? 10.064 10.858 37.392 1.00 56.31 226 LYS A CA 1
ATOM 1769 C C . LYS A 1 226 ? 9.797 9.384 37.019 1.00 56.31 226 LYS A C 1
ATOM 1771 O O . LYS A 1 226 ? 10.313 8.483 37.672 1.00 56.31 226 LYS A O 1
ATOM 1776 N N . ASN A 1 227 ? 8.971 9.128 36.011 1.00 69.44 227 ASN A N 1
ATOM 1777 C CA . ASN A 1 227 ? 8.647 7.782 35.561 1.00 69.44 227 ASN A CA 1
ATOM 1778 C C . ASN A 1 227 ? 9.284 7.506 34.198 1.00 69.44 227 ASN A C 1
ATOM 1780 O O . ASN A 1 227 ? 8.773 7.938 33.161 1.00 69.44 227 ASN A O 1
ATOM 1784 N N . ASP A 1 228 ? 10.383 6.756 34.220 1.00 71.06 228 ASP A N 1
ATOM 1785 C CA . ASP A 1 228 ? 11.175 6.432 33.033 1.00 71.06 228 ASP A CA 1
ATOM 1786 C C . ASP A 1 228 ? 10.370 5.654 31.977 1.00 71.06 228 ASP A C 1
ATOM 1788 O O . ASP A 1 228 ? 10.612 5.817 30.782 1.00 71.06 228 ASP A O 1
ATOM 1792 N N . PHE A 1 229 ? 9.349 4.881 32.377 1.00 70.25 229 PHE A N 1
ATOM 1793 C CA . PHE A 1 229 ? 8.470 4.181 31.432 1.00 70.25 229 PHE A CA 1
ATOM 1794 C C . PHE A 1 229 ? 7.583 5.146 30.640 1.00 70.25 229 PHE A C 1
ATOM 1796 O O . PHE A 1 229 ? 7.444 4.999 29.427 1.00 70.25 229 PHE A O 1
ATOM 1803 N N . ALA A 1 230 ? 6.995 6.142 31.308 1.00 72.06 230 ALA A N 1
ATOM 1804 C CA . ALA A 1 230 ? 6.149 7.145 30.659 1.00 72.06 230 ALA A CA 1
ATOM 1805 C C . ALA A 1 230 ? 6.967 8.044 29.721 1.00 72.06 230 ALA A C 1
ATOM 1807 O O . ALA A 1 230 ? 6.562 8.284 28.583 1.00 72.06 230 ALA A O 1
ATOM 1808 N N . ALA A 1 231 ? 8.154 8.465 30.169 1.00 71.56 231 ALA A N 1
ATOM 1809 C CA . ALA A 1 231 ? 9.083 9.232 29.346 1.00 71.56 231 ALA A CA 1
ATOM 1810 C C . ALA A 1 231 ? 9.566 8.425 28.126 1.00 71.56 231 ALA A C 1
ATOM 1812 O O . ALA A 1 231 ? 9.617 8.962 27.021 1.00 71.56 231 ALA A O 1
ATOM 1813 N N . SER A 1 232 ? 9.858 7.129 28.299 1.00 74.25 232 SER A N 1
ATOM 1814 C CA . SER A 1 232 ? 10.249 6.244 27.196 1.00 74.25 232 SER A CA 1
ATOM 1815 C C . SER A 1 232 ? 9.128 6.063 26.169 1.00 74.25 232 SER A C 1
ATOM 1817 O O . SER A 1 232 ? 9.403 6.129 24.975 1.00 74.25 232 SER A O 1
ATOM 1819 N N . LEU A 1 233 ? 7.866 5.916 26.596 1.00 74.19 233 LEU A N 1
ATOM 1820 C CA . LEU A 1 233 ? 6.722 5.869 25.676 1.00 74.19 233 LE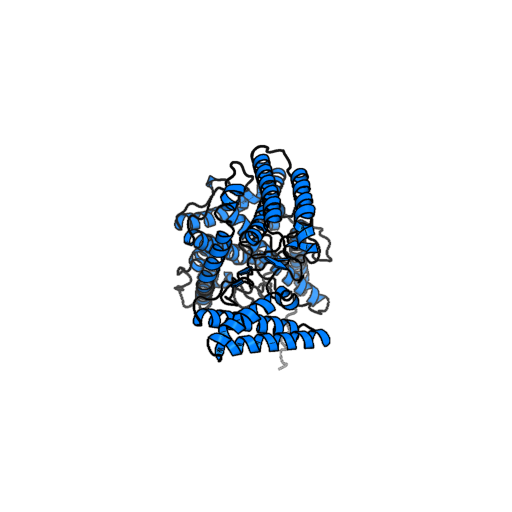U A CA 1
ATOM 1821 C C . LEU A 1 233 ? 6.564 7.164 24.889 1.00 74.19 233 LEU A C 1
ATOM 1823 O O . LEU A 1 233 ? 6.381 7.127 23.677 1.00 74.19 233 LEU A O 1
ATOM 1827 N N . ALA A 1 234 ? 6.633 8.307 25.576 1.00 72.75 234 ALA A N 1
ATOM 1828 C CA . ALA A 1 234 ? 6.516 9.617 24.945 1.00 72.75 234 ALA A CA 1
ATOM 1829 C C . ALA A 1 234 ? 7.612 9.820 23.894 1.00 72.75 234 ALA A C 1
ATOM 1831 O O . ALA A 1 234 ? 7.323 10.249 22.778 1.00 72.75 234 ALA A O 1
ATOM 1832 N N . ALA A 1 235 ? 8.851 9.458 24.242 1.00 73.12 235 ALA A N 1
ATOM 1833 C CA . ALA A 1 235 ? 9.985 9.507 23.334 1.00 73.12 235 ALA A CA 1
ATOM 1834 C C . ALA A 1 235 ? 9.793 8.551 22.154 1.00 73.12 235 ALA A C 1
ATOM 1836 O O . ALA A 1 235 ? 9.911 8.989 21.023 1.00 73.12 235 ALA A O 1
ATOM 1837 N N . GLN A 1 236 ? 9.405 7.291 22.370 1.00 69.81 236 GLN A N 1
ATOM 1838 C CA . GLN A 1 236 ? 9.166 6.333 21.282 1.00 69.81 236 GLN A CA 1
ATOM 1839 C C . GLN A 1 236 ? 8.033 6.784 20.349 1.00 69.81 236 GLN A C 1
ATOM 1841 O O . GLN A 1 236 ? 8.220 6.813 19.135 1.00 69.81 236 GLN A O 1
ATOM 1846 N N . ALA A 1 237 ? 6.891 7.211 20.898 1.00 71.62 237 ALA A N 1
ATOM 1847 C CA . ALA A 1 237 ? 5.761 7.726 20.124 1.00 71.62 237 ALA A CA 1
ATOM 1848 C C . ALA A 1 237 ? 6.106 9.005 19.344 1.00 71.62 237 ALA A C 1
ATOM 1850 O O . ALA A 1 237 ? 5.465 9.306 18.346 1.00 71.62 237 ALA A O 1
ATOM 1851 N N . TYR A 1 238 ? 7.117 9.760 19.763 1.00 71.06 238 TYR A N 1
ATOM 1852 C CA . TYR A 1 238 ? 7.577 10.936 19.035 1.00 71.06 238 TYR A CA 1
ATOM 1853 C C . TYR A 1 238 ? 8.706 10.637 18.042 1.00 71.06 238 TYR A C 1
ATOM 1855 O O . TYR A 1 238 ? 8.634 11.021 16.871 1.00 71.06 238 TYR A O 1
ATOM 1863 N N . ASP A 1 239 ? 9.754 9.954 18.498 1.00 65.81 239 ASP A N 1
ATOM 1864 C CA . ASP A 1 239 ? 10.975 9.658 17.752 1.00 65.81 239 ASP A CA 1
ATOM 1865 C C . ASP A 1 239 ? 10.694 8.710 16.591 1.00 65.81 239 ASP A C 1
ATOM 1867 O O . ASP A 1 239 ? 11.195 8.944 15.486 1.00 65.81 239 ASP A O 1
ATOM 1871 N N . PHE A 1 240 ? 9.834 7.704 16.799 1.00 62.38 240 PHE A N 1
ATOM 1872 C CA . PHE A 1 240 ? 9.387 6.825 15.724 1.00 62.38 240 PHE A CA 1
ATOM 1873 C C . PHE A 1 240 ? 8.799 7.652 14.571 1.00 62.38 240 PHE A C 1
ATOM 1875 O O . PHE A 1 240 ? 9.190 7.496 13.412 1.00 62.38 240 PHE A O 1
ATOM 1882 N N . TYR A 1 241 ? 7.927 8.617 14.876 1.00 65.88 241 TYR A N 1
ATOM 1883 C CA . TYR A 1 241 ? 7.151 9.309 13.849 1.00 65.88 241 TYR A CA 1
ATOM 1884 C C . TYR A 1 241 ? 7.839 10.530 13.245 1.00 65.88 241 TYR A C 1
ATOM 1886 O O . TYR A 1 241 ? 7.618 10.811 12.063 1.00 65.88 241 TYR A O 1
ATOM 1894 N N . LYS A 1 242 ? 8.780 11.172 13.951 1.00 64.12 242 LYS A N 1
ATOM 1895 C CA . LYS A 1 242 ? 9.684 12.171 13.352 1.00 64.12 242 LYS A CA 1
ATOM 1896 C C . LYS A 1 242 ? 10.453 11.586 12.157 1.00 64.12 242 LYS A C 1
ATOM 1898 O O . LYS A 1 242 ? 10.635 12.283 11.155 1.00 64.12 242 LYS A O 1
ATOM 1903 N N . GLY A 1 243 ? 10.834 10.305 12.223 1.00 63.12 243 GLY A N 1
ATOM 1904 C CA . GLY A 1 243 ? 11.445 9.565 11.112 1.00 63.12 243 GLY A CA 1
ATOM 1905 C C . GLY A 1 243 ? 10.480 9.254 9.957 1.00 63.12 243 GLY A C 1
ATOM 1906 O O . GLY A 1 243 ? 10.876 9.305 8.792 1.00 63.12 243 GLY A O 1
ATOM 1907 N N . THR A 1 244 ? 9.197 9.012 10.249 1.00 66.94 244 THR A N 1
ATOM 1908 C CA . THR A 1 244 ? 8.188 8.624 9.239 1.00 66.94 244 THR A CA 1
ATOM 1909 C C . THR A 1 244 ? 7.668 9.760 8.351 1.00 66.94 244 THR A C 1
ATOM 1911 O O . THR A 1 244 ? 7.170 9.505 7.251 1.00 66.94 244 THR A O 1
ATOM 1914 N N . LEU A 1 245 ? 7.822 11.031 8.751 1.00 71.31 245 LEU A N 1
ATOM 1915 C CA . LEU A 1 245 ? 7.341 12.187 7.969 1.00 71.31 245 LEU A CA 1
ATOM 1916 C C . LEU A 1 245 ? 7.919 12.226 6.545 1.00 71.31 245 LEU A C 1
ATOM 1918 O O . LEU A 1 245 ? 7.235 12.620 5.590 1.00 71.31 245 LEU A O 1
ATOM 1922 N N . GLY A 1 246 ? 9.185 11.821 6.403 1.00 70.25 246 GLY A N 1
ATOM 1923 C CA . GLY A 1 246 ? 9.862 11.716 5.113 1.00 70.25 246 GLY A CA 1
ATOM 1924 C C . GLY A 1 246 ? 9.283 10.610 4.226 1.00 70.25 246 GLY A C 1
ATOM 1925 O O . GLY A 1 246 ? 9.229 10.785 3.008 1.00 70.25 246 GLY A O 1
ATOM 1926 N N . TYR A 1 247 ? 8.815 9.520 4.832 1.00 75.25 247 TYR A N 1
ATOM 1927 C CA . TYR A 1 247 ? 8.262 8.342 4.162 1.00 75.25 247 TYR A CA 1
ATOM 1928 C C . TYR A 1 247 ? 6.839 8.602 3.674 1.00 75.25 247 TYR A C 1
ATOM 1930 O O . TYR A 1 247 ? 6.570 8.469 2.484 1.00 75.25 247 TYR A O 1
ATOM 1938 N N . LEU A 1 248 ? 5.966 9.139 4.532 1.00 78.81 248 LEU A N 1
ATOM 1939 C CA . LEU A 1 248 ? 4.610 9.551 4.141 1.00 78.81 248 LEU A CA 1
ATOM 1940 C C . LEU A 1 248 ? 4.626 10.612 3.036 1.00 78.81 248 LEU A C 1
ATOM 1942 O O . LEU A 1 248 ? 3.769 10.643 2.155 1.00 78.81 248 LEU A O 1
ATOM 1946 N N . SER A 1 249 ? 5.640 11.477 3.054 1.00 79.62 249 SER A N 1
ATOM 1947 C CA . SER A 1 249 ? 5.856 12.457 1.996 1.00 79.62 249 SER A CA 1
ATOM 1948 C C . SER A 1 249 ? 6.204 11.822 0.650 1.00 79.62 249 SER A C 1
ATOM 1950 O O . SER A 1 249 ? 5.754 12.333 -0.377 1.00 79.62 249 SER A O 1
ATOM 1952 N N . ALA A 1 250 ? 7.018 10.763 0.653 1.00 78.50 250 ALA A N 1
ATOM 1953 C CA . ALA A 1 250 ? 7.369 10.000 -0.542 1.00 78.50 250 ALA A CA 1
ATOM 1954 C C . ALA A 1 250 ? 6.170 9.177 -1.034 1.00 78.50 250 ALA A C 1
ATOM 1956 O O . ALA A 1 250 ? 5.847 9.234 -2.216 1.00 78.50 250 ALA A O 1
ATOM 1957 N N . MET A 1 251 ? 5.451 8.532 -0.114 1.00 83.12 251 MET A N 1
ATOM 1958 C CA . MET A 1 251 ? 4.214 7.790 -0.362 1.00 83.12 251 MET A CA 1
ATOM 1959 C C . MET A 1 251 ? 3.151 8.657 -1.033 1.00 83.12 251 MET A C 1
ATOM 1961 O O . MET A 1 251 ? 2.656 8.309 -2.098 1.00 83.12 251 MET A O 1
ATOM 1965 N N . HIS A 1 252 ? 2.856 9.839 -0.482 1.00 86.75 252 HIS A N 1
ATOM 1966 C CA . HIS A 1 252 ? 1.936 10.780 -1.122 1.00 86.75 252 HIS A CA 1
ATOM 1967 C C . HIS A 1 252 ? 2.403 11.165 -2.533 1.00 86.75 252 HIS A C 1
ATOM 1969 O O . HIS A 1 252 ? 1.580 11.313 -3.432 1.00 86.75 252 HIS A O 1
ATOM 1975 N N . GLY A 1 253 ? 3.714 11.349 -2.733 1.00 84.12 253 GLY A N 1
ATOM 1976 C CA . GLY A 1 253 ? 4.294 11.626 -4.048 1.00 84.12 253 GLY A CA 1
ATOM 1977 C C . GLY A 1 253 ? 4.035 10.494 -5.043 1.00 84.12 253 GLY A C 1
ATOM 1978 O O . GLY A 1 253 ? 3.511 10.757 -6.122 1.00 84.12 253 GLY A O 1
ATOM 1979 N N . ALA A 1 254 ? 4.325 9.252 -4.650 1.00 83.75 254 ALA A N 1
ATOM 1980 C CA . ALA A 1 254 ? 4.077 8.052 -5.447 1.00 83.75 254 ALA A CA 1
ATOM 1981 C C . ALA A 1 254 ? 2.586 7.889 -5.785 1.00 83.75 254 ALA A C 1
ATOM 1983 O O . ALA A 1 254 ? 2.223 7.782 -6.952 1.00 83.75 254 ALA A O 1
ATOM 1984 N N . LEU A 1 255 ? 1.709 7.982 -4.779 1.00 89.44 255 LEU A N 1
ATOM 1985 C CA . LEU A 1 255 ? 0.253 7.916 -4.944 1.00 89.44 255 LEU A CA 1
ATOM 1986 C C . LEU A 1 255 ? -0.280 9.020 -5.867 1.00 89.44 255 LEU A C 1
ATOM 1988 O O . LEU A 1 255 ? -1.158 8.788 -6.697 1.00 89.44 255 LEU A O 1
ATOM 1992 N N . SER A 1 256 ? 0.258 10.234 -5.752 1.00 89.56 256 SER A N 1
ATOM 1993 C CA . SER A 1 256 ? -0.127 11.346 -6.626 1.00 89.56 256 SER A CA 1
ATOM 1994 C C . SER A 1 256 ? 0.326 11.131 -8.068 1.00 89.56 256 SER A C 1
ATOM 1996 O O . SER A 1 256 ? -0.412 11.505 -8.975 1.00 89.56 256 SER A O 1
ATOM 1998 N N . ALA A 1 257 ? 1.494 10.516 -8.286 1.00 87.00 257 ALA A N 1
ATOM 1999 C CA . ALA A 1 257 ? 2.072 10.330 -9.616 1.00 87.00 257 ALA A CA 1
ATOM 2000 C C . ALA A 1 257 ? 1.164 9.508 -10.542 1.00 87.00 257 ALA A C 1
ATOM 2002 O O . ALA A 1 257 ? 0.953 9.913 -11.681 1.00 87.00 257 ALA A O 1
ATOM 2003 N N . PHE A 1 258 ? 0.563 8.419 -10.047 1.00 89.69 258 PHE A N 1
ATOM 2004 C CA . PHE A 1 258 ? -0.385 7.615 -10.835 1.00 89.69 258 PHE A CA 1
ATOM 2005 C C . PHE A 1 258 ? -1.852 8.052 -10.694 1.00 89.69 258 PHE A C 1
ATOM 2007 O O . PHE A 1 258 ? -2.753 7.402 -11.223 1.00 89.69 258 PHE A O 1
ATOM 2014 N N . GLY A 1 259 ? -2.110 9.162 -9.995 1.00 90.31 259 GLY A N 1
ATOM 2015 C CA . GLY A 1 259 ? -3.438 9.759 -9.897 1.00 90.31 259 GLY A CA 1
ATOM 2016 C C . GLY A 1 259 ? -4.355 9.165 -8.822 1.00 90.31 259 GLY A C 1
ATOM 2017 O O . GLY A 1 259 ? -5.570 9.324 -8.922 1.00 90.31 259 GLY A O 1
ATOM 2018 N N . TYR A 1 260 ? -3.826 8.527 -7.771 1.00 90.62 260 TYR A N 1
ATOM 2019 C CA . TYR A 1 260 ? -4.640 7.972 -6.677 1.00 90.62 260 TYR A CA 1
ATOM 2020 C C . TYR A 1 260 ? -5.500 9.034 -5.975 1.00 90.62 260 TYR A C 1
ATOM 2022 O O . TYR A 1 260 ? -6.707 8.899 -5.785 1.00 90.62 260 TYR A O 1
ATOM 2030 N N . VAL A 1 261 ? -4.885 10.154 -5.605 1.00 87.31 261 VAL A N 1
ATOM 2031 C CA . VAL A 1 261 ? -5.609 11.233 -4.924 1.00 87.31 261 VAL A CA 1
ATOM 2032 C C . VAL A 1 261 ? -6.452 12.069 -5.880 1.00 87.31 261 VAL A C 1
ATOM 2034 O O . VAL A 1 261 ? -7.197 12.908 -5.396 1.00 87.31 261 VAL A O 1
ATOM 2037 N N . SER A 1 262 ? -6.335 11.904 -7.203 1.00 91.69 262 SER A N 1
ATOM 2038 C CA . SER A 1 262 ? -7.030 12.708 -8.217 1.00 91.69 262 SER A CA 1
ATOM 2039 C C . SER A 1 262 ? -8.001 11.869 -9.042 1.00 91.69 262 SER A C 1
ATOM 2041 O O . SER A 1 262 ? -9.196 11.872 -8.753 1.00 91.69 262 SER A O 1
ATOM 2043 N N . GLU A 1 263 ? -7.510 11.159 -10.055 1.00 95.62 263 GLU A N 1
ATOM 2044 C CA . GLU A 1 263 ? -8.333 10.351 -10.949 1.00 95.62 263 GLU A CA 1
ATOM 2045 C C . GLU A 1 263 ? -9.045 9.224 -10.205 1.00 95.62 263 GLU A C 1
ATOM 2047 O O . GLU A 1 263 ? -10.256 9.089 -10.363 1.00 95.62 263 GLU A O 1
ATOM 2052 N N . PHE A 1 264 ? -8.330 8.446 -9.385 1.00 97.00 264 PHE A N 1
ATOM 2053 C CA . PHE A 1 264 ? -8.939 7.319 -8.679 1.00 97.00 264 PHE A CA 1
ATOM 2054 C C . PHE A 1 264 ? -10.073 7.793 -7.771 1.00 97.00 264 PHE A C 1
ATOM 2056 O O . PHE A 1 264 ? -11.188 7.287 -7.865 1.00 97.00 264 PHE A O 1
ATOM 2063 N N . PHE A 1 265 ? -9.813 8.822 -6.957 1.00 95.75 265 PHE A N 1
ATOM 2064 C CA . PHE A 1 265 ? -10.844 9.397 -6.103 1.00 95.75 265 PHE A CA 1
ATOM 2065 C C . PHE A 1 265 ? -12.057 9.867 -6.917 1.00 95.75 265 PHE A C 1
ATOM 2067 O O . PHE A 1 265 ? -13.185 9.504 -6.596 1.00 95.75 265 PHE A O 1
ATOM 2074 N N . ARG A 1 266 ? -11.834 10.634 -7.995 1.00 96.62 266 ARG A N 1
ATOM 2075 C CA . ARG A 1 266 ? -12.915 11.183 -8.829 1.00 96.62 266 ARG A CA 1
ATOM 2076 C C . ARG A 1 266 ? -13.781 10.089 -9.466 1.00 96.62 266 ARG A C 1
ATOM 2078 O O . ARG A 1 266 ? -14.991 10.251 -9.565 1.00 96.62 266 ARG A O 1
ATOM 2085 N N . ARG A 1 267 ? -13.156 9.023 -9.965 1.00 97.56 267 ARG A N 1
ATOM 2086 C CA . ARG A 1 267 ? -13.837 7.967 -10.731 1.00 97.56 267 ARG A CA 1
ATOM 2087 C C . ARG A 1 267 ? -14.471 6.902 -9.851 1.00 97.56 267 ARG A C 1
ATOM 2089 O O . ARG A 1 267 ? -15.532 6.405 -10.185 1.00 97.56 267 ARG A O 1
ATOM 2096 N N . TYR A 1 268 ? -13.823 6.534 -8.747 1.00 97.25 268 TYR A N 1
ATOM 2097 C CA . TYR A 1 268 ? -14.204 5.340 -7.990 1.00 97.25 268 TYR A CA 1
ATOM 2098 C C . TYR A 1 268 ? -14.629 5.632 -6.555 1.00 97.25 268 TYR A C 1
ATOM 2100 O O . TYR A 1 268 ? -15.265 4.773 -5.953 1.00 97.25 268 TYR A O 1
ATOM 2108 N N . CYS A 1 269 ? -14.307 6.803 -5.997 1.00 96.50 269 CYS A N 1
ATOM 2109 C CA . CYS A 1 269 ? -14.654 7.142 -4.615 1.00 96.50 269 CYS A CA 1
ATOM 2110 C C . CYS A 1 269 ? -15.765 8.188 -4.514 1.00 96.50 269 CYS A C 1
ATOM 2112 O O . CYS A 1 269 ? -16.634 8.054 -3.668 1.00 96.50 269 CYS A O 1
ATOM 2114 N N . SER A 1 270 ? -15.778 9.220 -5.362 1.00 95.31 270 SER A N 1
ATOM 2115 C CA . SER A 1 270 ? -16.772 10.304 -5.291 1.00 95.31 270 SER A CA 1
ATOM 2116 C C . SER A 1 270 ? -18.103 9.985 -5.981 1.00 95.31 270 SER A C 1
ATOM 2118 O O . SER A 1 270 ? -18.795 10.898 -6.427 1.00 95.31 270 SER A O 1
ATOM 2120 N N . ILE A 1 271 ? -18.449 8.703 -6.119 1.00 95.19 271 ILE A N 1
ATOM 2121 C CA . ILE A 1 271 ? -19.749 8.286 -6.646 1.00 95.19 271 ILE A CA 1
ATOM 2122 C C . ILE A 1 271 ? -20.773 8.409 -5.514 1.00 95.19 271 ILE A C 1
ATOM 2124 O O . ILE A 1 271 ? -20.618 7.812 -4.450 1.00 95.19 271 ILE A O 1
ATOM 2128 N N . GLU A 1 272 ? -21.829 9.186 -5.739 1.00 93.12 272 GLU A N 1
ATOM 2129 C CA . GLU A 1 272 ? -22.916 9.340 -4.772 1.00 93.12 272 GLU A CA 1
ATOM 2130 C C . GLU A 1 272 ? -23.647 8.008 -4.543 1.00 93.12 272 GLU A C 1
ATOM 2132 O O . GLU A 1 272 ? -23.935 7.280 -5.493 1.00 93.12 272 GLU A O 1
ATOM 2137 N N . GLY A 1 273 ? -23.955 7.692 -3.281 1.00 91.81 273 GLY A N 1
ATOM 2138 C CA . GLY A 1 273 ? -24.698 6.482 -2.907 1.00 91.81 273 GLY A CA 1
ATOM 2139 C C . GLY A 1 273 ? -23.857 5.206 -2.801 1.00 91.81 273 GLY A C 1
ATOM 2140 O O . GLY A 1 273 ? -24.416 4.109 -2.728 1.00 91.81 273 GLY A O 1
ATOM 2141 N N . LEU A 1 274 ? -22.523 5.312 -2.788 1.00 93.75 274 LEU A N 1
ATOM 2142 C CA . LEU A 1 274 ? -21.661 4.153 -2.567 1.00 93.75 274 LEU A CA 1
ATOM 2143 C C . LEU A 1 274 ? -21.935 3.488 -1.202 1.00 93.75 274 LEU A C 1
ATOM 2145 O O . LEU A 1 274 ? -22.044 4.183 -0.191 1.00 93.75 274 LEU A O 1
ATOM 2149 N N . PRO A 1 275 ? -21.993 2.141 -1.136 1.00 92.06 275 PRO A N 1
ATOM 2150 C CA . PRO A 1 275 ? -22.166 1.427 0.126 1.00 92.06 275 PRO A CA 1
ATOM 2151 C C . PRO A 1 275 ? -21.031 1.732 1.110 1.00 92.06 275 PRO A C 1
ATOM 2153 O O . PRO A 1 275 ? -19.865 1.499 0.796 1.00 92.06 275 PRO A O 1
ATOM 2156 N N . SER A 1 276 ? -21.367 2.188 2.311 1.00 91.38 276 SER A N 1
ATOM 2157 C CA . SER A 1 276 ? -20.419 2.469 3.390 1.00 91.38 276 SER A CA 1
ATOM 2158 C C . SER A 1 276 ? -20.963 1.937 4.706 1.00 91.38 276 SER A C 1
ATOM 2160 O O . SER A 1 276 ? -22.179 1.830 4.873 1.00 91.38 276 SER A O 1
ATOM 2162 N N . PHE A 1 277 ? -20.070 1.599 5.634 1.00 87.00 277 PHE A N 1
ATOM 2163 C CA . PHE A 1 277 ? -20.472 1.307 7.010 1.00 87.00 277 PHE A CA 1
ATOM 2164 C C . PHE A 1 277 ? -20.538 2.563 7.895 1.00 87.00 277 PHE A C 1
ATOM 2166 O O . PHE A 1 277 ? -21.034 2.481 9.014 1.00 87.00 277 PHE A O 1
ATOM 2173 N N . LEU A 1 278 ? -20.053 3.710 7.404 1.00 85.50 278 LEU A N 1
ATOM 2174 C CA . LEU A 1 278 ? -20.160 5.008 8.072 1.00 85.50 278 LEU A CA 1
ATOM 2175 C C . LEU A 1 278 ? -21.232 5.869 7.406 1.00 85.50 278 LEU A C 1
ATOM 2177 O O . LEU A 1 278 ? -21.446 5.808 6.192 1.00 85.50 278 LEU A O 1
ATOM 2181 N N . ASN A 1 279 ? -21.858 6.744 8.188 1.00 82.06 279 ASN A N 1
ATOM 2182 C CA . ASN A 1 279 ? -22.699 7.804 7.646 1.00 82.06 279 ASN A CA 1
ATOM 2183 C C . ASN A 1 279 ? -21.840 8.992 7.198 1.00 82.06 279 ASN A C 1
ATOM 2185 O O . ASN A 1 279 ? -20.817 9.308 7.805 1.00 82.06 279 ASN A O 1
ATOM 2189 N N . GLN A 1 280 ? -22.301 9.727 6.184 1.00 81.38 280 GLN A N 1
ATOM 2190 C CA . GLN A 1 280 ? -21.598 10.909 5.670 1.00 81.38 280 GLN A CA 1
ATOM 2191 C C . GLN A 1 280 ? -21.333 11.972 6.750 1.00 81.38 280 GLN A C 1
ATOM 2193 O O . GLN A 1 280 ? -20.278 12.604 6.757 1.00 81.38 280 GLN A O 1
ATOM 2198 N N . 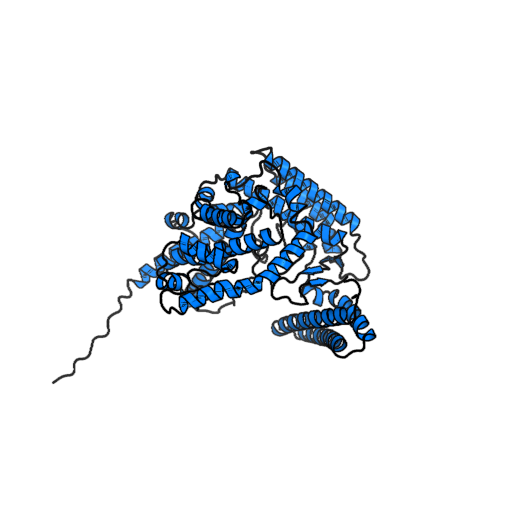ASN A 1 281 ? -22.253 12.134 7.706 1.00 82.19 281 ASN A N 1
ATOM 2199 C CA . ASN A 1 281 ? -22.121 13.093 8.811 1.00 82.19 281 ASN A CA 1
ATOM 2200 C C . ASN A 1 281 ? -20.986 12.750 9.792 1.00 82.19 281 ASN A C 1
ATOM 2202 O O . ASN A 1 281 ? -20.626 13.579 10.621 1.00 82.19 281 ASN A O 1
ATOM 2206 N N . GLN A 1 282 ? -20.432 11.540 9.702 1.00 81.25 282 GLN A N 1
ATOM 2207 C CA . GLN A 1 282 ? -19.327 11.056 10.531 1.00 81.25 282 GLN A CA 1
ATOM 2208 C C . GLN A 1 282 ? -17.988 11.143 9.801 1.00 81.25 282 GLN A C 1
ATOM 2210 O O . GLN A 1 282 ? -16.975 10.672 10.306 1.00 81.25 282 GLN A O 1
ATOM 2215 N N . ALA A 1 283 ? -17.964 11.724 8.603 1.00 83.25 283 ALA A N 1
ATOM 2216 C CA . ALA A 1 283 ? -16.732 11.922 7.872 1.00 83.25 283 ALA A CA 1
ATOM 2217 C C . ALA A 1 283 ? -15.862 13.011 8.523 1.00 83.25 283 ALA A C 1
ATOM 2219 O O . ALA A 1 283 ? -16.383 14.006 9.045 1.00 83.25 283 ALA A O 1
ATOM 2220 N N . PRO A 1 284 ? -14.528 12.863 8.454 1.00 83.56 284 PRO A N 1
ATOM 2221 C CA . PRO A 1 284 ? -13.612 13.865 8.962 1.00 83.56 284 PRO A CA 1
ATOM 2222 C C . PRO A 1 284 ? -13.820 15.201 8.245 1.00 83.56 284 PRO A C 1
ATOM 2224 O O . PRO A 1 284 ? -13.968 15.269 7.025 1.00 83.56 284 PRO A O 1
ATOM 2227 N N . GLN A 1 285 ? -13.777 16.285 9.015 1.00 75.75 285 GLN A N 1
ATOM 2228 C CA . GLN A 1 285 ? -13.748 17.648 8.488 1.00 75.75 285 GLN A CA 1
ATOM 2229 C C . GLN A 1 285 ? -12.298 18.161 8.541 1.00 75.75 285 GLN A C 1
ATOM 2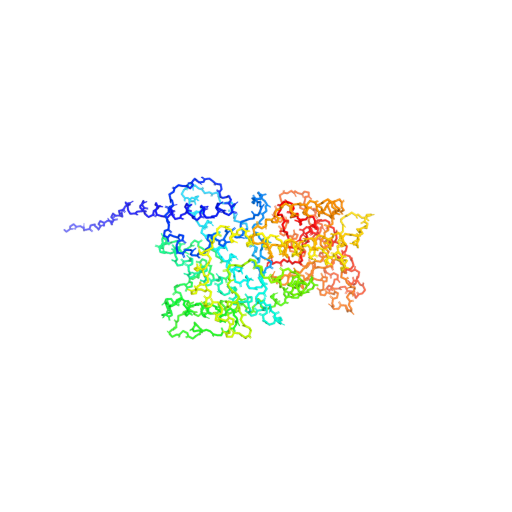231 O O . GLN A 1 285 ? -11.579 17.881 9.498 1.00 75.75 285 GLN A O 1
ATOM 2236 N N . SER A 1 286 ? -11.843 18.928 7.545 1.00 64.19 286 SER A N 1
ATOM 2237 C CA . SER A 1 286 ? -10.571 19.676 7.648 1.00 64.19 286 SER A CA 1
ATOM 2238 C C . SER A 1 286 ? -10.866 20.981 8.399 1.00 64.19 286 SER A C 1
ATOM 2240 O O . SER A 1 286 ? -11.576 21.810 7.822 1.00 64.19 286 SER A O 1
ATOM 2242 N N . PRO A 1 287 ? -10.443 21.168 9.674 1.00 69.69 287 PRO A N 1
ATOM 2243 C CA . PRO A 1 287 ? -9.035 21.218 10.131 1.00 69.69 287 PRO A CA 1
ATOM 2244 C C . PRO A 1 287 ? -8.619 20.149 11.177 1.00 69.69 287 PRO A C 1
ATOM 2246 O O . PRO A 1 287 ? -9.442 19.383 11.658 1.00 69.69 287 PRO A O 1
ATOM 2249 N N . ASN A 1 288 ? -7.343 20.133 11.602 1.00 67.75 288 ASN A N 1
ATOM 2250 C CA . ASN A 1 288 ? -6.757 19.136 12.529 1.00 67.75 288 ASN A CA 1
ATOM 2251 C C . ASN A 1 288 ? -7.583 18.822 13.793 1.00 67.75 288 ASN A C 1
ATOM 2253 O O . ASN A 1 288 ? -7.645 17.666 14.203 1.00 67.75 288 ASN A O 1
ATOM 2257 N N . THR A 1 289 ? -8.208 19.820 14.424 1.00 68.06 289 THR A N 1
ATOM 2258 C CA . THR A 1 289 ? -9.064 19.599 15.606 1.00 68.06 289 THR A CA 1
ATOM 2259 C C . THR A 1 289 ? -10.287 18.746 15.265 1.00 68.06 289 THR A C 1
ATOM 2261 O O . THR A 1 289 ? -10.704 17.911 16.062 1.00 68.06 289 THR A O 1
ATOM 2264 N N . ALA A 1 290 ? -10.830 18.905 14.058 1.00 81.56 290 ALA A N 1
ATOM 2265 C CA . ALA A 1 290 ? -11.930 18.089 13.571 1.00 81.56 290 ALA A CA 1
ATOM 2266 C C . ALA A 1 290 ? -11.475 16.694 13.107 1.00 81.56 290 ALA A C 1
ATOM 2268 O O . ALA A 1 290 ? -12.238 15.744 13.252 1.00 81.56 290 ALA A O 1
ATOM 2269 N N . LEU A 1 291 ? -10.222 16.536 12.654 1.00 87.62 291 LEU A N 1
ATOM 2270 C CA . LEU A 1 291 ? -9.634 15.206 12.439 1.00 87.62 291 LEU A CA 1
ATOM 2271 C C . LEU A 1 291 ? -9.523 14.430 13.751 1.00 87.62 291 LEU A C 1
ATOM 2273 O O . LEU A 1 291 ? -9.968 13.293 13.817 1.00 87.62 291 LEU A O 1
ATOM 2277 N N . LYS A 1 292 ? -8.992 15.049 14.813 1.00 88.88 292 LYS A N 1
ATOM 2278 C CA . LYS A 1 292 ? -8.898 14.402 16.132 1.00 88.88 292 LYS A CA 1
ATOM 2279 C C . LYS A 1 292 ? -10.277 13.958 16.629 1.00 88.88 292 LYS A C 1
ATOM 2281 O O . LYS A 1 292 ? -10.435 12.814 17.037 1.00 88.88 292 LYS A O 1
ATOM 2286 N N . ARG A 1 293 ? -11.280 14.834 16.493 1.00 89.44 293 ARG A N 1
ATOM 2287 C CA . ARG A 1 293 ? -12.673 14.516 16.820 1.00 89.44 293 ARG A CA 1
ATOM 2288 C C . ARG A 1 293 ? -13.202 13.312 16.037 1.00 89.44 293 ARG A C 1
ATOM 2290 O O . ARG A 1 293 ? -13.834 12.468 16.646 1.00 89.44 293 ARG A O 1
ATOM 2297 N N . TYR A 1 294 ? -12.910 13.194 14.740 1.00 91.94 294 TYR A N 1
ATOM 2298 C CA . TYR A 1 294 ? -13.300 12.016 13.955 1.00 91.94 294 TYR A CA 1
ATOM 2299 C C . TYR A 1 294 ? -12.788 10.708 14.573 1.00 91.94 294 TYR A C 1
ATOM 2301 O O . TYR A 1 294 ? -13.564 9.774 14.744 1.00 91.94 294 TYR A O 1
ATOM 2309 N N . PHE A 1 295 ? -11.511 10.649 14.962 1.00 92.00 295 PHE A N 1
ATOM 2310 C CA . PHE A 1 295 ? -10.943 9.459 15.603 1.00 92.00 295 PHE A CA 1
ATOM 2311 C C . PHE A 1 295 ? -11.592 9.169 16.964 1.00 92.00 295 PHE A C 1
ATOM 2313 O O . PHE A 1 295 ? -11.904 8.018 17.257 1.00 92.00 295 PHE A O 1
ATOM 2320 N N . THR A 1 296 ? -11.845 10.196 17.781 1.00 88.44 296 THR A N 1
ATOM 2321 C CA . THR A 1 296 ? -12.562 10.037 19.056 1.00 88.44 296 THR A CA 1
ATOM 2322 C C . THR A 1 296 ? -13.993 9.534 18.842 1.00 88.44 296 THR A C 1
ATOM 2324 O O . THR A 1 296 ? -14.374 8.533 19.441 1.00 88.44 296 THR A O 1
ATOM 2327 N N . ASP A 1 297 ? -14.757 10.164 17.947 1.00 87.62 297 ASP A N 1
ATOM 2328 C CA . ASP A 1 297 ? -16.145 9.800 17.641 1.00 87.62 297 ASP A CA 1
ATOM 2329 C C . ASP A 1 297 ? -16.219 8.373 17.052 1.00 87.62 297 ASP A C 1
ATOM 2331 O O . ASP A 1 297 ? -17.136 7.605 17.363 1.00 87.62 297 ASP A O 1
ATOM 2335 N N . PHE A 1 298 ? -15.223 7.982 16.246 1.00 88.88 298 PHE A N 1
ATOM 2336 C CA . PHE A 1 298 ? -15.088 6.625 15.717 1.00 88.88 298 PHE A CA 1
ATOM 2337 C C . PHE A 1 298 ? -14.842 5.594 16.829 1.00 88.88 298 PHE A C 1
ATOM 2339 O O . PHE A 1 298 ? -15.476 4.540 16.825 1.00 88.88 298 PHE A O 1
ATOM 2346 N N . PHE A 1 299 ? -13.975 5.889 17.803 1.00 86.81 299 PHE A N 1
ATOM 2347 C CA . PHE A 1 299 ? -13.770 5.013 18.963 1.00 86.81 299 PHE A CA 1
ATOM 2348 C C . PHE A 1 299 ? -15.025 4.900 19.835 1.00 86.81 299 PHE A C 1
ATOM 2350 O O . PHE A 1 299 ? -15.386 3.802 20.247 1.00 86.81 299 PHE A O 1
ATOM 2357 N N . GLU A 1 300 ? -15.692 6.024 20.101 1.00 83.25 300 GLU A N 1
ATOM 2358 C CA . GLU A 1 300 ? -16.851 6.074 20.996 1.00 83.25 300 GLU A CA 1
ATOM 2359 C C . GLU A 1 300 ? -18.110 5.444 20.379 1.00 83.25 300 GLU A C 1
ATOM 2361 O O . GLU A 1 300 ? -18.939 4.919 21.115 1.00 83.25 300 GLU A O 1
ATOM 2366 N N . SER A 1 301 ? -18.271 5.491 19.049 1.00 78.94 301 SER A N 1
ATOM 2367 C CA . SER A 1 301 ? -19.530 5.090 18.391 1.00 78.94 301 SER A CA 1
ATOM 2368 C C . SER A 1 301 ? -19.398 4.433 17.010 1.00 78.94 301 SER A C 1
ATOM 2370 O O . SER A 1 301 ? -20.351 3.823 16.519 1.00 78.94 301 SER A O 1
ATOM 2372 N N . GLY A 1 302 ? -18.248 4.553 16.343 1.00 77.19 302 GLY A N 1
ATOM 2373 C CA . GLY A 1 302 ? -18.017 3.996 15.003 1.00 77.19 302 GLY A CA 1
ATOM 2374 C C . GLY A 1 302 ? -17.964 2.468 14.990 1.00 77.19 302 GLY A C 1
ATOM 2375 O O . GLY A 1 302 ? -18.494 1.838 14.076 1.00 77.19 302 GLY A O 1
ATOM 2376 N N . LEU A 1 303 ? -17.393 1.862 16.034 1.00 76.25 303 LEU A N 1
ATOM 2377 C CA . LEU A 1 303 ? -17.313 0.402 16.168 1.00 76.25 303 LEU A CA 1
ATOM 2378 C C . LEU A 1 303 ? -18.690 -0.255 16.364 1.00 76.25 303 LEU A C 1
ATOM 2380 O O . LEU A 1 303 ? -18.940 -1.319 15.804 1.00 76.25 303 LEU A O 1
ATOM 2384 N N . ASP A 1 304 ? -19.614 0.403 17.070 1.00 76.06 304 ASP A N 1
ATOM 2385 C CA . ASP A 1 304 ? -20.982 -0.106 17.261 1.00 76.06 304 ASP A CA 1
ATOM 2386 C C . ASP A 1 304 ? -21.767 -0.163 15.934 1.00 76.06 304 ASP A C 1
ATOM 2388 O O . ASP A 1 304 ? -22.613 -1.034 15.730 1.00 76.06 304 ASP A O 1
ATOM 2392 N N . GLN A 1 305 ? -21.474 0.730 14.984 1.00 77.50 305 GLN A N 1
ATOM 2393 C CA . GLN A 1 305 ? -22.110 0.704 13.661 1.00 77.50 305 GLN A CA 1
ATOM 2394 C C . GLN A 1 305 ? -21.641 -0.466 12.809 1.00 77.50 305 GLN A C 1
ATOM 2396 O O . GLN A 1 305 ? -22.437 -1.029 12.060 1.00 77.50 305 GLN A O 1
ATOM 2401 N N . LEU A 1 306 ? -20.368 -0.846 12.937 1.00 76.50 306 LEU A N 1
ATOM 2402 C CA . LEU A 1 306 ? -19.847 -2.042 12.286 1.00 76.50 306 LEU A CA 1
ATOM 2403 C C . LEU A 1 306 ? -20.592 -3.290 12.777 1.00 76.50 306 LEU A C 1
ATOM 2405 O O . LEU A 1 306 ? -20.927 -4.144 11.959 1.00 76.50 306 LEU A O 1
ATOM 2409 N N . ASP A 1 307 ? -20.919 -3.380 14.069 1.00 76.69 307 ASP A N 1
ATOM 2410 C CA . ASP A 1 307 ? -21.736 -4.475 14.619 1.00 76.69 307 ASP A CA 1
ATOM 2411 C C . ASP A 1 307 ? -23.171 -4.479 14.081 1.00 76.69 307 ASP A C 1
ATOM 2413 O O . ASP A 1 307 ? -23.740 -5.543 13.839 1.00 76.69 307 ASP A O 1
ATOM 2417 N N . GLY A 1 308 ? -23.741 -3.298 13.834 1.00 82.69 308 GLY A N 1
ATOM 2418 C CA . GLY A 1 308 ? -25.095 -3.134 13.303 1.00 82.69 308 GLY A CA 1
ATOM 2419 C C . GLY A 1 308 ? -25.269 -3.457 11.814 1.00 82.69 308 GLY A C 1
ATOM 2420 O O . GLY A 1 308 ? -26.385 -3.346 11.301 1.00 82.69 308 GLY A O 1
ATOM 2421 N N . LEU A 1 309 ? -24.207 -3.833 11.093 1.00 84.62 309 LEU A N 1
ATOM 2422 C CA . LEU A 1 309 ? -24.290 -4.116 9.660 1.00 84.62 309 LEU A CA 1
ATOM 2423 C C . LEU A 1 309 ? -25.071 -5.399 9.363 1.00 84.62 309 LEU A C 1
ATOM 2425 O O . LEU A 1 309 ? -24.751 -6.489 9.833 1.00 84.62 309 LEU A O 1
ATOM 2429 N N . THR A 1 310 ? -26.050 -5.288 8.469 1.00 88.88 310 THR A N 1
ATOM 2430 C CA . THR A 1 310 ? -26.756 -6.444 7.911 1.00 88.88 310 THR A CA 1
ATOM 2431 C C . THR A 1 310 ? -25.875 -7.217 6.915 1.00 88.88 310 THR A C 1
ATOM 2433 O O . THR A 1 310 ? -25.015 -6.622 6.253 1.00 88.88 310 THR A O 1
ATOM 2436 N N . PRO A 1 311 ? -26.125 -8.523 6.689 1.00 83.56 311 PRO A N 1
ATOM 2437 C CA . PRO A 1 311 ? -25.404 -9.304 5.675 1.00 83.56 311 PRO A CA 1
ATOM 2438 C C . PRO A 1 311 ? -25.454 -8.692 4.264 1.00 83.56 311 PRO A C 1
ATOM 2440 O O . PRO A 1 311 ? -24.484 -8.767 3.504 1.00 83.56 311 PRO A O 1
ATOM 2443 N N . GLN A 1 312 ? -26.569 -8.040 3.915 1.00 86.81 312 GLN A N 1
ATOM 2444 C CA . GLN A 1 312 ? -26.718 -7.347 2.636 1.00 86.81 312 GLN A CA 1
ATOM 2445 C C . GLN A 1 312 ? -25.797 -6.120 2.549 1.00 86.81 312 GLN A C 1
ATOM 2447 O O . GLN A 1 312 ? -25.128 -5.937 1.532 1.00 86.81 312 GLN A O 1
ATOM 2452 N N . GLN A 1 313 ? -25.713 -5.302 3.604 1.00 89.06 313 GLN A N 1
ATOM 2453 C CA . GLN A 1 313 ? -24.783 -4.166 3.651 1.00 89.06 313 GLN A CA 1
ATOM 2454 C C . GLN A 1 313 ? -23.331 -4.636 3.549 1.00 89.06 313 GLN A C 1
ATOM 2456 O O . GLN A 1 313 ? -22.577 -4.092 2.742 1.00 89.06 313 GLN A O 1
ATOM 2461 N N . ILE A 1 314 ? -22.962 -5.688 4.288 1.00 82.75 314 ILE A N 1
ATOM 2462 C CA . ILE A 1 314 ? -21.621 -6.286 4.237 1.00 82.75 314 ILE A CA 1
ATOM 2463 C C . ILE A 1 314 ? -21.274 -6.711 2.807 1.00 82.75 314 ILE A C 1
ATOM 2465 O O . ILE A 1 314 ? -20.218 -6.347 2.290 1.00 82.75 314 ILE A O 1
ATOM 2469 N N . THR A 1 315 ? -22.186 -7.424 2.141 1.00 82.12 315 THR A N 1
ATOM 2470 C CA . THR A 1 315 ? -21.999 -7.886 0.757 1.00 82.12 315 THR A CA 1
ATOM 2471 C C . THR A 1 315 ? -21.759 -6.715 -0.194 1.00 82.12 315 THR A C 1
ATOM 2473 O O . THR A 1 315 ? -20.832 -6.757 -0.999 1.00 82.12 315 THR A O 1
ATOM 2476 N N . ARG A 1 316 ? -22.540 -5.637 -0.073 1.00 88.00 316 ARG A N 1
ATOM 2477 C CA . ARG A 1 316 ? -22.408 -4.457 -0.938 1.00 88.00 316 ARG A CA 1
ATOM 2478 C C . ARG A 1 316 ? -21.119 -3.675 -0.688 1.00 88.00 316 ARG A C 1
ATOM 2480 O O . ARG A 1 316 ? -20.483 -3.238 -1.644 1.00 88.00 316 ARG A O 1
ATOM 2487 N N . ILE A 1 317 ? -20.708 -3.519 0.571 1.00 88.81 317 ILE A N 1
ATOM 2488 C CA . ILE A 1 317 ? -19.421 -2.895 0.920 1.00 88.81 317 ILE A CA 1
ATOM 2489 C C . ILE A 1 317 ? -18.269 -3.726 0.347 1.00 88.81 317 ILE A C 1
ATOM 2491 O O . ILE A 1 317 ? -17.345 -3.170 -0.250 1.00 88.81 317 ILE A O 1
ATOM 2495 N N . ARG A 1 318 ? -18.349 -5.057 0.458 1.00 84.88 318 ARG A N 1
ATOM 2496 C CA . ARG A 1 318 ? -17.368 -5.976 -0.128 1.00 84.88 318 ARG A CA 1
ATOM 2497 C C . ARG A 1 318 ? -17.285 -5.828 -1.649 1.00 84.88 318 ARG A C 1
ATOM 2499 O O . ARG A 1 318 ? -16.183 -5.724 -2.181 1.00 84.88 318 ARG A O 1
ATOM 2506 N N . GLU A 1 319 ? -18.419 -5.779 -2.350 1.00 86.19 319 GLU A N 1
ATOM 2507 C CA . GLU A 1 319 ? -18.446 -5.569 -3.807 1.00 86.19 319 GLU A CA 1
ATOM 2508 C C . GLU A 1 319 ? -17.817 -4.221 -4.202 1.00 86.19 319 GLU A C 1
ATOM 2510 O O . GLU A 1 319 ? -16.964 -4.185 -5.092 1.00 86.19 319 GLU A O 1
ATOM 2515 N N . ARG A 1 320 ? -18.145 -3.129 -3.492 1.00 92.31 320 ARG A N 1
ATOM 2516 C CA . ARG A 1 320 ? -17.512 -1.814 -3.704 1.00 92.31 320 ARG A CA 1
ATOM 2517 C C . ARG A 1 320 ? -15.993 -1.902 -3.566 1.00 92.31 320 ARG A C 1
ATOM 2519 O O . ARG A 1 320 ? -15.266 -1.455 -4.454 1.00 92.31 320 ARG A O 1
ATOM 2526 N N . ARG A 1 321 ? -15.506 -2.474 -2.461 1.00 88.75 321 ARG A N 1
ATOM 2527 C CA . ARG A 1 321 ? -14.067 -2.598 -2.184 1.00 88.75 321 ARG A CA 1
ATOM 2528 C C . ARG A 1 321 ? -13.360 -3.455 -3.229 1.00 88.75 321 ARG A C 1
ATOM 2530 O O . ARG A 1 321 ? -12.279 -3.085 -3.675 1.00 88.75 321 ARG A O 1
ATOM 2537 N N . ALA A 1 322 ? -13.981 -4.546 -3.677 1.00 84.25 322 ALA A N 1
ATOM 2538 C CA . ALA A 1 322 ? -13.428 -5.413 -4.715 1.00 84.25 322 ALA A CA 1
ATOM 2539 C C . ALA A 1 322 ? -13.231 -4.677 -6.054 1.00 84.25 322 ALA A C 1
ATOM 2541 O O . ALA A 1 322 ? -12.205 -4.873 -6.714 1.00 84.25 322 ALA A O 1
ATOM 2542 N N . LEU A 1 323 ? -14.185 -3.821 -6.437 1.00 91.69 323 LEU A N 1
ATOM 2543 C CA . LEU A 1 323 ? -14.105 -2.974 -7.631 1.00 91.69 323 LEU A CA 1
ATOM 2544 C C . LEU A 1 323 ? -13.024 -1.892 -7.483 1.00 91.69 323 LEU A C 1
ATOM 2546 O O . LEU A 1 323 ? -12.176 -1.734 -8.361 1.00 91.69 323 LEU A O 1
ATOM 2550 N N . GLN A 1 324 ? -13.006 -1.188 -6.349 1.00 94.06 324 GLN A N 1
ATOM 2551 C CA . GLN A 1 324 ? -12.024 -0.136 -6.064 1.00 94.06 324 GLN A CA 1
ATOM 2552 C C . GLN A 1 324 ? -10.591 -0.676 -5.981 1.00 94.06 324 GLN A C 1
ATOM 2554 O O . GLN A 1 324 ? -9.678 -0.070 -6.534 1.00 94.06 324 GLN A O 1
ATOM 2559 N N . MET A 1 325 ? -10.376 -1.839 -5.367 1.00 90.31 325 MET A N 1
ATOM 2560 C CA . MET A 1 325 ? -9.062 -2.483 -5.311 1.00 90.31 325 MET A CA 1
ATOM 2561 C C . MET A 1 325 ? -8.550 -2.825 -6.716 1.00 90.31 325 MET A C 1
ATOM 2563 O O . MET A 1 325 ? -7.419 -2.502 -7.068 1.00 90.31 325 MET A O 1
ATOM 2567 N N . ARG A 1 326 ? -9.396 -3.399 -7.578 1.00 92.56 326 ARG A N 1
ATOM 2568 C CA . ARG A 1 326 ? -9.033 -3.658 -8.982 1.00 92.56 326 ARG A CA 1
ATOM 2569 C C . ARG A 1 326 ? -8.694 -2.379 -9.735 1.00 92.56 326 ARG A C 1
ATOM 2571 O O . ARG A 1 326 ? -7.719 -2.366 -10.483 1.00 92.56 326 ARG A O 1
ATOM 2578 N N . ALA A 1 327 ? -9.476 -1.320 -9.531 1.00 95.94 327 ALA A N 1
ATOM 2579 C CA . ALA A 1 327 ? -9.233 -0.027 -10.155 1.00 95.94 327 ALA A CA 1
ATOM 2580 C C . ALA A 1 327 ? -7.898 0.578 -9.698 1.00 95.94 327 ALA A C 1
ATOM 2582 O O . ALA A 1 327 ? -7.144 1.082 -10.527 1.00 95.94 327 ALA A O 1
ATOM 2583 N N . TYR A 1 328 ? -7.572 0.461 -8.409 1.00 94.56 328 TYR A N 1
ATOM 2584 C CA . TYR A 1 328 ? -6.301 0.901 -7.842 1.00 94.56 328 TYR A CA 1
ATOM 2585 C C . TYR A 1 328 ? -5.105 0.263 -8.563 1.00 94.56 328 TYR A C 1
ATOM 2587 O O . TYR A 1 328 ? -4.280 0.973 -9.139 1.00 94.56 328 TYR A O 1
ATOM 2595 N N . TYR A 1 329 ? -5.055 -1.069 -8.620 1.00 93.88 329 TYR A N 1
ATOM 2596 C CA . TYR A 1 329 ? -3.952 -1.792 -9.261 1.00 93.88 329 TYR A CA 1
ATOM 2597 C C . TYR A 1 329 ? -3.916 -1.594 -10.781 1.00 93.88 329 TYR A C 1
ATOM 2599 O O . TYR A 1 329 ? -2.848 -1.397 -11.363 1.00 93.88 329 TYR A O 1
ATOM 2607 N N . ALA A 1 330 ? -5.074 -1.566 -11.445 1.00 96.25 330 ALA A N 1
ATOM 2608 C CA . ALA A 1 330 ? -5.144 -1.299 -12.878 1.00 96.25 330 ALA A CA 1
ATOM 2609 C C . ALA A 1 330 ? -4.642 0.111 -13.238 1.00 96.25 330 ALA A C 1
ATOM 2611 O O . ALA A 1 330 ? -3.959 0.268 -14.254 1.00 96.25 330 ALA A O 1
ATOM 2612 N N . LEU A 1 331 ? -4.908 1.125 -12.405 1.00 96.44 331 LEU A N 1
ATOM 2613 C CA . LEU A 1 331 ? -4.366 2.473 -12.597 1.00 96.44 331 LEU A CA 1
ATOM 2614 C C . LEU A 1 331 ? -2.841 2.497 -12.521 1.00 96.44 331 LEU A C 1
ATOM 2616 O O . LEU A 1 331 ? -2.220 3.135 -13.371 1.00 96.44 331 LEU A O 1
ATOM 2620 N N . GLN A 1 332 ? -2.238 1.773 -11.573 1.00 95.19 332 GLN A N 1
ATOM 2621 C CA . GLN A 1 332 ? -0.780 1.660 -11.493 1.00 95.19 332 GLN A CA 1
ATOM 2622 C C . GLN A 1 332 ? -0.189 1.074 -12.778 1.00 95.19 332 GLN A C 1
ATOM 2624 O O . GLN A 1 332 ? 0.740 1.639 -13.354 1.00 95.19 332 GLN A O 1
ATOM 2629 N N . VAL A 1 333 ? -0.756 -0.035 -13.271 1.00 96.25 333 VAL A N 1
ATOM 2630 C CA . VAL A 1 333 ? -0.290 -0.680 -14.508 1.00 96.25 333 VAL A CA 1
ATOM 2631 C C . VAL A 1 333 ? -0.449 0.256 -15.706 1.00 96.25 333 VAL A C 1
ATOM 2633 O O . VAL A 1 333 ? 0.472 0.387 -16.514 1.00 96.25 333 VAL A O 1
ATOM 2636 N N . ARG A 1 334 ? -1.597 0.933 -15.830 1.00 96.81 334 ARG A N 1
ATOM 2637 C CA . ARG A 1 334 ? -1.831 1.893 -16.916 1.00 96.81 334 ARG A CA 1
ATOM 2638 C C . ARG A 1 334 ? -0.824 3.038 -16.868 1.00 96.81 334 ARG A C 1
ATOM 2640 O O . ARG A 1 334 ? -0.303 3.423 -17.913 1.00 96.81 334 ARG A O 1
ATOM 2647 N N . TRP A 1 335 ? -0.541 3.559 -15.677 1.00 95.88 335 TRP A N 1
ATOM 2648 C CA . TRP A 1 335 ? 0.450 4.611 -15.479 1.00 95.88 335 TRP A CA 1
ATOM 2649 C C . TRP A 1 335 ? 1.852 4.141 -15.882 1.00 95.88 335 TRP A C 1
ATOM 2651 O O . TRP A 1 335 ? 2.487 4.797 -16.700 1.00 95.88 335 TRP A O 1
ATOM 2661 N N . LEU A 1 336 ? 2.289 2.958 -15.431 1.00 94.75 336 LEU A N 1
ATOM 2662 C CA . LEU A 1 336 ? 3.579 2.376 -15.826 1.00 94.75 336 LEU A CA 1
ATOM 2663 C C . LEU A 1 336 ? 3.716 2.243 -17.348 1.00 94.75 336 LEU A C 1
ATOM 2665 O O . LEU A 1 336 ? 4.783 2.512 -17.895 1.00 94.75 336 LEU A O 1
ATOM 2669 N N . LEU A 1 337 ? 2.650 1.845 -18.047 1.00 94.75 337 LEU A N 1
ATOM 2670 C CA . LEU A 1 337 ? 2.655 1.743 -19.509 1.00 94.75 337 LEU A CA 1
ATOM 2671 C C . LEU A 1 337 ? 2.692 3.112 -20.194 1.00 94.75 337 LEU A C 1
ATOM 2673 O O . LEU A 1 337 ? 3.438 3.279 -21.157 1.00 94.75 337 LEU A O 1
ATOM 2677 N N . THR A 1 338 ? 1.901 4.068 -19.704 1.00 93.50 338 THR A N 1
ATOM 2678 C CA . THR A 1 338 ? 1.761 5.410 -20.298 1.00 93.50 338 THR A CA 1
ATOM 2679 C C . THR A 1 338 ? 3.041 6.224 -20.123 1.00 93.50 338 THR A C 1
ATOM 2681 O O . THR A 1 338 ? 3.541 6.794 -21.087 1.00 93.50 338 THR A O 1
ATOM 2684 N N . GLU A 1 339 ? 3.639 6.174 -18.933 1.00 91.75 339 GLU A N 1
ATOM 2685 C CA . GLU A 1 339 ? 4.928 6.808 -18.621 1.00 91.75 339 GLU A CA 1
ATOM 2686 C C . GLU A 1 339 ? 6.132 5.973 -19.083 1.00 91.75 339 GLU A C 1
ATOM 2688 O O . GLU A 1 339 ? 7.289 6.308 -18.828 1.00 91.75 339 GLU A O 1
ATOM 2693 N N . ASN A 1 340 ? 5.879 4.861 -19.780 1.00 90.50 340 ASN A N 1
ATOM 2694 C CA . ASN A 1 340 ? 6.907 4.009 -20.361 1.00 90.50 340 ASN A CA 1
ATOM 2695 C C . ASN A 1 340 ? 7.920 3.477 -19.318 1.00 90.50 340 ASN A C 1
ATOM 2697 O O . ASN A 1 340 ? 9.095 3.256 -19.624 1.00 90.50 340 ASN A O 1
ATOM 2701 N N . HIS A 1 341 ? 7.457 3.220 -18.094 1.00 92.69 341 HIS A N 1
ATOM 2702 C CA . HIS A 1 341 ? 8.184 2.616 -16.976 1.00 92.69 341 HIS A CA 1
ATOM 2703 C C . HIS A 1 341 ? 7.994 1.092 -16.922 1.00 92.69 341 HIS A C 1
ATOM 2705 O O . HIS A 1 341 ? 7.819 0.510 -15.857 1.00 92.69 341 HIS A O 1
ATOM 2711 N N . VAL A 1 342 ? 8.047 0.417 -18.070 1.00 92.69 342 VAL A N 1
ATOM 2712 C CA . VAL A 1 342 ? 7.975 -1.051 -18.161 1.00 92.69 342 VAL A CA 1
ATOM 2713 C C . VAL A 1 342 ? 9.255 -1.594 -18.778 1.00 92.69 342 VAL A C 1
ATOM 2715 O O . VAL A 1 342 ? 9.805 -1.002 -19.707 1.00 92.69 342 VAL A O 1
ATOM 2718 N N . THR A 1 343 ? 9.731 -2.729 -18.273 1.00 91.81 343 THR A N 1
ATOM 2719 C CA . THR A 1 343 ? 10.865 -3.460 -18.849 1.00 91.81 343 THR A CA 1
ATOM 2720 C C . THR A 1 343 ? 10.486 -4.904 -19.163 1.00 91.81 343 THR A C 1
ATOM 2722 O O . THR A 1 343 ? 9.520 -5.429 -18.614 1.00 91.81 343 THR A O 1
ATOM 2725 N N . THR A 1 344 ? 11.251 -5.549 -20.037 1.00 91.31 344 THR A N 1
ATOM 2726 C CA . THR A 1 344 ? 11.107 -6.966 -20.387 1.00 91.31 344 THR A CA 1
ATOM 2727 C C . THR A 1 344 ? 12.454 -7.656 -20.228 1.00 91.31 344 THR A C 1
ATOM 2729 O O . THR A 1 344 ? 13.498 -7.066 -20.505 1.00 91.31 344 THR A O 1
ATOM 2732 N N . THR A 1 345 ? 12.452 -8.917 -19.802 1.00 86.12 345 THR A N 1
ATOM 2733 C CA . THR A 1 345 ? 13.681 -9.734 -19.773 1.00 86.12 345 THR A CA 1
ATOM 2734 C C . THR A 1 345 ? 14.002 -10.339 -21.144 1.00 86.12 345 THR A C 1
ATOM 2736 O O . THR A 1 345 ? 15.098 -10.858 -21.354 1.00 86.12 345 THR A O 1
ATOM 2739 N N . GLN A 1 346 ? 13.060 -10.267 -22.092 1.00 83.81 346 GLN A N 1
ATOM 2740 C CA . GLN A 1 346 ? 13.207 -10.789 -23.447 1.00 83.81 346 GLN A CA 1
ATOM 2741 C C . GLN A 1 346 ? 13.924 -9.769 -24.353 1.00 83.81 346 GLN A C 1
ATOM 2743 O O . GLN A 1 346 ? 13.350 -8.721 -24.657 1.00 83.81 346 GLN A O 1
ATOM 2748 N N . PRO A 1 347 ? 15.154 -10.061 -24.824 1.00 63.56 347 PRO A N 1
ATOM 2749 C CA . PRO A 1 347 ? 16.049 -9.072 -25.442 1.00 63.56 347 PRO A CA 1
ATOM 2750 C C . PRO A 1 347 ? 15.632 -8.583 -26.840 1.00 63.56 347 PRO A C 1
ATOM 2752 O O . PRO A 1 347 ? 16.203 -7.615 -27.331 1.00 63.56 347 PRO A O 1
ATOM 2755 N N . LEU A 1 348 ? 14.654 -9.224 -27.488 1.00 61.72 348 LEU A N 1
ATOM 2756 C CA . LEU A 1 348 ? 14.245 -8.922 -28.869 1.00 61.72 348 LEU A CA 1
ATOM 2757 C C . LEU A 1 348 ? 12.782 -8.488 -28.998 1.00 61.72 348 LEU A C 1
ATOM 2759 O O . LEU A 1 348 ? 12.277 -8.356 -30.111 1.00 61.72 348 LEU A O 1
ATOM 2763 N N . VAL A 1 349 ? 12.083 -8.280 -27.879 1.00 69.06 349 VAL A N 1
ATOM 2764 C CA . VAL A 1 349 ? 10.646 -8.008 -27.910 1.00 69.06 349 VAL A CA 1
ATOM 2765 C C . VAL A 1 349 ? 10.340 -6.657 -27.288 1.00 69.06 349 VAL A C 1
ATOM 2767 O O . VAL A 1 349 ? 10.473 -6.457 -26.084 1.00 69.06 349 VAL A O 1
ATOM 2770 N N . THR A 1 350 ? 9.893 -5.720 -28.121 1.00 77.31 350 THR A N 1
ATOM 2771 C CA . THR A 1 350 ? 9.374 -4.437 -27.651 1.00 77.31 350 THR A CA 1
ATOM 2772 C C . THR A 1 350 ? 7.914 -4.598 -27.252 1.00 77.31 350 THR A C 1
ATOM 2774 O O . THR A 1 350 ? 7.057 -4.915 -28.081 1.00 77.31 350 THR A O 1
ATOM 2777 N N . LEU A 1 351 ? 7.617 -4.350 -25.978 1.00 84.00 351 LEU A N 1
ATOM 2778 C CA . LEU A 1 351 ? 6.243 -4.275 -25.506 1.00 84.00 351 LEU A CA 1
ATOM 2779 C C . LEU A 1 351 ? 5.550 -3.064 -26.146 1.00 84.00 351 LEU A C 1
ATOM 2781 O O . LEU A 1 351 ? 5.989 -1.927 -25.981 1.00 84.00 351 LEU A O 1
ATOM 2785 N N . LYS A 1 352 ? 4.450 -3.299 -26.864 1.00 87.50 352 LYS A N 1
ATOM 2786 C CA . LYS A 1 352 ? 3.599 -2.221 -27.381 1.00 87.50 352 LYS A CA 1
ATOM 2787 C C . LYS A 1 352 ? 2.733 -1.680 -26.239 1.00 87.50 352 LYS A C 1
ATOM 2789 O O . LYS A 1 352 ? 1.662 -2.222 -25.975 1.00 87.50 352 LYS A O 1
ATOM 2794 N N . CYS A 1 353 ? 3.219 -0.650 -25.546 1.00 89.25 353 CYS A N 1
ATOM 2795 C CA . CYS A 1 353 ? 2.576 -0.123 -24.339 1.00 89.25 353 CYS A CA 1
ATOM 2796 C C . CYS A 1 353 ? 1.205 0.517 -24.603 1.00 89.25 353 CYS A C 1
ATOM 2798 O O . CYS A 1 353 ? 0.278 0.295 -23.831 1.00 89.25 353 CYS A O 1
ATOM 2800 N N . GLU A 1 354 ? 1.051 1.265 -25.696 1.00 93.44 354 GLU A N 1
ATOM 2801 C CA . GLU A 1 354 ? -0.170 2.036 -25.966 1.00 93.44 354 GLU A CA 1
ATOM 2802 C C . GLU A 1 354 ? -1.430 1.160 -26.151 1.00 93.44 354 GLU A C 1
ATOM 2804 O O . GLU A 1 354 ? -2.406 1.392 -25.435 1.00 93.44 354 GLU A O 1
ATOM 2809 N N . PRO A 1 355 ? -1.444 0.103 -26.994 1.00 94.81 355 PRO A N 1
ATOM 2810 C CA . PRO A 1 355 ? -2.609 -0.781 -27.094 1.00 94.81 355 PRO A CA 1
ATOM 2811 C C . PRO A 1 355 ? -2.983 -1.453 -25.765 1.00 94.81 355 PRO A C 1
ATOM 2813 O O . PRO A 1 355 ? -4.162 -1.655 -25.479 1.00 94.81 355 PRO A O 1
ATOM 2816 N N . LEU A 1 356 ? -1.988 -1.783 -24.934 1.00 95.94 356 LEU A N 1
ATOM 2817 C CA . LEU A 1 356 ? -2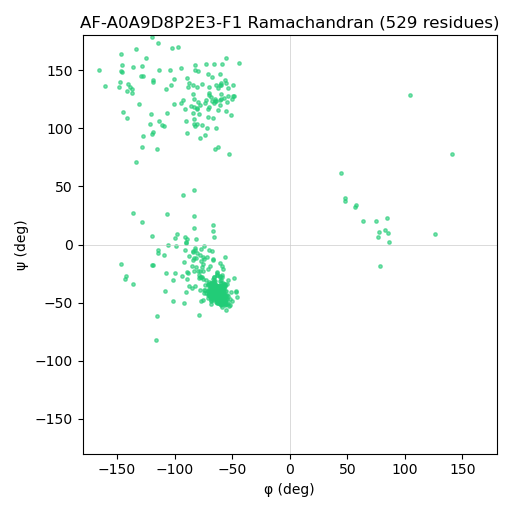.223 -2.353 -23.606 1.00 95.94 356 LEU A CA 1
ATOM 2818 C C . LEU A 1 356 ? -2.838 -1.319 -22.662 1.00 95.94 356 LEU A C 1
ATOM 2820 O O . LEU A 1 356 ? -3.807 -1.632 -21.977 1.00 95.94 356 LEU A O 1
ATOM 2824 N N . ALA A 1 357 ? -2.325 -0.086 -22.658 1.00 96.31 357 ALA A N 1
ATOM 2825 C CA . ALA A 1 357 ? -2.886 1.004 -21.868 1.00 96.31 357 ALA A CA 1
ATOM 2826 C C . ALA A 1 357 ? -4.350 1.279 -22.252 1.00 96.31 357 ALA A C 1
ATOM 2828 O O . ALA A 1 357 ? -5.177 1.485 -21.367 1.00 96.31 357 ALA A O 1
ATOM 2829 N N . GLN A 1 358 ? -4.696 1.190 -23.542 1.00 97.00 358 GLN A N 1
ATOM 2830 C CA . GLN A 1 358 ? -6.079 1.307 -24.015 1.00 97.00 358 GLN A CA 1
ATOM 2831 C C . GLN A 1 358 ? -6.983 0.174 -23.501 1.00 97.00 358 GLN A C 1
ATOM 2833 O O . GLN A 1 358 ? -8.095 0.447 -23.053 1.00 97.00 358 GLN A O 1
ATOM 2838 N N . GLU A 1 359 ? -6.538 -1.089 -23.523 1.00 97.81 359 GLU A N 1
ATOM 2839 C CA . GLU A 1 359 ? -7.327 -2.192 -22.943 1.0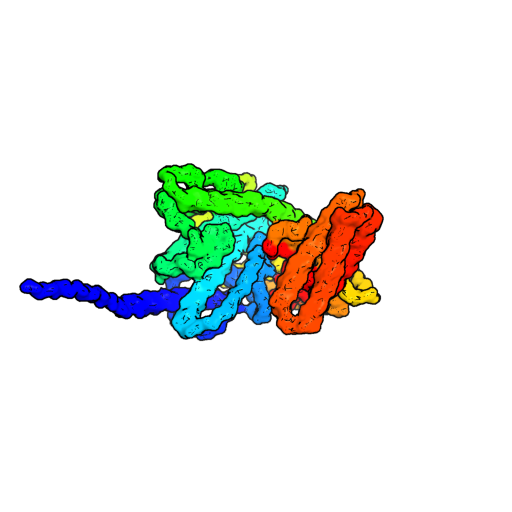0 97.81 359 GLU A CA 1
ATOM 2840 C C . GLU A 1 359 ? -7.502 -2.043 -21.428 1.00 97.81 359 GLU A C 1
ATOM 2842 O O . GLU A 1 359 ? -8.569 -2.360 -20.902 1.00 97.81 359 GLU A O 1
ATOM 2847 N N . ILE A 1 360 ? -6.497 -1.518 -20.721 1.00 97.88 360 ILE A N 1
ATOM 2848 C CA . ILE A 1 360 ? -6.626 -1.227 -19.290 1.00 97.88 360 ILE A CA 1
ATOM 2849 C C . ILE A 1 360 ? -7.609 -0.082 -19.051 1.00 97.88 360 ILE A C 1
ATOM 2851 O O . ILE A 1 360 ? -8.418 -0.183 -18.135 1.00 97.88 360 ILE A O 1
ATOM 2855 N N . SER A 1 361 ? -7.600 0.968 -19.877 1.00 98.12 361 SER A N 1
ATOM 2856 C CA . SER A 1 361 ? -8.614 2.026 -19.802 1.00 98.12 361 SER A CA 1
ATOM 2857 C C . SER A 1 361 ? -10.025 1.461 -19.967 1.00 98.12 361 SER A C 1
ATOM 2859 O O . SER A 1 361 ? -10.875 1.752 -19.140 1.00 98.12 361 SER A O 1
ATOM 2861 N N . ARG A 1 362 ? -10.259 0.553 -20.925 1.00 98.25 362 ARG A N 1
ATOM 2862 C CA . ARG A 1 362 ? -11.574 -0.104 -21.075 1.00 98.25 362 ARG A CA 1
ATOM 2863 C C . ARG A 1 362 ? -11.970 -0.938 -19.856 1.00 98.25 362 ARG A C 1
ATOM 2865 O O . ARG A 1 362 ? -13.144 -0.997 -19.508 1.00 98.25 362 ARG A O 1
ATOM 2872 N N . TYR A 1 363 ? -11.009 -1.610 -19.224 1.00 98.44 363 TYR A N 1
ATOM 2873 C CA . TYR A 1 363 ? -11.253 -2.348 -17.984 1.00 98.44 363 TYR A CA 1
ATOM 2874 C C . TYR A 1 363 ? -11.626 -1.401 -16.833 1.00 98.44 363 TYR A C 1
ATOM 2876 O O . TYR A 1 363 ? -12.614 -1.640 -16.147 1.00 98.44 363 TYR A O 1
ATOM 2884 N N . LEU A 1 364 ? -10.891 -0.297 -16.679 1.00 98.50 364 LEU A N 1
ATOM 2885 C CA . LEU A 1 364 ? -11.167 0.774 -15.718 1.00 98.50 364 LEU A CA 1
ATOM 2886 C C . LEU A 1 364 ? -12.563 1.391 -15.922 1.00 98.50 364 LEU A C 1
ATOM 2888 O O . LEU A 1 364 ? -13.322 1.502 -14.964 1.00 98.50 364 LEU A O 1
ATOM 2892 N N . ASP A 1 365 ? -12.935 1.706 -17.165 1.00 98.50 365 ASP A N 1
ATOM 2893 C CA . ASP A 1 365 ? -14.263 2.234 -17.509 1.00 98.50 365 ASP A CA 1
ATOM 2894 C C . ASP A 1 365 ? -15.371 1.238 -17.119 1.00 98.50 365 ASP A C 1
ATOM 2896 O O . ASP A 1 365 ? -16.359 1.610 -16.490 1.00 98.50 365 ASP A O 1
ATOM 2900 N N . GLY A 1 366 ? -15.168 -0.058 -17.383 1.00 98.06 366 GLY A N 1
ATOM 2901 C CA . GLY A 1 366 ? -16.102 -1.106 -16.966 1.00 98.06 366 GLY A CA 1
ATOM 2902 C C . GLY A 1 366 ? -16.255 -1.243 -15.444 1.00 98.06 366 GLY A C 1
ATOM 2903 O O . GLY A 1 366 ? -17.360 -1.517 -14.971 1.00 98.06 366 GLY A O 1
ATOM 2904 N N . LEU A 1 367 ? -15.175 -1.045 -14.675 1.00 97.94 367 LEU A N 1
ATOM 2905 C CA . LEU A 1 367 ? -15.217 -1.028 -13.205 1.00 97.94 367 LEU A CA 1
ATOM 2906 C C . LEU A 1 367 ? -15.968 0.201 -12.668 1.00 97.94 367 LEU A C 1
ATOM 2908 O O . LEU A 1 367 ? -16.721 0.080 -11.703 1.00 97.94 367 LEU A O 1
ATOM 2912 N N . GLU A 1 368 ? -15.779 1.371 -13.285 1.00 98.00 368 GLU A N 1
ATOM 2913 C CA . GLU A 1 368 ? -16.486 2.613 -12.936 1.00 98.00 368 GLU A CA 1
ATOM 2914 C C . GLU A 1 368 ? -17.992 2.474 -13.187 1.00 98.00 368 GLU A C 1
ATOM 2916 O O . GLU A 1 368 ? -18.802 2.785 -12.313 1.00 98.00 368 GLU A O 1
ATOM 2921 N N . GLU A 1 369 ? -18.380 1.920 -14.337 1.00 96.81 369 GLU A N 1
ATOM 2922 C CA . GLU A 1 369 ? -19.783 1.637 -14.645 1.00 96.81 369 GLU A CA 1
ATOM 2923 C C . GLU A 1 369 ? -20.414 0.657 -13.641 1.00 96.81 369 GLU A C 1
ATOM 2925 O O . GLU A 1 369 ? -21.533 0.891 -13.183 1.00 96.81 369 GLU A O 1
ATOM 2930 N N . ALA A 1 370 ? -19.695 -0.406 -13.255 1.00 95.62 370 ALA A N 1
ATOM 2931 C CA . ALA A 1 370 ? -20.163 -1.367 -12.253 1.00 95.62 370 ALA A CA 1
ATOM 2932 C C . ALA A 1 370 ? -20.348 -0.722 -10.865 1.00 95.62 370 ALA A C 1
ATOM 2934 O O . ALA A 1 370 ? -21.314 -1.024 -10.164 1.00 95.62 370 ALA A O 1
ATOM 2935 N N . LEU A 1 371 ? -19.464 0.202 -10.466 1.00 95.50 371 LEU A N 1
ATOM 2936 C CA . LEU A 1 371 ? -19.634 0.965 -9.223 1.00 95.50 371 LEU A CA 1
ATOM 2937 C C . LEU A 1 371 ? -20.834 1.914 -9.281 1.00 95.50 371 LEU A C 1
ATOM 2939 O O . LEU A 1 371 ? -21.583 2.003 -8.308 1.00 95.50 371 LEU A O 1
ATOM 2943 N N . HIS A 1 372 ? -21.043 2.608 -10.402 1.00 96.12 372 HIS A N 1
ATOM 2944 C CA . HIS A 1 372 ? -22.225 3.450 -10.587 1.00 96.12 372 HIS A CA 1
ATOM 2945 C C . HIS A 1 372 ? -23.522 2.642 -10.509 1.00 96.12 372 HIS A C 1
ATOM 2947 O O . HIS A 1 372 ? -24.506 3.106 -9.932 1.00 96.12 372 HIS A O 1
ATOM 2953 N N . GLU A 1 373 ? -23.534 1.436 -11.070 1.00 94.56 373 GLU A N 1
ATOM 2954 C CA . GLU A 1 373 ? -24.673 0.529 -10.979 1.00 94.56 373 GLU A CA 1
ATOM 2955 C C . GLU A 1 373 ? -24.901 0.053 -9.540 1.00 94.56 373 GLU A C 1
ATOM 2957 O O . GLU A 1 373 ? -26.020 0.169 -9.039 1.00 94.56 373 GLU A O 1
ATOM 2962 N N . LEU A 1 374 ? -23.841 -0.362 -8.836 1.00 93.56 374 LEU A N 1
ATOM 2963 C CA . LEU A 1 374 ? -23.897 -0.745 -7.420 1.00 93.56 374 LEU A CA 1
ATOM 2964 C C . LEU A 1 374 ? -24.445 0.378 -6.525 1.00 93.56 374 LEU A C 1
ATOM 2966 O O . LEU A 1 374 ? -25.162 0.102 -5.559 1.00 93.56 374 LEU A O 1
ATOM 2970 N N . ALA A 1 375 ? -24.104 1.633 -6.822 1.00 93.50 375 ALA A N 1
ATOM 2971 C CA . ALA A 1 375 ? -24.602 2.796 -6.095 1.00 93.50 375 ALA A CA 1
ATOM 2972 C C . ALA A 1 375 ? -26.096 3.055 -6.366 1.00 93.50 375 ALA A C 1
ATOM 2974 O O . ALA A 1 375 ? -26.860 3.303 -5.435 1.00 93.50 375 ALA A O 1
ATOM 2975 N N . ARG A 1 376 ? -26.535 2.942 -7.630 1.00 93.38 376 ARG A N 1
ATOM 2976 C CA . ARG A 1 376 ? -27.925 3.213 -8.048 1.00 93.38 376 ARG A CA 1
ATOM 2977 C C . ARG A 1 376 ? -28.902 2.079 -7.743 1.00 93.38 376 ARG A C 1
ATOM 2979 O O . ARG A 1 376 ? -30.089 2.348 -7.584 1.00 93.38 376 ARG A O 1
ATOM 2986 N N . GLN A 1 377 ? -28.442 0.829 -7.712 1.00 89.75 377 GLN A N 1
ATOM 2987 C CA . GLN A 1 377 ? -29.294 -0.358 -7.611 1.00 89.75 377 GLN A CA 1
ATOM 2988 C C . GLN A 1 377 ? -28.976 -1.167 -6.342 1.00 89.75 377 GLN A C 1
ATOM 2990 O O . GLN A 1 377 ? -28.105 -2.037 -6.357 1.00 89.75 377 GLN A O 1
ATOM 2995 N N . PRO A 1 378 ? -29.709 -0.950 -5.233 1.00 76.88 378 PRO A N 1
ATOM 2996 C CA . PRO A 1 378 ? -29.417 -1.575 -3.942 1.00 76.88 378 PRO A CA 1
ATOM 2997 C C . PRO A 1 378 ? -29.447 -3.107 -3.886 1.00 76.88 378 PRO A C 1
ATOM 2999 O O . PRO A 1 378 ? -28.947 -3.692 -2.922 1.00 76.88 378 PRO A O 1
ATOM 3002 N N . HIS A 1 379 ? -30.042 -3.748 -4.891 1.00 80.00 379 HIS A N 1
ATOM 3003 C CA . HIS A 1 379 ? -30.233 -5.196 -4.957 1.00 80.00 379 HIS A CA 1
ATOM 3004 C C . HIS A 1 379 ? -29.445 -5.869 -6.091 1.00 80.00 379 HIS A C 1
ATOM 3006 O O . HIS A 1 379 ? -29.458 -7.094 -6.180 1.00 80.00 379 HIS A O 1
ATOM 3012 N N . ALA A 1 380 ? -28.766 -5.106 -6.952 1.00 77.44 380 ALA A N 1
ATOM 3013 C CA . ALA A 1 380 ? -28.027 -5.667 -8.078 1.00 77.44 380 ALA A CA 1
ATOM 3014 C C . ALA A 1 380 ? -26.620 -6.094 -7.649 1.00 77.44 380 ALA A C 1
ATOM 3016 O O . ALA A 1 380 ? -25.817 -5.263 -7.226 1.00 77.44 380 ALA A O 1
ATOM 3017 N N . SER A 1 381 ? -26.318 -7.387 -7.785 1.00 81.12 381 SER A N 1
ATOM 3018 C CA . SER A 1 381 ? -24.964 -7.902 -7.570 1.00 81.12 381 SER A CA 1
ATOM 3019 C C . SER A 1 381 ? -24.093 -7.665 -8.799 1.00 81.12 381 SER A C 1
ATOM 3021 O O . SER A 1 381 ? -24.496 -7.955 -9.927 1.00 81.12 381 SER A O 1
ATOM 3023 N N . GLN A 1 382 ? -22.866 -7.196 -8.576 1.00 83.00 382 GLN A N 1
ATOM 3024 C CA . GLN A 1 382 ? -21.899 -6.928 -9.645 1.00 83.00 382 GLN A CA 1
ATOM 3025 C C . GLN A 1 382 ? -21.001 -8.128 -9.984 1.00 83.00 382 GLN A C 1
ATOM 3027 O O . GLN A 1 382 ? -20.136 -8.027 -10.854 1.00 83.00 382 GLN A O 1
ATOM 3032 N N . VAL A 1 383 ? -21.195 -9.282 -9.337 1.00 77.69 383 VAL A N 1
ATOM 3033 C CA . VAL A 1 383 ? -20.282 -10.439 -9.420 1.00 77.69 383 VAL A CA 1
ATOM 3034 C C . VAL A 1 383 ? -20.091 -10.951 -10.852 1.00 77.69 383 VAL A C 1
ATOM 3036 O O . VAL A 1 383 ? -18.955 -11.135 -11.289 1.00 77.69 383 VAL A O 1
ATOM 3039 N N . HIS A 1 384 ? -21.170 -11.149 -11.616 1.00 77.88 384 HIS A N 1
ATOM 3040 C CA . HIS A 1 384 ? -21.067 -11.659 -12.991 1.00 77.88 384 HIS A CA 1
ATOM 3041 C C . HIS A 1 384 ? -20.367 -10.674 -13.931 1.00 77.88 384 HIS A C 1
ATOM 3043 O O . HIS A 1 384 ? -19.528 -11.068 -14.744 1.00 77.88 384 HIS A O 1
ATOM 3049 N N . ARG A 1 385 ? -20.683 -9.383 -13.790 1.00 88.19 385 ARG A N 1
ATOM 3050 C CA . ARG A 1 385 ? -20.057 -8.307 -14.562 1.00 88.19 385 ARG A CA 1
ATOM 3051 C C . ARG A 1 385 ? -18.565 -8.218 -14.254 1.00 88.19 385 ARG A C 1
ATOM 3053 O O . ARG A 1 385 ? -17.752 -8.163 -15.175 1.00 88.19 385 ARG A O 1
ATOM 3060 N N . LEU A 1 386 ? -18.211 -8.276 -12.973 1.00 87.50 386 LEU A N 1
ATOM 3061 C CA . LEU A 1 386 ? -16.828 -8.268 -12.514 1.00 87.50 386 LEU A CA 1
ATOM 3062 C C . LEU A 1 386 ? -16.038 -9.455 -13.072 1.00 87.50 386 LEU A C 1
ATOM 3064 O O . LEU A 1 386 ? -14.965 -9.260 -13.633 1.00 87.50 386 LEU A O 1
ATOM 3068 N N . ALA A 1 387 ? -16.595 -10.666 -13.011 1.00 86.88 387 ALA A N 1
ATOM 3069 C CA . ALA A 1 387 ? -15.947 -11.860 -13.552 1.00 86.88 387 ALA A CA 1
ATOM 3070 C C . ALA A 1 387 ? -15.666 -11.741 -15.063 1.00 86.88 387 ALA A C 1
ATOM 3072 O O . ALA A 1 387 ? -14.597 -12.136 -15.532 1.00 86.88 387 ALA A O 1
ATOM 3073 N N . ALA A 1 388 ? -16.596 -11.159 -15.828 1.00 93.06 388 ALA A N 1
ATOM 3074 C CA . ALA A 1 388 ? -16.413 -10.922 -17.259 1.00 93.06 388 ALA A CA 1
ATOM 3075 C C . ALA A 1 388 ? -15.311 -9.885 -17.548 1.00 93.06 388 ALA A C 1
ATOM 3077 O O . ALA A 1 388 ? -14.487 -10.089 -18.448 1.00 93.06 388 ALA A O 1
ATOM 3078 N N . LEU A 1 389 ? -15.264 -8.794 -16.775 1.00 96.12 389 LEU A N 1
ATOM 3079 C CA . LEU A 1 389 ? -14.210 -7.780 -16.866 1.00 96.12 389 LEU A CA 1
ATOM 3080 C C . LEU A 1 389 ? -12.835 -8.377 -16.532 1.00 96.12 389 LEU A C 1
ATOM 3082 O O . LEU A 1 389 ? -11.892 -8.201 -17.307 1.00 96.12 389 LEU A O 1
ATOM 3086 N N . ASP A 1 390 ? -12.735 -9.133 -15.438 1.00 94.94 390 ASP A N 1
ATOM 3087 C CA . ASP A 1 390 ? -11.503 -9.788 -14.988 1.00 94.94 390 ASP A CA 1
ATOM 3088 C C . ASP A 1 390 ? -10.996 -10.797 -16.033 1.00 94.94 390 ASP A C 1
ATOM 3090 O O . ASP A 1 390 ? -9.808 -10.812 -16.376 1.00 94.94 390 ASP A O 1
ATOM 3094 N N . ALA A 1 391 ? -11.891 -11.612 -16.603 1.00 94.00 391 ALA A N 1
ATOM 3095 C CA . ALA A 1 391 ? -11.552 -12.567 -17.657 1.00 94.00 391 ALA A CA 1
ATOM 3096 C C . ALA A 1 391 ? -11.022 -11.863 -18.915 1.00 94.00 391 ALA A C 1
ATOM 3098 O O . ALA A 1 391 ? -10.010 -12.280 -19.491 1.00 94.00 391 ALA A O 1
ATOM 3099 N N . ARG A 1 392 ? -11.658 -10.755 -19.318 1.00 97.06 392 ARG A N 1
ATOM 3100 C CA . ARG A 1 392 ? -11.192 -9.933 -20.440 1.00 97.06 392 ARG A CA 1
ATOM 3101 C C . ARG A 1 392 ? -9.820 -9.322 -20.154 1.00 97.06 392 ARG A C 1
ATOM 3103 O O . ARG A 1 392 ? -8.950 -9.406 -21.023 1.00 97.06 392 ARG A O 1
ATOM 3110 N N . TYR A 1 393 ? -9.608 -8.753 -18.964 1.00 97.56 393 TYR A N 1
ATOM 3111 C CA . TYR A 1 393 ? -8.306 -8.230 -18.538 1.00 97.56 393 TYR A CA 1
ATOM 3112 C C . TYR A 1 393 ? -7.229 -9.319 -18.623 1.00 97.56 393 TYR A C 1
ATOM 3114 O O . TYR A 1 393 ? -6.169 -9.118 -19.221 1.00 97.56 393 TYR A O 1
ATOM 3122 N N . SER A 1 394 ? -7.523 -10.508 -18.092 1.00 96.19 394 SER A N 1
ATOM 3123 C CA . SER A 1 394 ? -6.590 -11.633 -18.088 1.00 96.19 394 SER A CA 1
ATOM 3124 C C . SER A 1 394 ? -6.191 -12.054 -19.508 1.00 96.19 394 SER A C 1
ATOM 3126 O O . SER A 1 394 ? -5.003 -12.189 -19.814 1.00 96.19 394 SER A O 1
ATOM 3128 N N . ALA A 1 395 ? -7.166 -12.171 -20.413 1.00 97.06 395 ALA A N 1
ATOM 3129 C CA . ALA A 1 395 ? -6.932 -12.582 -21.794 1.00 97.06 395 ALA A CA 1
ATOM 3130 C C . ALA A 1 395 ? -6.220 -11.515 -22.645 1.00 97.06 395 ALA A C 1
ATOM 3132 O O . ALA A 1 395 ? -5.367 -11.850 -23.469 1.00 97.06 395 ALA A O 1
ATOM 3133 N N . LYS A 1 396 ? -6.578 -10.234 -22.486 1.00 97.25 396 LYS A N 1
ATOM 3134 C CA . LYS A 1 396 ? -6.105 -9.146 -23.362 1.00 97.25 396 LYS A CA 1
ATOM 3135 C C . LYS A 1 396 ? -4.862 -8.430 -22.845 1.00 97.25 396 LYS A C 1
ATOM 3137 O O . LYS A 1 396 ? -4.098 -7.922 -23.658 1.00 97.25 396 LYS A O 1
ATOM 3142 N N . VAL A 1 397 ? -4.645 -8.404 -21.532 1.00 97.38 397 VAL A N 1
ATOM 3143 C CA . VAL A 1 397 ? -3.545 -7.664 -20.898 1.00 97.38 397 VAL A CA 1
ATOM 3144 C C . VAL A 1 397 ? -2.576 -8.630 -20.225 1.00 97.38 397 VAL A C 1
ATOM 3146 O O . VAL A 1 397 ? -1.417 -8.736 -20.634 1.00 97.38 397 VAL A O 1
ATOM 3149 N N . ARG A 1 398 ? -3.047 -9.398 -19.237 1.00 96.19 398 ARG A N 1
ATOM 3150 C CA . ARG A 1 398 ? -2.170 -10.237 -18.407 1.00 96.19 398 ARG A CA 1
ATOM 3151 C C . ARG A 1 398 ? -1.442 -11.315 -19.209 1.00 96.19 398 ARG A C 1
ATOM 3153 O O . ARG A 1 398 ? -0.243 -11.501 -19.019 1.00 96.19 398 ARG A O 1
ATOM 3160 N N . ALA A 1 399 ? -2.126 -11.992 -20.132 1.00 95.88 399 ALA A N 1
ATOM 3161 C CA . ALA A 1 399 ? -1.513 -13.000 -21.000 1.00 95.88 399 ALA A CA 1
ATOM 3162 C C . ALA A 1 399 ? -0.327 -12.435 -21.802 1.00 95.88 399 ALA A C 1
ATOM 3164 O O . ALA A 1 399 ? 0.668 -13.129 -22.019 1.00 95.88 399 ALA A O 1
ATOM 3165 N N . ILE A 1 400 ? -0.396 -11.158 -22.195 1.00 95.44 400 ILE A N 1
ATOM 3166 C CA . ILE A 1 400 ? 0.706 -10.474 -22.872 1.00 95.44 400 ILE A CA 1
ATOM 3167 C C . ILE A 1 400 ? 1.846 -10.214 -21.887 1.00 95.44 400 ILE A C 1
ATOM 3169 O O . ILE A 1 400 ? 2.981 -10.546 -22.209 1.00 95.44 400 ILE A O 1
ATOM 3173 N N . PHE A 1 401 ? 1.579 -9.711 -20.678 1.00 95.81 401 PHE A N 1
ATOM 3174 C CA . PHE A 1 401 ? 2.633 -9.530 -19.669 1.00 95.81 401 PHE A CA 1
ATOM 3175 C C . PHE A 1 401 ? 3.366 -10.827 -19.324 1.00 95.81 401 PHE A C 1
ATOM 3177 O O . PHE A 1 401 ? 4.589 -10.809 -19.226 1.00 95.81 401 PHE A O 1
ATOM 3184 N N . VAL A 1 402 ? 2.646 -11.948 -19.201 1.00 94.62 402 VAL A N 1
ATOM 3185 C CA . VAL A 1 402 ? 3.250 -13.273 -18.986 1.00 94.62 402 VAL A CA 1
ATOM 3186 C C . VAL A 1 402 ? 4.129 -13.656 -20.172 1.00 94.62 402 VAL A C 1
ATOM 3188 O O . VAL A 1 402 ? 5.292 -14.006 -19.993 1.00 94.62 402 VAL A O 1
ATOM 3191 N N . ARG A 1 403 ? 3.597 -13.556 -21.397 1.00 93.38 403 ARG A N 1
ATOM 3192 C CA . ARG A 1 403 ? 4.326 -13.937 -22.613 1.00 93.38 403 ARG A CA 1
ATOM 3193 C C . ARG A 1 403 ? 5.594 -13.112 -22.816 1.00 93.38 403 ARG A C 1
ATOM 3195 O O . ARG A 1 403 ? 6.561 -13.645 -23.340 1.00 93.38 403 ARG A O 1
ATOM 3202 N N . MET A 1 404 ? 5.570 -11.832 -22.454 1.00 92.00 404 MET A N 1
ATOM 3203 C CA . MET A 1 404 ? 6.686 -10.898 -22.647 1.00 92.00 404 MET A CA 1
ATOM 3204 C C . MET A 1 404 ? 7.641 -10.849 -21.447 1.00 92.00 404 MET A C 1
ATOM 3206 O O . MET A 1 404 ? 8.651 -10.154 -21.528 1.00 92.00 404 MET A O 1
ATOM 3210 N N . ASP A 1 405 ? 7.314 -11.553 -20.356 1.00 93.62 405 ASP A N 1
ATOM 3211 C CA . ASP A 1 405 ? 7.972 -11.437 -19.051 1.00 93.62 405 ASP A CA 1
ATOM 3212 C C . ASP A 1 405 ? 8.188 -9.957 -18.688 1.00 93.62 405 ASP A C 1
ATOM 3214 O O . ASP A 1 405 ? 9.316 -9.463 -18.650 1.00 93.62 405 ASP A O 1
ATOM 3218 N N . ALA A 1 406 ? 7.074 -9.222 -18.568 1.00 94.62 406 ALA A N 1
ATOM 3219 C CA . ALA A 1 406 ? 7.053 -7.777 -18.341 1.00 94.62 406 ALA A CA 1
ATOM 3220 C C . ALA A 1 406 ? 7.087 -7.428 -16.845 1.00 94.62 406 ALA A C 1
ATOM 3222 O O . ALA A 1 406 ? 6.328 -7.984 -16.048 1.00 94.62 406 ALA A O 1
ATOM 3223 N N . TRP A 1 407 ? 7.917 -6.449 -16.486 1.00 95.44 407 TRP A N 1
ATOM 3224 C CA . TRP A 1 407 ? 8.200 -6.036 -15.109 1.00 95.44 407 TRP A CA 1
ATOM 3225 C C . TRP A 1 407 ? 8.030 -4.530 -14.923 1.00 95.44 407 TRP A C 1
ATOM 3227 O O . TRP A 1 407 ? 8.224 -3.748 -15.862 1.00 95.44 407 TRP A O 1
ATOM 3237 N N . ALA A 1 408 ? 7.717 -4.121 -13.693 1.00 94.25 408 ALA A N 1
ATOM 3238 C CA . ALA A 1 408 ? 7.728 -2.719 -13.297 1.00 94.25 408 ALA A CA 1
ATOM 3239 C C . ALA A 1 408 ? 9.153 -2.149 -13.427 1.00 94.25 408 ALA A C 1
ATOM 3241 O O . ALA A 1 408 ? 10.092 -2.570 -12.754 1.00 94.25 408 ALA A O 1
ATOM 3242 N N . GLY A 1 409 ? 9.343 -1.188 -14.324 1.00 92.94 409 GLY A N 1
ATOM 3243 C CA . GLY A 1 409 ? 10.635 -0.545 -14.564 1.00 92.94 409 GLY A CA 1
ATOM 3244 C C . GLY A 1 409 ? 10.965 0.570 -13.573 1.00 92.94 409 GLY A C 1
ATOM 3245 O O . GLY A 1 409 ? 12.062 1.128 -13.642 1.00 92.94 409 GLY A O 1
ATOM 3246 N N . LEU A 1 410 ? 10.035 0.898 -12.676 1.00 92.12 410 LEU A N 1
ATOM 3247 C CA . LEU A 1 410 ? 10.174 1.903 -11.632 1.00 92.12 410 LEU A CA 1
ATOM 3248 C C . LEU A 1 410 ? 9.507 1.410 -10.348 1.00 92.12 410 LEU A C 1
ATOM 3250 O O . LEU A 1 410 ? 8.407 0.865 -10.408 1.00 92.12 410 LEU A O 1
ATOM 3254 N N . ARG A 1 411 ? 10.162 1.637 -9.206 1.00 89.50 411 ARG A N 1
ATOM 3255 C CA . ARG A 1 411 ? 9.584 1.405 -7.879 1.00 89.50 411 ARG A CA 1
ATOM 3256 C C . ARG A 1 411 ? 10.142 2.388 -6.848 1.00 89.50 411 ARG A C 1
ATOM 3258 O O . ARG A 1 411 ? 11.353 2.615 -6.798 1.00 89.50 411 ARG A O 1
ATOM 3265 N N . TRP A 1 412 ? 9.276 2.960 -6.019 1.00 86.81 412 TRP A N 1
ATOM 3266 C CA . TRP A 1 412 ? 9.632 3.791 -4.869 1.00 86.81 412 TRP A CA 1
ATOM 3267 C C . TRP A 1 412 ? 9.936 2.926 -3.639 1.00 86.81 412 TRP A C 1
ATOM 3269 O O . TRP A 1 412 ? 9.215 1.980 -3.337 1.00 86.81 412 TRP A O 1
ATOM 3279 N N . LEU A 1 413 ? 10.993 3.263 -2.903 1.00 84.06 413 LEU A N 1
ATOM 3280 C CA . LEU A 1 413 ? 11.417 2.555 -1.690 1.00 84.06 413 LEU A CA 1
ATOM 3281 C C . LEU A 1 413 ? 11.181 3.475 -0.488 1.00 84.06 413 LEU A C 1
ATOM 3283 O O . LEU A 1 413 ? 11.893 4.467 -0.307 1.00 84.06 413 LEU A O 1
ATOM 3287 N N . ILE A 1 414 ? 10.112 3.205 0.265 1.00 70.38 414 ILE A N 1
ATOM 3288 C CA . ILE A 1 414 ? 9.500 4.189 1.166 1.00 70.38 414 ILE A CA 1
ATOM 3289 C C . ILE A 1 414 ? 10.112 4.169 2.573 1.00 70.38 414 ILE A C 1
ATOM 3291 O O . ILE A 1 414 ? 10.177 5.241 3.163 1.00 70.38 414 ILE A O 1
ATOM 3295 N N . ALA A 1 415 ? 10.629 3.048 3.086 1.00 65.75 415 ALA A N 1
ATOM 3296 C CA . ALA A 1 415 ? 11.249 2.956 4.417 1.00 65.75 415 ALA A CA 1
ATOM 3297 C C . ALA A 1 415 ? 12.414 1.942 4.442 1.00 65.75 415 ALA A C 1
ATOM 3299 O O . ALA A 1 415 ? 12.417 1.038 3.609 1.00 65.75 415 ALA A O 1
ATOM 3300 N N . PRO A 1 416 ? 13.441 2.163 5.299 1.00 59.81 416 PRO A N 1
ATOM 3301 C CA . PRO A 1 416 ? 14.277 3.373 5.221 1.00 59.81 416 PRO A CA 1
ATOM 3302 C C . PRO A 1 416 ? 14.652 3.699 3.761 1.00 59.81 416 PRO A C 1
ATOM 3304 O O . PRO A 1 416 ? 14.639 2.822 2.910 1.00 59.81 416 PRO A O 1
ATOM 3307 N N . LYS A 1 417 ? 14.972 4.959 3.417 1.00 61.09 417 LYS A N 1
ATOM 3308 C CA . LYS A 1 417 ? 15.252 5.367 2.016 1.00 61.09 417 LYS A CA 1
ATOM 3309 C C . LYS A 1 417 ? 16.472 4.640 1.421 1.00 61.09 417 LYS A C 1
ATOM 3311 O O . LYS A 1 417 ? 17.574 5.184 1.388 1.00 61.09 417 LYS A O 1
ATOM 3316 N N . ARG A 1 418 ? 16.265 3.430 0.908 1.00 69.00 418 ARG A N 1
ATOM 3317 C CA . ARG A 1 418 ? 17.242 2.639 0.157 1.00 69.00 418 ARG A CA 1
ATOM 3318 C C . ARG A 1 418 ? 17.295 3.138 -1.278 1.00 69.00 418 ARG A C 1
ATOM 3320 O O . ARG A 1 418 ? 16.310 3.673 -1.783 1.00 69.00 418 ARG A O 1
ATOM 3327 N N . ALA A 1 419 ? 18.458 3.029 -1.917 1.00 73.94 419 ALA A N 1
ATOM 3328 C CA . ALA A 1 419 ? 18.673 3.503 -3.288 1.00 73.94 419 ALA A CA 1
ATOM 3329 C C . ALA A 1 419 ? 18.151 4.940 -3.554 1.00 73.94 419 ALA A C 1
ATOM 3331 O O . ALA A 1 419 ? 17.607 5.226 -4.614 1.00 73.94 419 ALA A O 1
ATOM 3332 N N . ASP A 1 420 ? 18.283 5.858 -2.584 1.00 75.88 420 ASP A N 1
ATOM 3333 C CA . ASP A 1 420 ? 17.760 7.239 -2.670 1.00 75.88 420 ASP A CA 1
ATOM 3334 C C . ASP A 1 420 ? 16.220 7.354 -2.774 1.00 75.88 420 ASP A C 1
ATOM 3336 O O . ASP A 1 420 ? 15.684 8.382 -3.184 1.00 75.88 420 ASP A O 1
ATOM 3340 N N . GLY A 1 421 ? 15.497 6.305 -2.371 1.00 79.50 421 GLY A N 1
ATOM 3341 C CA . GLY A 1 421 ? 14.036 6.252 -2.296 1.00 79.50 421 GLY A CA 1
ATOM 3342 C C . GLY A 1 421 ? 13.329 5.853 -3.594 1.00 79.50 421 GLY A C 1
ATOM 3343 O O . GLY A 1 421 ? 12.099 5.834 -3.622 1.00 79.50 421 GLY A O 1
ATOM 3344 N N . CYS A 1 422 ? 14.057 5.549 -4.673 1.00 86.88 422 CYS A N 1
ATOM 3345 C CA . CYS A 1 422 ? 13.469 5.100 -5.936 1.00 86.88 422 CYS A CA 1
ATOM 3346 C C . CYS A 1 422 ? 14.495 4.383 -6.817 1.00 86.88 422 CYS A C 1
ATOM 3348 O O . CYS A 1 422 ? 15.586 4.900 -7.054 1.00 86.88 422 CYS A O 1
ATOM 3350 N N . ILE A 1 423 ? 14.094 3.261 -7.412 1.00 88.69 423 ILE A N 1
ATOM 3351 C CA . ILE A 1 423 ? 14.830 2.603 -8.497 1.00 88.69 423 ILE A CA 1
ATOM 3352 C C . ILE A 1 423 ? 14.056 2.812 -9.797 1.00 88.69 423 ILE A C 1
ATOM 3354 O O . ILE A 1 423 ? 12.838 2.661 -9.829 1.00 88.69 423 ILE A O 1
ATOM 3358 N N . ASN A 1 424 ? 14.758 3.199 -10.864 1.00 89.38 424 ASN A N 1
ATOM 3359 C CA . ASN A 1 424 ? 14.171 3.423 -12.184 1.00 89.38 424 ASN A CA 1
ATOM 3360 C C . ASN A 1 424 ? 15.157 2.997 -13.282 1.00 89.38 424 ASN A C 1
ATOM 3362 O O . ASN A 1 424 ? 16.201 3.624 -13.474 1.00 89.38 424 ASN A O 1
ATOM 3366 N N . ILE A 1 425 ? 14.802 1.960 -14.041 1.00 85.50 425 ILE A N 1
ATOM 3367 C CA . ILE A 1 425 ? 15.628 1.401 -15.127 1.00 85.50 425 ILE A CA 1
ATOM 3368 C C . ILE A 1 425 ? 15.797 2.399 -16.271 1.00 85.50 425 ILE A C 1
ATOM 3370 O O . ILE A 1 425 ? 16.829 2.426 -16.936 1.00 85.50 425 ILE A O 1
ATOM 3374 N N . ARG A 1 426 ? 14.783 3.236 -16.499 1.00 80.81 426 ARG A N 1
ATOM 3375 C CA . ARG A 1 426 ? 14.719 4.200 -17.602 1.00 80.81 426 ARG A CA 1
ATOM 3376 C C . ARG A 1 426 ? 14.929 5.632 -17.124 1.00 80.81 426 ARG A C 1
ATOM 3378 O O . ARG A 1 426 ? 14.449 6.574 -17.748 1.00 80.81 426 ARG A O 1
ATOM 3385 N N . ARG A 1 427 ? 15.642 5.804 -16.006 1.00 77.94 427 ARG A N 1
ATOM 3386 C CA . ARG A 1 427 ? 15.979 7.124 -15.467 1.00 77.94 427 ARG A CA 1
ATOM 3387 C C . ARG A 1 427 ? 16.669 7.963 -16.547 1.00 77.94 427 ARG A C 1
ATOM 3389 O O . ARG A 1 427 ? 17.648 7.519 -17.151 1.00 77.94 427 ARG A O 1
ATOM 3396 N N . SER A 1 428 ? 16.164 9.177 -16.769 1.00 71.88 428 SER A N 1
ATOM 3397 C CA . SER A 1 428 ? 16.817 10.163 -17.631 1.00 71.88 428 SER A CA 1
ATOM 3398 C C . SER A 1 428 ? 18.240 10.414 -17.146 1.00 71.88 428 SER A C 1
ATOM 3400 O O . SER A 1 428 ? 18.468 10.477 -15.936 1.00 71.88 428 SER A O 1
ATOM 3402 N N . LYS A 1 429 ? 19.180 10.591 -18.083 1.00 72.31 429 LYS A N 1
ATOM 3403 C CA . LYS A 1 429 ? 20.579 10.884 -17.758 1.00 72.31 429 LYS A CA 1
ATOM 3404 C C . LYS A 1 429 ? 20.644 12.013 -16.731 1.00 72.31 429 LYS A C 1
ATOM 3406 O O . LYS A 1 429 ? 20.029 13.063 -16.919 1.00 72.31 429 LYS A O 1
ATOM 3411 N N . SER A 1 430 ? 21.377 11.767 -15.655 1.00 77.31 430 SER A N 1
ATOM 3412 C CA . SER A 1 430 ? 21.567 12.731 -14.583 1.00 77.31 430 SER A CA 1
ATOM 3413 C C . SER A 1 430 ? 22.076 14.070 -15.137 1.00 77.31 430 SER A C 1
ATOM 3415 O O . SER A 1 430 ? 22.975 14.108 -15.978 1.00 77.31 430 SER A O 1
ATOM 3417 N N . THR A 1 431 ? 21.479 15.172 -14.677 1.00 75.81 431 THR A N 1
ATOM 3418 C CA . THR A 1 431 ? 21.792 16.539 -15.134 1.00 75.81 431 THR A CA 1
ATOM 3419 C C . THR A 1 431 ? 23.113 17.068 -14.574 1.00 75.81 431 THR A C 1
ATOM 3421 O O . THR A 1 431 ? 23.605 18.095 -15.033 1.00 75.81 431 THR A O 1
ATOM 3424 N N . SER A 1 432 ? 23.704 16.367 -13.602 1.00 81.44 432 SER A N 1
ATOM 3425 C CA . SER A 1 432 ? 25.018 16.661 -13.034 1.00 81.44 432 SER A CA 1
ATOM 3426 C C . SER A 1 432 ? 25.762 15.383 -12.640 1.00 81.44 432 SER A C 1
ATOM 3428 O O . SER A 1 432 ? 25.148 14.364 -12.301 1.00 81.44 432 SER A O 1
ATOM 3430 N N . ASP A 1 433 ? 27.094 15.458 -12.616 1.00 82.12 433 ASP A N 1
ATOM 3431 C CA . ASP A 1 433 ? 27.959 14.361 -12.160 1.00 82.12 433 ASP A CA 1
ATOM 3432 C C . ASP A 1 433 ? 27.660 13.958 -10.714 1.00 82.12 433 ASP A C 1
ATOM 3434 O O . ASP A 1 433 ? 27.699 12.780 -10.366 1.00 82.12 433 ASP A O 1
ATOM 3438 N N . GLN A 1 434 ? 27.311 14.930 -9.867 1.00 86.00 434 GLN A N 1
ATOM 3439 C CA . GLN A 1 434 ? 26.974 14.681 -8.469 1.00 86.00 434 GLN A CA 1
ATOM 3440 C C . GLN A 1 434 ? 25.679 13.869 -8.332 1.00 86.00 434 GLN A C 1
ATOM 3442 O O . GLN A 1 434 ? 25.611 12.962 -7.500 1.00 86.00 434 GLN A O 1
ATOM 3447 N N . ALA A 1 435 ? 24.668 14.154 -9.159 1.00 83.81 435 ALA A N 1
ATOM 3448 C CA . ALA A 1 435 ? 23.429 13.381 -9.184 1.00 83.81 435 ALA A CA 1
ATOM 3449 C C . ALA A 1 435 ? 23.668 11.951 -9.698 1.00 83.81 435 ALA A C 1
ATOM 3451 O O . ALA A 1 435 ? 23.186 10.999 -9.082 1.00 83.81 435 ALA A O 1
ATOM 3452 N N . ALA A 1 436 ? 24.474 11.799 -10.757 1.00 85.19 436 ALA A N 1
ATOM 3453 C CA . ALA A 1 436 ? 24.856 10.495 -11.301 1.00 85.19 436 ALA A CA 1
ATOM 3454 C C . ALA A 1 436 ? 25.609 9.659 -10.257 1.00 85.19 436 ALA A C 1
ATOM 3456 O O . ALA A 1 436 ? 25.257 8.511 -9.989 1.00 85.19 436 ALA A O 1
ATOM 3457 N N . LYS A 1 437 ? 26.609 10.269 -9.608 1.00 89.12 437 LYS A N 1
ATOM 3458 C CA . LYS A 1 437 ? 27.408 9.649 -8.549 1.00 89.12 437 LYS A CA 1
ATOM 3459 C C . LYS A 1 437 ? 26.532 9.158 -7.404 1.00 89.12 437 LYS A C 1
ATOM 3461 O O . LYS A 1 437 ? 26.632 8.000 -7.014 1.00 89.12 437 LYS A O 1
ATOM 3466 N N . ARG A 1 438 ? 25.646 10.019 -6.893 1.00 88.75 438 ARG A N 1
ATOM 3467 C CA . ARG A 1 438 ? 24.722 9.666 -5.808 1.00 88.75 438 ARG A CA 1
ATOM 3468 C C . ARG A 1 438 ? 23.825 8.491 -6.197 1.00 88.75 438 ARG A C 1
ATOM 3470 O O . ARG A 1 438 ? 23.690 7.555 -5.415 1.00 88.75 438 ARG A O 1
ATOM 3477 N N . TYR A 1 439 ? 23.252 8.521 -7.399 1.00 87.75 439 TYR A N 1
ATOM 3478 C CA . TYR A 1 439 ? 22.387 7.449 -7.884 1.00 87.75 439 TYR A CA 1
ATOM 3479 C C . TYR A 1 439 ? 23.124 6.110 -7.989 1.00 87.75 439 TYR A C 1
ATOM 3481 O O . TYR A 1 439 ? 22.647 5.111 -7.448 1.00 87.75 439 TYR A O 1
ATOM 3489 N N . VAL A 1 440 ? 24.291 6.095 -8.645 1.00 90.38 440 VAL A N 1
ATOM 3490 C CA . VAL A 1 440 ? 25.075 4.870 -8.842 1.00 90.38 440 VAL A CA 1
ATOM 3491 C C . VAL A 1 440 ? 25.529 4.298 -7.507 1.00 90.38 440 VAL A C 1
ATOM 3493 O O . VAL A 1 440 ? 25.309 3.115 -7.271 1.00 90.38 440 VAL A O 1
ATOM 3496 N N . CYS A 1 441 ? 26.088 5.120 -6.611 1.00 90.12 441 CYS A N 1
ATOM 3497 C CA . CYS A 1 441 ? 26.521 4.658 -5.293 1.00 90.12 441 CYS A CA 1
ATOM 3498 C C . CYS A 1 441 ? 25.360 4.064 -4.490 1.00 90.12 441 CYS A C 1
ATOM 3500 O O . CYS A 1 441 ? 25.443 2.923 -4.054 1.00 90.12 441 CYS A O 1
ATOM 3502 N N . ASN A 1 442 ? 24.259 4.804 -4.331 1.00 89.06 442 ASN A N 1
ATOM 3503 C CA . ASN A 1 442 ? 23.156 4.372 -3.469 1.00 89.06 442 ASN A CA 1
ATOM 3504 C C . ASN A 1 442 ? 22.461 3.115 -4.001 1.00 89.06 442 ASN A C 1
ATOM 3506 O O . ASN A 1 442 ? 22.077 2.242 -3.225 1.00 89.06 442 ASN A O 1
ATOM 3510 N N . THR A 1 443 ? 22.301 3.018 -5.321 1.00 90.69 443 THR A N 1
ATOM 3511 C CA . THR A 1 443 ? 21.685 1.849 -5.954 1.00 90.69 443 THR A CA 1
ATOM 3512 C C . THR A 1 443 ? 22.624 0.646 -5.907 1.00 90.69 443 THR A C 1
ATOM 3514 O O . THR A 1 443 ? 22.178 -0.451 -5.592 1.00 90.69 443 THR A O 1
ATOM 3517 N N . ALA A 1 444 ? 23.925 0.830 -6.157 1.00 92.94 444 ALA A N 1
ATOM 3518 C CA . ALA A 1 444 ? 24.898 -0.255 -6.051 1.00 92.94 444 ALA A CA 1
ATOM 3519 C C . ALA A 1 444 ? 24.983 -0.803 -4.619 1.00 92.94 444 ALA A C 1
ATOM 3521 O O . ALA A 1 444 ? 24.940 -2.017 -4.444 1.00 92.94 444 ALA A O 1
ATOM 3522 N N . THR A 1 445 ? 25.025 0.068 -3.604 1.00 91.62 445 THR A N 1
ATOM 3523 C CA . THR A 1 445 ? 24.991 -0.339 -2.189 1.00 91.62 445 THR A CA 1
ATOM 3524 C C . THR A 1 445 ? 23.746 -1.166 -1.882 1.00 91.62 445 THR A C 1
ATOM 3526 O O . THR A 1 445 ? 23.872 -2.279 -1.382 1.00 91.62 445 THR A O 1
ATOM 3529 N N . PHE A 1 446 ? 22.563 -0.674 -2.264 1.00 90.69 446 PHE A N 1
ATOM 3530 C CA . PHE A 1 446 ? 21.304 -1.404 -2.097 1.00 90.69 446 PHE A CA 1
ATOM 3531 C C . PHE A 1 446 ? 21.356 -2.809 -2.720 1.00 90.69 446 PHE A C 1
ATOM 3533 O O . PHE A 1 446 ? 21.033 -3.797 -2.067 1.00 90.69 446 PHE A O 1
ATOM 3540 N N . LEU A 1 447 ? 21.794 -2.919 -3.977 1.00 91.44 447 LEU A N 1
ATOM 3541 C CA . LEU A 1 447 ? 21.843 -4.207 -4.668 1.00 91.44 447 LEU A CA 1
ATOM 3542 C C . LEU A 1 447 ? 22.868 -5.159 -4.042 1.00 91.44 447 LEU A C 1
ATOM 3544 O O . LEU A 1 447 ? 22.616 -6.358 -3.979 1.00 91.44 447 LEU A O 1
ATOM 3548 N N . VAL A 1 448 ? 24.013 -4.650 -3.579 1.00 93.81 448 VAL A N 1
ATOM 3549 C CA . VAL A 1 448 ? 25.024 -5.460 -2.883 1.00 93.81 448 VAL A CA 1
ATOM 3550 C C . VAL A 1 448 ? 24.465 -6.014 -1.574 1.00 93.81 448 VAL A C 1
ATOM 3552 O O . VAL A 1 448 ? 24.669 -7.196 -1.299 1.00 93.81 448 VAL A O 1
ATOM 3555 N N . GLU A 1 449 ? 23.734 -5.213 -0.797 1.00 90.25 449 GLU A N 1
ATOM 3556 C CA . GLU A 1 449 ? 23.054 -5.673 0.422 1.00 90.25 449 GLU A CA 1
ATOM 3557 C C . GLU A 1 449 ? 22.050 -6.794 0.114 1.00 90.25 449 GLU A C 1
ATOM 3559 O O . GLU A 1 449 ? 22.131 -7.870 0.707 1.00 90.25 449 GLU A O 1
ATOM 3564 N N . GLU A 1 450 ? 21.165 -6.585 -0.866 1.00 88.75 450 GLU A N 1
ATOM 3565 C CA . GLU A 1 450 ? 20.151 -7.572 -1.265 1.00 88.75 450 GLU A CA 1
ATOM 3566 C C . GLU A 1 450 ? 20.767 -8.874 -1.789 1.00 88.75 450 GLU A C 1
ATOM 3568 O O . GLU A 1 450 ? 20.364 -9.979 -1.417 1.00 88.75 450 GLU A O 1
ATOM 3573 N N . LEU A 1 451 ? 21.787 -8.767 -2.640 1.00 92.00 451 LEU A N 1
ATOM 3574 C CA . LEU A 1 451 ? 22.503 -9.930 -3.156 1.00 92.00 451 LEU A CA 1
ATOM 3575 C C . LEU A 1 451 ? 23.245 -10.672 -2.041 1.00 92.00 451 LEU A C 1
ATOM 3577 O O . LEU A 1 451 ? 23.274 -11.901 -2.047 1.00 92.00 451 LEU A O 1
ATOM 3581 N N . THR A 1 452 ? 23.810 -9.955 -1.068 1.00 91.38 452 THR A N 1
ATOM 3582 C CA . THR A 1 452 ? 24.475 -10.566 0.090 1.00 91.38 452 THR A CA 1
ATOM 3583 C C . THR A 1 452 ? 23.470 -11.321 0.959 1.00 91.38 452 THR A C 1
ATOM 3585 O O . THR A 1 452 ? 23.742 -12.459 1.338 1.00 91.38 452 THR A O 1
ATOM 3588 N N . ALA A 1 453 ? 22.282 -10.761 1.198 1.00 86.06 453 ALA A N 1
ATOM 3589 C CA . ALA A 1 453 ? 21.202 -11.457 1.899 1.00 86.06 453 ALA A CA 1
ATOM 3590 C C . ALA A 1 453 ? 20.733 -12.715 1.141 1.00 86.06 453 ALA A C 1
ATOM 3592 O O . ALA A 1 453 ? 20.546 -13.779 1.728 1.00 86.06 453 ALA A O 1
ATOM 3593 N N . ARG A 1 454 ? 20.621 -12.666 -0.193 1.00 86.25 454 ARG A N 1
ATOM 3594 C CA . ARG A 1 454 ? 20.337 -13.880 -0.983 1.00 86.25 454 ARG A CA 1
ATOM 3595 C C . ARG A 1 454 ? 21.463 -14.905 -0.926 1.00 86.25 454 ARG A C 1
ATOM 3597 O O . ARG A 1 454 ? 21.201 -16.108 -0.949 1.00 86.25 454 ARG A O 1
ATOM 3604 N N . LEU A 1 455 ? 22.715 -14.456 -0.871 1.00 89.38 455 LEU A N 1
ATOM 3605 C CA . LEU A 1 455 ? 23.871 -15.339 -0.762 1.00 89.38 455 LEU A CA 1
ATOM 3606 C C . LEU A 1 455 ? 23.854 -16.117 0.556 1.00 89.38 455 LEU A C 1
ATOM 3608 O O . LEU A 1 455 ? 24.173 -17.306 0.544 1.00 89.38 455 LEU A O 1
ATOM 3612 N N . THR A 1 456 ? 23.493 -15.482 1.675 1.00 85.88 456 THR A N 1
ATOM 3613 C CA . THR A 1 456 ? 23.428 -16.153 2.985 1.00 85.88 456 THR A CA 1
ATOM 3614 C C . THR A 1 456 ? 22.321 -17.203 3.033 1.00 85.88 456 THR A C 1
ATOM 3616 O O . THR A 1 456 ? 22.532 -18.266 3.610 1.00 85.88 456 THR A O 1
ATOM 3619 N N . LEU A 1 457 ? 21.196 -16.960 2.355 1.00 84.06 457 LEU A N 1
ATOM 3620 C CA . LEU A 1 457 ? 20.064 -17.891 2.283 1.00 84.06 457 LEU A CA 1
ATOM 3621 C C . LEU A 1 457 ? 20.243 -19.014 1.243 1.00 84.06 457 LEU A C 1
ATOM 3623 O O . LEU A 1 457 ? 19.569 -20.041 1.306 1.00 84.06 457 LEU A O 1
ATOM 3627 N N . SER A 1 458 ? 21.139 -18.848 0.267 1.00 84.44 458 SER A N 1
ATOM 3628 C CA . SER A 1 458 ? 21.330 -19.823 -0.811 1.00 84.44 458 SER A CA 1
ATOM 3629 C C . SER A 1 458 ? 22.205 -21.005 -0.378 1.00 84.44 458 SER A C 1
ATOM 3631 O O . SER A 1 458 ? 23.412 -20.855 -0.155 1.00 84.44 458 SER A O 1
ATOM 3633 N N . SER A 1 459 ? 21.623 -22.206 -0.373 1.00 86.50 459 SER A N 1
ATOM 3634 C CA . SER A 1 459 ? 22.318 -23.483 -0.141 1.00 86.50 459 SER A CA 1
ATOM 3635 C C . SER A 1 459 ? 22.974 -24.072 -1.402 1.00 86.50 459 SER A C 1
ATOM 3637 O O . SER A 1 459 ? 23.810 -24.966 -1.314 1.00 86.50 459 SER A O 1
ATOM 3639 N N . ASN A 1 460 ? 22.641 -23.564 -2.594 1.00 93.19 460 ASN A N 1
ATOM 3640 C CA . ASN A 1 460 ? 23.124 -24.099 -3.869 1.00 93.19 460 ASN A CA 1
ATOM 3641 C C . ASN A 1 460 ? 24.432 -23.422 -4.320 1.00 93.19 460 ASN A C 1
ATOM 3643 O O . ASN A 1 460 ? 24.433 -22.237 -4.656 1.00 93.19 460 ASN A O 1
ATOM 3647 N N . THR A 1 461 ? 25.530 -24.181 -4.422 1.00 93.06 461 THR A N 1
ATOM 3648 C CA . THR A 1 461 ? 26.862 -23.676 -4.819 1.00 93.06 461 THR A CA 1
ATOM 3649 C C . THR A 1 461 ? 26.868 -22.926 -6.153 1.00 93.06 461 THR A C 1
ATOM 3651 O O . THR A 1 461 ? 27.450 -21.847 -6.243 1.00 93.06 461 THR A O 1
ATOM 3654 N N . LYS A 1 462 ? 26.184 -23.436 -7.185 1.00 92.75 462 LYS A N 1
ATOM 3655 C CA . LYS A 1 462 ? 26.113 -22.780 -8.503 1.00 92.75 462 LYS A CA 1
ATOM 3656 C C . LYS A 1 462 ? 25.417 -21.421 -8.405 1.00 92.75 462 LYS A C 1
ATOM 3658 O O . LYS A 1 462 ? 25.878 -20.446 -8.996 1.00 92.75 462 LYS A O 1
ATOM 3663 N N . ASN A 1 463 ? 24.339 -21.346 -7.627 1.00 89.44 463 ASN A N 1
ATOM 3664 C CA . ASN A 1 463 ? 23.631 -20.094 -7.379 1.00 89.44 463 ASN A CA 1
ATOM 3665 C C . ASN A 1 463 ? 24.482 -19.111 -6.557 1.00 89.44 463 ASN A C 1
ATOM 3667 O O . ASN A 1 463 ? 24.551 -17.932 -6.887 1.00 89.44 463 ASN A O 1
ATOM 3671 N N . ARG A 1 464 ? 25.209 -19.598 -5.542 1.00 92.69 464 ARG A N 1
ATOM 3672 C CA . ARG A 1 464 ? 26.138 -18.780 -4.742 1.00 92.69 464 ARG A CA 1
ATOM 3673 C C . ARG A 1 464 ? 27.232 -18.144 -5.604 1.00 92.69 464 ARG A C 1
ATOM 3675 O O . ARG A 1 464 ? 27.466 -16.947 -5.487 1.00 92.69 464 ARG A O 1
ATOM 3682 N N . VAL A 1 465 ? 27.857 -18.910 -6.506 1.00 94.69 465 VAL A N 1
ATOM 3683 C CA . VAL A 1 465 ? 28.874 -18.391 -7.445 1.00 94.69 465 VAL A CA 1
ATOM 3684 C C . VAL A 1 465 ? 28.285 -17.313 -8.358 1.00 94.69 465 VAL A C 1
ATOM 3686 O O . VAL A 1 465 ? 28.897 -16.265 -8.549 1.00 94.69 465 VAL A O 1
ATOM 3689 N N . LYS A 1 466 ? 27.072 -17.533 -8.880 1.00 94.12 466 LYS A N 1
ATOM 3690 C CA . LYS A 1 466 ? 26.363 -16.544 -9.703 1.00 94.12 466 LYS A CA 1
ATOM 3691 C C . LYS A 1 466 ? 26.100 -15.243 -8.935 1.00 94.12 466 LYS A C 1
ATOM 3693 O O . LYS A 1 466 ? 26.376 -14.167 -9.460 1.00 94.12 466 LYS A O 1
ATOM 3698 N N . ILE A 1 467 ? 25.616 -15.340 -7.696 1.00 92.81 467 ILE A N 1
ATOM 3699 C CA . ILE A 1 467 ? 25.367 -14.182 -6.826 1.00 92.81 467 ILE A CA 1
ATOM 3700 C C . ILE A 1 467 ? 26.674 -13.434 -6.527 1.00 92.81 467 ILE A C 1
ATOM 3702 O O . ILE A 1 467 ? 26.712 -12.216 -6.665 1.00 92.81 467 ILE A O 1
ATOM 3706 N N . LEU A 1 468 ? 27.762 -14.139 -6.198 1.00 95.69 468 LEU A N 1
ATOM 3707 C CA . LEU A 1 468 ? 29.079 -13.528 -5.969 1.00 95.69 468 LEU A CA 1
ATOM 3708 C C . LEU A 1 468 ? 29.589 -12.760 -7.196 1.00 95.69 468 LEU A C 1
ATOM 3710 O O . LEU A 1 468 ? 30.135 -11.666 -7.055 1.00 95.69 468 LEU A O 1
ATOM 3714 N N . GLN A 1 469 ? 29.375 -13.295 -8.400 1.00 95.69 469 GLN A N 1
ATOM 3715 C CA . GLN A 1 469 ? 29.734 -12.605 -9.636 1.00 95.69 469 GLN A CA 1
ATOM 3716 C C . GLN A 1 469 ? 28.911 -11.321 -9.833 1.00 95.69 469 GLN A C 1
ATOM 3718 O O . GLN A 1 469 ? 29.473 -10.300 -10.226 1.00 95.69 469 GLN A O 1
ATOM 3723 N N . LEU A 1 470 ? 27.608 -11.349 -9.528 1.00 95.19 470 LEU A N 1
ATOM 3724 C CA . LEU A 1 470 ? 26.753 -10.157 -9.573 1.00 95.19 470 LEU A CA 1
ATOM 3725 C C . LEU A 1 470 ? 27.187 -9.109 -8.541 1.00 95.19 470 LEU A C 1
ATOM 3727 O O . LEU A 1 470 ? 27.299 -7.938 -8.898 1.00 95.19 470 LEU A O 1
ATOM 3731 N N . ILE A 1 471 ? 27.495 -9.524 -7.304 1.00 96.19 471 ILE A N 1
ATOM 3732 C CA . ILE A 1 471 ? 28.028 -8.635 -6.258 1.00 96.19 471 ILE A CA 1
ATOM 3733 C C . ILE A 1 471 ? 29.288 -7.942 -6.772 1.00 96.19 471 ILE A C 1
ATOM 3735 O O . ILE A 1 471 ? 29.347 -6.717 -6.763 1.00 96.19 471 ILE A O 1
ATOM 3739 N N . LYS A 1 472 ? 30.255 -8.705 -7.300 1.00 96.69 472 LYS A N 1
ATOM 3740 C CA . LYS A 1 472 ? 31.492 -8.151 -7.863 1.00 96.69 472 LYS A CA 1
ATOM 3741 C C . LYS A 1 472 ? 31.204 -7.098 -8.938 1.00 96.69 472 LYS A C 1
ATOM 3743 O O . LYS A 1 472 ? 31.716 -5.985 -8.849 1.00 96.69 472 LYS A O 1
ATOM 3748 N N . THR A 1 473 ? 30.363 -7.426 -9.920 1.00 96.06 473 THR A N 1
ATOM 3749 C CA . THR A 1 473 ? 30.013 -6.503 -11.011 1.00 96.06 473 THR A CA 1
ATOM 3750 C C . THR A 1 473 ? 29.359 -5.221 -10.494 1.00 96.06 473 THR A C 1
ATOM 3752 O O . THR A 1 473 ? 29.752 -4.128 -10.893 1.00 96.06 473 THR A O 1
ATOM 3755 N N . VAL A 1 474 ? 28.387 -5.322 -9.586 1.00 94.75 474 VAL A N 1
ATOM 3756 C CA . VAL A 1 474 ? 27.697 -4.151 -9.027 1.00 94.75 474 VAL A CA 1
ATOM 3757 C C . VAL A 1 474 ? 28.639 -3.304 -8.161 1.00 94.75 474 VAL A C 1
ATOM 3759 O O . VAL A 1 474 ? 28.625 -2.075 -8.268 1.00 94.75 474 VAL A O 1
ATOM 3762 N N . SER A 1 475 ? 29.497 -3.929 -7.350 1.00 94.81 475 SER A N 1
ATOM 3763 C CA . SER A 1 475 ? 30.491 -3.227 -6.530 1.00 94.81 475 SER A CA 1
ATOM 3764 C C . SER A 1 475 ? 31.492 -2.441 -7.380 1.00 94.81 475 SER A C 1
ATOM 3766 O O . SER A 1 475 ? 31.766 -1.286 -7.065 1.00 94.81 475 SER A O 1
ATOM 3768 N N . GLU A 1 476 ? 31.985 -3.003 -8.488 1.00 94.81 476 GLU A N 1
ATOM 3769 C CA . GLU A 1 476 ? 32.897 -2.309 -9.415 1.00 94.81 476 GLU A CA 1
ATOM 3770 C C . GLU A 1 476 ? 32.253 -1.051 -10.036 1.00 94.81 476 GLU A C 1
ATOM 3772 O O . GLU A 1 476 ? 32.905 -0.006 -10.174 1.00 94.81 476 GLU A O 1
ATOM 3777 N N . LEU A 1 477 ? 30.953 -1.109 -10.356 1.00 93.12 477 LEU A N 1
ATOM 3778 C CA . LEU A 1 477 ? 30.185 0.054 -10.819 1.00 93.12 477 LEU A CA 1
ATOM 3779 C C . LEU A 1 477 ? 30.061 1.124 -9.725 1.00 93.12 477 LEU A C 1
ATOM 3781 O O . LEU A 1 477 ? 30.287 2.306 -9.996 1.00 93.12 477 LEU A O 1
ATOM 3785 N N . GLY A 1 478 ? 29.771 0.713 -8.487 1.00 90.75 478 GLY A N 1
ATOM 3786 C CA . GLY A 1 478 ? 29.737 1.599 -7.321 1.00 90.75 478 GLY A CA 1
ATOM 3787 C C . GLY A 1 478 ? 31.082 2.288 -7.067 1.00 90.75 478 GLY A C 1
ATOM 3788 O O . GLY A 1 478 ? 31.143 3.513 -6.960 1.00 90.75 478 GLY A O 1
ATOM 3789 N N . SER A 1 479 ? 32.188 1.538 -7.065 1.00 90.75 479 SER A N 1
ATOM 3790 C CA . SER A 1 479 ? 33.542 2.087 -6.898 1.00 90.75 479 SER A CA 1
ATOM 3791 C C . SER A 1 479 ? 33.915 3.076 -8.004 1.00 90.75 479 SER A C 1
ATOM 3793 O O . SER A 1 479 ? 34.551 4.098 -7.731 1.00 90.75 479 SER A O 1
ATOM 3795 N N . THR A 1 480 ? 33.470 2.826 -9.241 1.00 89.31 480 THR A N 1
ATOM 3796 C CA . THR A 1 480 ? 33.662 3.754 -10.367 1.00 89.31 480 THR A CA 1
ATOM 3797 C C . THR A 1 480 ? 32.963 5.093 -10.125 1.00 89.31 480 THR A C 1
ATOM 3799 O O . THR A 1 480 ? 33.509 6.132 -10.487 1.00 89.31 480 THR A O 1
ATOM 3802 N N . ALA A 1 481 ? 31.799 5.111 -9.473 1.00 84.62 481 ALA A N 1
ATOM 3803 C CA . ALA A 1 481 ? 31.130 6.358 -9.106 1.00 84.62 481 ALA A CA 1
ATOM 3804 C C . ALA A 1 481 ? 31.859 7.125 -7.989 1.00 84.62 481 ALA A C 1
ATOM 3806 O O . ALA A 1 481 ? 31.856 8.358 -7.973 1.00 84.62 481 ALA A O 1
ATOM 3807 N N . VAL A 1 482 ? 32.519 6.424 -7.062 1.00 84.44 482 VAL A N 1
ATOM 3808 C CA . VAL A 1 482 ? 33.257 7.065 -5.963 1.00 84.44 482 VAL A CA 1
ATOM 3809 C C . VAL A 1 482 ? 34.575 7.673 -6.442 1.00 84.44 482 VAL A C 1
ATOM 3811 O O . VAL A 1 482 ? 34.839 8.837 -6.131 1.00 84.44 482 VAL A O 1
ATOM 3814 N N . HIS A 1 483 ? 35.362 6.913 -7.208 1.00 85.12 483 HIS A N 1
ATOM 3815 C CA . HIS A 1 483 ? 36.760 7.233 -7.529 1.00 85.12 483 HIS A CA 1
ATOM 3816 C C . HIS A 1 483 ? 37.021 7.535 -9.012 1.00 85.12 483 HIS A C 1
ATOM 3818 O O . HIS A 1 483 ? 38.134 7.909 -9.378 1.00 85.12 483 HIS A O 1
ATOM 3824 N N . GLY A 1 484 ? 36.035 7.341 -9.889 1.00 81.38 484 GLY A N 1
ATOM 3825 C CA . GLY A 1 484 ? 36.197 7.540 -11.324 1.00 81.38 484 GLY A CA 1
ATOM 3826 C C . GLY A 1 484 ? 36.056 9.005 -11.762 1.00 81.38 484 GLY A C 1
ATOM 3827 O O . GLY A 1 484 ? 35.349 9.782 -11.121 1.00 81.38 484 GLY A O 1
ATOM 3828 N N . PRO A 1 485 ? 36.678 9.392 -12.891 1.00 83.25 485 PRO A N 1
ATOM 3829 C CA . PRO A 1 485 ? 36.416 10.674 -13.541 1.00 83.25 485 PRO A CA 1
ATOM 3830 C C . PRO A 1 485 ? 34.977 10.734 -14.080 1.00 83.25 485 PRO A C 1
ATOM 3832 O O . PRO A 1 485 ? 34.406 9.701 -14.438 1.00 83.25 485 PRO A O 1
ATOM 3835 N N . SER A 1 486 ? 34.417 11.938 -14.233 1.00 81.38 486 SER A N 1
ATOM 3836 C CA . SER A 1 486 ? 33.021 12.196 -14.640 1.00 81.38 486 SER A CA 1
ATOM 3837 C C . SER A 1 486 ? 32.519 11.362 -15.824 1.00 81.38 486 SER A C 1
ATOM 3839 O O . SER A 1 486 ? 31.448 10.758 -15.766 1.00 81.38 486 SER A O 1
ATOM 3841 N N . ALA A 1 487 ? 33.322 11.233 -16.887 1.00 80.31 487 ALA A N 1
ATOM 3842 C CA . ALA A 1 487 ? 32.966 10.426 -18.057 1.00 80.31 487 ALA A CA 1
ATOM 3843 C C . ALA A 1 487 ? 32.741 8.937 -17.718 1.00 80.31 487 ALA A C 1
ATOM 3845 O O . ALA A 1 487 ? 31.851 8.294 -18.282 1.00 80.31 487 ALA A O 1
ATOM 3846 N N . LYS A 1 488 ? 33.508 8.386 -16.765 1.00 87.12 488 LYS A N 1
ATOM 3847 C CA . LYS A 1 488 ? 33.332 7.008 -16.286 1.00 87.12 488 LYS A CA 1
ATOM 3848 C C . LYS A 1 488 ? 32.113 6.867 -15.374 1.00 87.12 488 LYS A C 1
ATOM 3850 O O . LYS A 1 488 ? 31.486 5.816 -15.417 1.00 87.12 488 LYS A O 1
ATOM 3855 N N . ILE A 1 489 ? 31.724 7.909 -14.633 1.00 86.75 489 ILE A N 1
ATOM 3856 C CA . ILE A 1 489 ? 30.510 7.901 -13.793 1.00 86.75 489 ILE A CA 1
ATOM 3857 C C . ILE A 1 489 ? 29.259 7.734 -14.663 1.00 86.75 489 ILE A C 1
ATOM 3859 O O . ILE A 1 489 ? 28.431 6.867 -14.399 1.00 86.75 489 ILE A O 1
ATOM 3863 N N . LEU A 1 490 ? 29.153 8.495 -15.755 1.00 84.62 490 LEU A N 1
ATOM 3864 C CA . LEU A 1 490 ? 28.027 8.382 -16.691 1.00 84.62 490 LEU A CA 1
ATOM 3865 C C . LEU A 1 490 ? 27.994 7.025 -17.415 1.00 84.62 490 LEU A C 1
ATOM 3867 O O . LEU A 1 490 ? 26.923 6.502 -17.726 1.00 84.62 490 LEU A O 1
ATOM 3871 N N . SER A 1 491 ? 29.164 6.440 -17.692 1.00 88.19 491 SER A N 1
ATOM 3872 C CA . SER A 1 491 ? 29.260 5.079 -18.233 1.00 88.19 491 SER A CA 1
ATOM 3873 C C . SER A 1 491 ? 28.806 4.033 -17.207 1.00 88.19 491 SER A C 1
ATOM 3875 O O . SER A 1 491 ? 28.049 3.122 -17.549 1.00 88.19 491 SER A O 1
ATOM 3877 N N . ALA A 1 492 ? 29.200 4.202 -15.941 1.00 90.12 492 ALA A N 1
ATOM 3878 C CA . ALA A 1 492 ? 28.778 3.349 -14.836 1.00 90.12 492 ALA A CA 1
ATOM 3879 C C . ALA A 1 492 ? 27.263 3.433 -14.591 1.00 90.12 492 ALA A C 1
ATOM 3881 O O . ALA A 1 492 ? 26.637 2.399 -14.396 1.00 90.12 492 ALA A O 1
ATOM 3882 N N . GLU A 1 493 ? 26.651 4.619 -14.698 1.00 89.75 493 GLU A N 1
ATOM 3883 C CA . GLU A 1 493 ? 25.190 4.795 -14.624 1.00 89.75 493 GLU A CA 1
ATOM 3884 C C . GLU A 1 493 ? 24.470 3.971 -15.701 1.00 89.75 493 GLU A C 1
ATOM 3886 O O . GLU A 1 493 ? 23.575 3.187 -15.385 1.00 89.75 493 GLU A O 1
ATOM 3891 N N . LYS A 1 494 ? 24.911 4.056 -16.963 1.00 88.62 494 LYS A N 1
ATOM 3892 C CA . LYS A 1 494 ? 24.345 3.250 -18.060 1.00 88.62 494 LYS A CA 1
ATOM 3893 C C . LYS A 1 494 ? 24.576 1.750 -17.877 1.00 88.62 494 LYS A C 1
ATOM 3895 O O . LYS A 1 494 ? 23.722 0.939 -18.231 1.00 88.62 494 LYS A O 1
ATOM 3900 N N . ALA A 1 495 ? 25.749 1.353 -17.388 1.00 91.75 495 ALA A N 1
ATOM 3901 C CA . ALA A 1 495 ? 26.038 -0.047 -17.101 1.00 91.75 495 ALA A CA 1
ATOM 3902 C C . ALA A 1 495 ? 25.135 -0.573 -15.978 1.00 91.75 495 ALA A C 1
ATOM 3904 O O . ALA A 1 495 ? 24.514 -1.615 -16.156 1.00 91.75 495 ALA A O 1
ATOM 3905 N N . LEU A 1 496 ? 24.960 0.194 -14.902 1.00 92.25 496 LEU A N 1
ATOM 3906 C CA . LEU A 1 496 ? 24.066 -0.148 -13.803 1.00 92.25 496 LEU A CA 1
ATOM 3907 C C . LEU A 1 496 ? 22.607 -0.262 -14.261 1.00 92.25 496 LEU A C 1
ATOM 3909 O O . LEU A 1 496 ? 21.932 -1.213 -13.890 1.00 92.25 496 LEU A O 1
ATOM 3913 N N . GLN A 1 497 ? 22.127 0.640 -15.122 1.00 89.94 497 GLN A N 1
ATOM 3914 C CA . GLN A 1 497 ? 20.786 0.535 -15.717 1.00 89.94 497 GLN A CA 1
ATOM 3915 C C . GLN A 1 497 ? 20.588 -0.768 -16.507 1.00 89.94 497 GLN A C 1
ATOM 3917 O O . GLN A 1 497 ? 19.517 -1.369 -16.442 1.00 89.94 497 GLN A O 1
ATOM 3922 N N . ARG A 1 498 ? 21.620 -1.241 -17.219 1.00 90.19 498 ARG A N 1
ATOM 3923 C CA . ARG A 1 498 ? 21.577 -2.543 -17.907 1.00 90.19 498 ARG A CA 1
ATOM 3924 C C . ARG A 1 498 ? 21.551 -3.708 -16.922 1.00 90.19 498 ARG A C 1
ATOM 3926 O O . ARG A 1 498 ? 20.796 -4.650 -17.139 1.00 90.19 498 ARG A O 1
ATOM 3933 N N . GLU A 1 499 ? 22.335 -3.641 -15.846 1.00 92.44 499 GLU A N 1
ATOM 3934 C CA . GLU A 1 499 ? 22.308 -4.653 -14.782 1.00 92.44 499 GLU A CA 1
ATOM 3935 C C . GLU A 1 499 ? 20.936 -4.721 -14.101 1.00 92.44 499 GLU A C 1
ATOM 3937 O O . GLU A 1 499 ? 20.410 -5.815 -13.916 1.00 92.44 499 GLU A O 1
ATOM 3942 N N . LEU A 1 500 ? 20.306 -3.573 -13.824 1.00 92.38 500 LEU A N 1
ATOM 3943 C CA . LEU A 1 500 ? 18.964 -3.495 -13.236 1.00 92.38 500 LEU A CA 1
ATOM 3944 C C . LEU A 1 500 ? 17.885 -4.191 -14.074 1.00 92.38 500 LEU A C 1
ATOM 3946 O O . LEU A 1 500 ? 16.879 -4.610 -13.514 1.00 92.38 500 LEU A O 1
ATOM 3950 N N . GLY A 1 501 ? 18.078 -4.309 -15.392 1.00 90.19 501 GLY A N 1
ATOM 3951 C CA . GLY A 1 501 ? 17.161 -5.002 -16.298 1.00 90.19 501 GLY A CA 1
ATOM 3952 C C . GLY A 1 501 ? 17.366 -6.519 -16.380 1.00 90.19 501 GLY A C 1
ATOM 3953 O O . GLY A 1 501 ? 16.573 -7.201 -17.029 1.00 90.19 501 GLY A O 1
ATOM 3954 N N . LYS A 1 502 ? 18.411 -7.075 -15.754 1.00 91.06 502 LYS A N 1
ATOM 3955 C CA . LYS A 1 502 ? 18.635 -8.527 -15.734 1.00 91.06 502 LYS A CA 1
ATOM 3956 C C . LYS A 1 502 ? 17.683 -9.186 -14.749 1.00 91.06 502 LYS A C 1
ATOM 3958 O O . LYS A 1 502 ? 17.525 -8.705 -13.634 1.00 91.06 502 LYS A O 1
ATOM 3963 N N . LYS A 1 503 ? 17.116 -10.335 -15.125 1.00 90.69 503 LYS A N 1
ATOM 3964 C CA . LYS A 1 503 ? 16.119 -11.056 -14.318 1.00 90.69 503 LYS A CA 1
ATOM 3965 C C . LYS A 1 503 ? 16.540 -11.272 -12.858 1.00 90.69 503 LYS A C 1
ATOM 3967 O O . LYS A 1 503 ? 15.789 -10.927 -11.956 1.00 90.69 503 LYS A O 1
ATOM 3972 N N . ASP A 1 504 ? 17.761 -11.754 -12.630 1.00 89.56 504 ASP A N 1
ATOM 3973 C CA . ASP A 1 504 ? 18.263 -12.030 -11.272 1.00 89.56 504 ASP A CA 1
ATOM 3974 C C . ASP A 1 504 ? 18.373 -10.778 -10.390 1.00 89.56 504 ASP A C 1
ATOM 3976 O O . ASP A 1 504 ? 18.350 -10.881 -9.166 1.00 89.56 504 ASP A O 1
ATOM 3980 N N . ILE A 1 505 ? 18.512 -9.606 -11.017 1.00 91.75 505 ILE A N 1
ATOM 3981 C CA . ILE A 1 505 ? 18.561 -8.308 -10.347 1.00 91.75 505 ILE A CA 1
ATOM 3982 C C . ILE A 1 505 ? 17.156 -7.716 -10.215 1.00 91.75 505 ILE A C 1
ATOM 3984 O O . ILE A 1 505 ? 16.826 -7.195 -9.155 1.00 91.75 505 ILE A O 1
ATOM 3988 N N . LEU A 1 506 ? 16.310 -7.824 -11.246 1.00 91.12 506 LEU A N 1
ATOM 3989 C CA . LEU A 1 506 ? 14.908 -7.390 -11.208 1.00 91.12 506 LEU A CA 1
ATOM 3990 C C . LEU A 1 506 ? 14.163 -8.016 -10.039 1.00 91.12 506 LEU A C 1
ATOM 3992 O O . LEU A 1 506 ? 13.480 -7.309 -9.311 1.00 91.12 506 LEU A O 1
ATOM 3996 N N . GLU A 1 507 ? 14.349 -9.314 -9.815 1.00 90.00 507 GLU A N 1
ATOM 3997 C CA . GLU A 1 507 ? 13.710 -10.032 -8.714 1.00 90.00 507 GLU A CA 1
ATOM 3998 C C . GLU A 1 507 ? 14.049 -9.457 -7.328 1.00 90.00 507 GLU A C 1
ATOM 4000 O O . GLU A 1 507 ? 13.347 -9.782 -6.377 1.00 90.00 507 GLU A O 1
ATOM 4005 N N . LEU A 1 508 ? 15.119 -8.662 -7.171 1.00 87.81 508 LEU A N 1
ATOM 4006 C CA . LEU A 1 508 ? 15.504 -8.045 -5.890 1.00 87.81 508 LEU A CA 1
ATOM 4007 C C . LEU A 1 508 ? 14.623 -6.849 -5.519 1.00 87.81 508 LEU A C 1
ATOM 4009 O O . LEU A 1 508 ? 14.508 -6.515 -4.346 1.00 87.81 508 LEU A O 1
ATOM 4013 N N . TRP A 1 509 ? 14.058 -6.156 -6.508 1.00 88.06 509 TRP A N 1
ATOM 4014 C CA . TRP A 1 509 ? 13.446 -4.846 -6.273 1.00 88.06 509 TRP A CA 1
ATOM 4015 C C . TRP A 1 509 ? 12.169 -4.590 -7.074 1.00 88.06 509 TRP A C 1
ATOM 4017 O O . TRP A 1 509 ? 11.320 -3.824 -6.629 1.00 88.06 509 TRP A O 1
ATOM 4027 N N . SER A 1 510 ? 12.009 -5.216 -8.235 1.00 91.25 510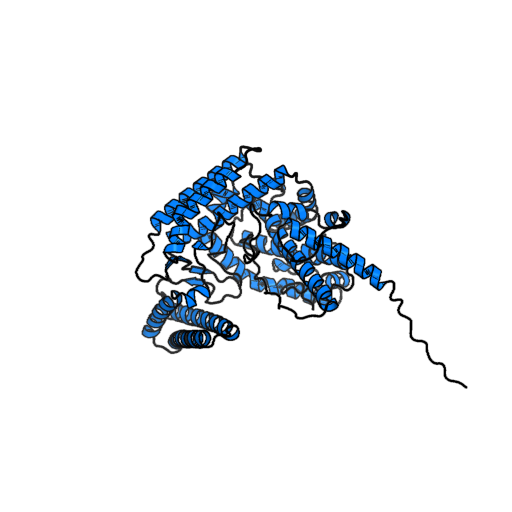 SER A N 1
ATOM 4028 C CA . SER A 1 510 ? 10.868 -5.066 -9.137 1.00 91.25 510 SER A CA 1
ATOM 4029 C C . SER A 1 510 ? 9.841 -6.187 -8.934 1.00 91.25 510 SER A C 1
ATOM 4031 O O . SER A 1 510 ? 10.090 -7.176 -8.245 1.00 91.25 510 SER A O 1
ATOM 4033 N N . LEU A 1 511 ? 8.675 -6.037 -9.561 1.00 91.06 511 LEU A N 1
ATOM 4034 C CA . LEU A 1 511 ? 7.623 -7.044 -9.608 1.00 91.06 511 LEU A CA 1
ATOM 4035 C C . LEU A 1 511 ? 7.166 -7.290 -11.053 1.00 91.06 511 LEU A C 1
ATOM 4037 O O . LEU A 1 511 ? 7.086 -6.342 -11.847 1.00 91.06 511 LEU A O 1
ATOM 4041 N N . PRO A 1 512 ? 6.811 -8.540 -11.406 1.00 93.69 512 PRO A N 1
ATOM 4042 C CA . PRO A 1 512 ? 6.174 -8.827 -12.682 1.00 93.69 512 PRO A CA 1
ATOM 4043 C C . PRO A 1 512 ? 4.831 -8.102 -12.766 1.00 93.69 512 PRO A C 1
ATOM 4045 O O . PRO A 1 512 ? 4.015 -8.211 -11.851 1.00 93.69 512 PRO A O 1
ATOM 4048 N N . LEU A 1 513 ? 4.526 -7.451 -13.889 1.00 94.75 513 LEU A N 1
ATOM 4049 C CA . LEU A 1 513 ? 3.212 -6.820 -14.089 1.00 94.75 513 LEU A CA 1
ATOM 4050 C C . LEU A 1 513 ? 2.073 -7.850 -14.099 1.00 94.75 513 LEU A C 1
ATOM 4052 O O . LEU A 1 513 ? 0.945 -7.546 -13.727 1.00 94.75 513 LEU A O 1
ATOM 4056 N N . ALA A 1 514 ? 2.376 -9.098 -14.472 1.00 93.25 514 ALA A N 1
ATOM 4057 C CA . ALA A 1 514 ? 1.432 -10.214 -14.429 1.00 93.25 514 ALA A CA 1
ATOM 4058 C C . ALA A 1 514 ? 1.065 -10.683 -13.005 1.00 93.25 514 ALA A C 1
ATOM 4060 O O . ALA A 1 514 ? 0.228 -11.582 -12.860 1.00 93.25 514 ALA A O 1
ATOM 4061 N N . SER A 1 515 ? 1.701 -10.120 -11.970 1.00 89.19 515 SER A N 1
ATOM 4062 C CA . SER A 1 515 ? 1.350 -10.375 -10.569 1.00 89.19 515 SER A CA 1
ATOM 4063 C C . SER A 1 515 ? 0.013 -9.745 -10.167 1.00 89.19 515 SER A C 1
ATOM 4065 O O . SER A 1 515 ? -0.626 -10.252 -9.250 1.00 89.19 515 SER A O 1
ATOM 4067 N N . PHE A 1 516 ? -0.461 -8.735 -10.908 1.00 91.75 516 PHE A N 1
ATOM 4068 C CA . PHE A 1 516 ? -1.857 -8.314 -10.872 1.00 91.75 516 PHE A CA 1
ATOM 4069 C C . PHE A 1 516 ? -2.716 -9.320 -11.659 1.00 91.75 516 PHE A C 1
ATOM 4071 O O . PHE A 1 516 ? -2.717 -9.356 -12.893 1.00 91.75 516 PHE A O 1
ATOM 4078 N N . ASP A 1 517 ? -3.420 -10.181 -10.925 1.00 89.56 517 ASP A N 1
ATOM 4079 C CA . ASP A 1 517 ? -4.296 -11.235 -11.438 1.00 89.56 517 ASP A CA 1
ATOM 4080 C C . ASP A 1 517 ? -5.678 -11.127 -10.773 1.00 89.56 517 ASP A C 1
ATOM 4082 O O . ASP A 1 517 ? -5.951 -11.817 -9.784 1.00 89.56 517 ASP A O 1
ATOM 4086 N N . PRO A 1 518 ? -6.562 -10.257 -11.296 1.00 86.38 518 PRO A N 1
ATOM 4087 C CA . PRO A 1 518 ? -7.863 -10.017 -10.679 1.00 86.38 518 PRO A CA 1
ATOM 4088 C C . PRO A 1 518 ? -8.773 -11.256 -10.719 1.00 86.38 518 PRO A C 1
ATOM 4090 O O . PRO A 1 518 ? -9.547 -11.460 -9.789 1.00 86.38 518 PRO A O 1
ATOM 4093 N N . VAL A 1 519 ? -8.608 -12.152 -11.707 1.00 84.62 519 VAL A N 1
ATOM 4094 C CA . VAL A 1 519 ? -9.354 -13.427 -11.791 1.00 84.62 519 VAL A CA 1
ATOM 4095 C C . VAL A 1 519 ? -9.056 -14.324 -10.591 1.00 84.62 519 VAL A C 1
ATOM 4097 O O . VAL A 1 519 ? -9.941 -15.011 -10.089 1.00 84.62 519 VAL A O 1
ATOM 4100 N N . ARG A 1 520 ? -7.802 -14.330 -10.129 1.00 80.56 520 ARG A N 1
ATOM 4101 C CA . ARG A 1 520 ? -7.361 -15.116 -8.968 1.00 80.56 520 ARG A CA 1
ATOM 4102 C C . ARG A 1 520 ? -7.314 -14.302 -7.675 1.00 80.56 520 ARG A C 1
ATOM 4104 O O . ARG A 1 520 ? -6.766 -14.799 -6.698 1.00 80.56 520 ARG A O 1
ATOM 4111 N N . ASN A 1 521 ? -7.834 -13.070 -7.681 1.00 73.19 521 ASN A N 1
ATOM 4112 C CA . ASN A 1 521 ? -7.716 -12.107 -6.582 1.00 73.19 521 ASN A CA 1
ATOM 4113 C C . ASN A 1 521 ? -6.275 -11.961 -6.054 1.00 73.19 521 ASN A C 1
ATOM 4115 O O . ASN A 1 521 ? -6.061 -11.862 -4.849 1.00 73.19 521 ASN A O 1
ATOM 4119 N N . LYS A 1 522 ? -5.277 -11.956 -6.949 1.00 78.88 522 LYS A N 1
ATOM 4120 C CA . LYS A 1 522 ? -3.885 -11.664 -6.580 1.00 78.88 522 LYS A CA 1
ATOM 4121 C C . LYS A 1 522 ? -3.563 -10.229 -6.950 1.00 78.88 522 LYS A C 1
ATOM 4123 O O . LYS A 1 522 ? -3.640 -9.853 -8.122 1.00 78.88 522 LYS A O 1
ATOM 4128 N N . PHE A 1 523 ? -3.190 -9.444 -5.955 1.00 79.56 523 PHE A N 1
ATOM 4129 C CA . PHE A 1 523 ? -2.856 -8.043 -6.125 1.00 79.56 523 PHE A CA 1
ATOM 4130 C C . PHE A 1 523 ? -1.530 -7.792 -5.431 1.00 79.56 523 PHE A C 1
ATOM 4132 O O . PHE A 1 523 ? -1.443 -8.069 -4.244 1.00 79.56 523 PHE A O 1
ATOM 4139 N N . ARG A 1 524 ? -0.521 -7.329 -6.179 1.00 79.75 524 ARG A N 1
ATOM 4140 C CA . ARG A 1 524 ? 0.787 -6.976 -5.624 1.00 79.75 524 ARG A CA 1
ATOM 4141 C C . ARG A 1 524 ? 1.117 -5.517 -5.841 1.00 79.75 524 ARG A C 1
ATOM 4143 O O . ARG A 1 524 ? 0.852 -5.012 -6.930 1.00 79.75 524 ARG A O 1
ATOM 4150 N N . GLU A 1 525 ? 1.708 -4.857 -4.848 1.00 83.94 525 GLU A N 1
ATOM 4151 C CA . GLU A 1 525 ? 2.036 -3.427 -4.915 1.00 83.94 525 GLU A CA 1
ATOM 4152 C C . GLU A 1 525 ? 3.196 -3.160 -5.875 1.00 83.94 525 GLU A C 1
ATOM 4154 O O . GLU A 1 525 ? 4.366 -3.366 -5.549 1.00 83.94 525 GLU A O 1
ATOM 4159 N N . LEU A 1 526 ? 2.861 -2.708 -7.088 1.00 87.00 526 LEU A N 1
ATOM 4160 C CA . LEU A 1 526 ? 3.805 -2.600 -8.200 1.00 87.00 526 LEU A CA 1
ATOM 4161 C C . LEU A 1 526 ? 4.699 -1.366 -8.101 1.00 87.00 526 LEU A C 1
ATOM 4163 O O . LEU A 1 526 ? 5.790 -1.368 -8.675 1.00 87.00 526 LEU A O 1
ATOM 4167 N N . LEU A 1 527 ? 4.236 -0.305 -7.438 1.00 85.06 527 LEU A N 1
ATOM 4168 C CA . LEU A 1 527 ? 4.867 1.005 -7.499 1.00 85.06 527 LEU A CA 1
ATOM 4169 C C . LEU A 1 527 ? 5.721 1.321 -6.292 1.00 85.06 527 LEU A C 1
ATOM 4171 O O . LEU A 1 527 ? 6.715 2.025 -6.454 1.00 85.06 527 LEU A O 1
ATOM 4175 N N . PHE A 1 528 ? 5.408 0.814 -5.108 1.00 82.25 528 PHE A N 1
ATOM 4176 C CA . PHE A 1 528 ? 6.257 1.045 -3.945 1.00 82.25 528 PHE A CA 1
ATOM 4177 C C . PHE A 1 528 ? 6.545 -0.210 -3.127 1.00 82.25 528 PHE A C 1
ATOM 4179 O O . PHE A 1 528 ? 6.030 -1.294 -3.378 1.00 82.25 528 PHE A O 1
ATOM 4186 N N . SER A 1 529 ? 7.497 -0.088 -2.212 1.00 77.75 529 SER A N 1
ATOM 4187 C CA . SER A 1 529 ? 7.793 -1.090 -1.198 1.00 77.75 529 SER A CA 1
ATOM 4188 C C . SER A 1 529 ? 8.024 -0.370 0.117 1.00 77.75 529 SER A C 1
ATOM 4190 O O . SER A 1 529 ? 8.826 0.570 0.182 1.00 77.75 529 SER A O 1
ATOM 4192 N N . TYR A 1 530 ? 7.347 -0.838 1.157 1.00 64.25 530 TYR A N 1
ATOM 4193 C CA . TYR A 1 530 ? 7.773 -0.614 2.531 1.00 64.25 530 TYR A CA 1
ATOM 4194 C C . TYR A 1 530 ? 8.823 -1.685 2.819 1.00 64.25 530 TYR A C 1
ATOM 4196 O O . TYR A 1 530 ? 8.590 -2.858 2.526 1.00 64.25 530 TYR A O 1
ATOM 4204 N N . GLN A 1 531 ? 10.012 -1.278 3.248 1.00 54.06 531 GLN A N 1
ATOM 4205 C CA . GLN A 1 531 ? 11.091 -2.187 3.630 1.00 54.06 531 GLN A CA 1
ATOM 4206 C C . GLN A 1 531 ? 11.596 -1.834 5.024 1.00 54.06 531 GLN A C 1
ATOM 4208 O O . GLN A 1 531 ? 11.394 -0.676 5.466 1.00 54.06 531 GLN A O 1
#

Nearest PDB structures (foldseek):
  8tf5-assembly1_A  TM=2.144E-01  e=2.408E+00  Homo sapiens

Foldseek 3Di:
DDDDDDDDDDDPCPVVVVLVVLLVLVLLVLQVLCVLLQNDPPDDDRDDDDPVVCVLVFLLSLLSLLVSAPDHDDPPFDPFFLDLLDGDDDDDDDPDDDDPVVVVLLSSLVSLQVSLVSQLVSQLCLLCQCLQQQLDAQPDLVSQLLLSLLSNLLSCLCSQPRSVVSVCVSVVPCLQSHADDAQRHSVAHVVVLCVQLVHDDSLLSSVLSSQLSSQHQHSLCDRPDPDPRSNVNSCRSRVRNVQQSQLSSLSVVLCVLLQVSHPLSVQQRNQAQQQGLDDSVLDADDDPVSSSVSSSCCVVPVSNSSNVDDPLSSLRSSQSSLLSLLLSLLSVLLSCLVVVQKAFQDPPDDDPSVQLSVLSVVLNVLSSVLRNCSRVPSPDDCVVSLLVSLVSCCVRHLVVLVVRVMWGQKAAERPPCALNGMGHLPDDQDPDLVRLLSNLQRNLVRLLVLLVVVLVVDPDPVVNVVSVVLNVLSVVLNVCSVPNDSVSSSVSSNVVSVSCNHPVNCVSGMDRSSQPRSNNPRGDDGHYDHD

Sequence (531 aa):
MPKHNPSKPQVDLKDDAHSGHIALSAYARILELMSVGGHTTRGLTPSDINEPFIREAKGLKNLLLTMSSVAPAIPDTSDEEWNPLSQRPHALLPAAYLDELGSAITALKTAVDEFTILSHELMHVALWEPFFAGYWRPRSKSDFRTFSLMAEGFCYFFSDIVIGGAVRVRLPDGEFALERQTASNARFHPVRAFKAAAITSHRDILDIYLDGFNGKQTALWQPRGKNDFAASLAAQAYDFYKGTLGYLSAMHGALSAFGYVSEFFRRYCSIEGLPSFLNQNQAPQSPNTALKRYFTDFFESGLDQLDGLTPQQITRIRERRALQMRAYYALQVRWLLTENHVTTTQPLVTLKCEPLAQEISRYLDGLEEALHELARQPHASQVHRLAALDARYSAKVRAIFVRMDAWAGLRWLIAPKRADGCINIRRSKSTSDQAAKRYVCNTATFLVEELTARLTLSSNTKNRVKILQLIKTVSELGSTAVHGPSAKILSAEKALQRELGKKDILELWSLPLASFDPVRNKFRELLFSYQ

Mean predicted aligned error: 11.44 Å

Secondary structure (DSSP, 8-state):
-PPPPPPPP---THHHHHHHHHHHHHHHHHHHHHHHTT---TT-------HHHHTTSTTHHHHHHHHS-SSPPPTT--GGGS-TTSPPPPP--------HHHHHHHHHHHHHHHHHHHHHHHHHHHHHHHHHTTS----SHHHHHHHHHHHHHHHHHIIIIIIHHHHHHH-TTGGGG---SSSS-TT--HHHHHHHTT---HHHHHHHHHHHHTT---TTTS-SS--HHHHHHHHHHHHHHHHHHHHHHHHHHHHHHTTIIIIIIIIIIS-TT---SS-GGGSPPSSHHHHHHHHHHIIIIIHHHHHT--HHHHHHHHHHHHHHHHHHHHHHHHHHHHTT-EEES-TT----HHHHHHHHHHHHHHHHHHHHHHHH-TT---HHHHHHHHHHHIIIIIHHHHHHTEEESEEEEEES-GGGGEEETTPPPPSSHHHHHHHHHHHHHHHHHHHHHHHHH---HHHHHHHHHHHHHHHHHHHHHHHS-HHHHHHHHHHHHHHHTSHHHHHHH--BGGG-BGGGTB----SEEE-

Radius of gyration: 25.91 Å; Cα contacts (8 Å, |Δi|>4): 678; chains: 1; bounding box: 67×52×100 Å